Protein 4HWC (pdb70)

Secondary structure (DSSP, 8-state):
-HHHHHHHHHHHHHHHHHHHHHHHHHHHTT----HHHHHHHHHHHHHHHHHHTS----HHHHHHHHHHHHHHHHHHHHHHHHHHH-/--HHHHHHHHHHHHHHHHHHHHHHHHHHHTT----HHHHHHHHHHHHHHHHHHHH----THHHHHHHHHHHHHHHHHHHHHHHHHH-/-HHHHHHHHHHHHHHHHHHHHHHHHHHHTT----HHHHHHHHHHHHHHHHHHHH----THHHHHHHHHHHHHHHHHHHHHTTS--/--HHHHHHHHHHHHHHHHHHHHHHHHHH---HHHHHHHHHHHHHHHHHHHH----TTHHHHHHHHHHHHHHHHHHHHHH--/-TT-HHHHHHHHHHHHHHHHHHHHHHHHHHHTT----HHHHHHHHHHHHHHHHHHHT----HHHHHHHHHHHHHHHHHHHHHHHH--/-HHHHHHHHHHHHHHHHHHHHHHHHHHHTT----HHHHHHHHHHHHHHHHHHHT----THHHHHHHHHHHHHHHHHHHHHHH--

Nearest PDB structures (foldseek):
  4hwc-assembly1_A  TM=1.012E+00  e=2.534E-11  Arabidopsis thaliana
  4hwi-assembly1_B  TM=9.963E-01  e=1.586E-10  Arabidopsis thaliana
  4hwc-assembly3_C  TM=1.003E+00  e=3.421E-10  Arabidopsis thaliana
  4hwd-assembly2_A  TM=9.785E-01  e=2.903E-07  Arabidopsis thaliana
  4hwh-assembly5_E  TM=9.793E-01  e=1.010E-05  Arabidopsis thaliana

Radius of gyration: 26.77 Å; Cα contacts (8 Å, |Δi|>4): 448; chains: 6; bounding box: 80×47×63 Å

GO terms:
  GO:0005634 nucleus (C, IDA)
  GO:0005829 cytosol (C, IDA)
  GO:0005739 mitochondrion (C, HDA)
  GO:0071629 cytoplasm protein quality control by the ubiquitin-proteasome system (P, IMP)
  GO:0005515 protein binding (F, IPI)

Organism: Arabidopsis thaliana (NCBI:txid3702)

B-factor: mean 27.29, std 13.26, range [7.16, 135.27]

InterPro domains:
  IPR000626 Ubiquitin-like domain [PS50053] (67-135)
  IPR003103 BAG domain [PF02179] (161-237)
  IPR003103 BAG domain [PS51035] (160-238)
  IPR003103 BAG domain [SM00264] (160-238)
  IPR029071 Ubiquitin-like domain superfamily [SSF54236] (57-141)
  IPR036533 BAG domain superfamily [G3DSA:1.20.58.120] (137-242)
  IPR039773 Molecular chaperone regulator BAG [PTHR12329] (32-316)

Structure (mmCIF, N/CA/C/O backbone):
data_4HWC
#
_entry.id   4HWC
#
_cell.length_a   56.716
_cell.length_b   96.847
_cell.length_c   103.008
_cell.angle_alpha   90.00
_cell.angle_beta   90.00
_cell.angle_gamma   90.00
#
_symmetry.space_group_name_H-M   'P 21 21 21'
#
loop_
_entity.id
_entity.type
_entity.pdbx_description
1 polymer 'BAG family molecular chaperone regulator 1'
2 non-polymer 'CHLORIDE ION'
3 water water
#
loop_
_atom_site.group_PDB
_atom_site.id
_atom_site.type_symbol
_atom_site.label_atom_id
_atom_site.label_alt_id
_atom_site.label_comp_id
_atom_site.label_asym_id
_atom_site.label_entity_id
_atom_site.label_seq_id
_atom_site.pdbx_PDB_ins_code
_atom_site.Cartn_x
_atom_site.Cartn_y
_atom_site.Cartn_z
_atom_site.occupancy
_atom_site.B_iso_or_equiv
_atom_site.auth_seq_id
_atom_site.auth_comp_id
_atom_site.auth_asym_id
_atom_site.auth_atom_id
_atom_site.pdbx_PDB_model_num
ATOM 1 N N . SER A 1 4 ? -51.777 -38.126 49.956 1.00 82.37 156 SER A N 1
ATOM 2 C CA . SER A 1 4 ? -50.950 -38.048 51.154 1.00 84.26 156 SER A CA 1
ATOM 3 C C . SER A 1 4 ? -49.561 -37.528 50.818 1.00 79.70 156 SER A C 1
ATOM 4 O O . SER A 1 4 ? -48.626 -38.300 50.610 1.00 80.43 156 SER A O 1
ATOM 7 N N . ALA A 1 5 ? -49.434 -36.210 50.754 1.00 32.22 157 ALA A N 1
ATOM 8 C CA . ALA A 1 5 ? -48.106 -35.574 50.444 1.00 27.96 157 ALA A CA 1
ATOM 9 C C . ALA A 1 5 ? -46.859 -36.166 51.116 1.00 30.27 157 ALA A C 1
ATOM 10 O O . ALA A 1 5 ? -45.963 -36.709 50.454 1.00 37.44 157 ALA A O 1
ATOM 12 N N . SER A 1 6 ? -46.805 -36.044 52.435 1.00 37.41 158 SER A N 1
ATOM 13 C CA . SER A 1 6 ? -45.693 -36.571 53.208 1.00 44.68 158 SER A CA 1
ATOM 14 C C . SER A 1 6 ? -45.303 -37.976 52.743 1.00 44.14 158 SER A C 1
ATOM 15 O O . SER A 1 6 ? -44.119 -38.274 52.589 1.00 43.02 158 SER A O 1
ATOM 18 N N . LYS A 1 7 ? -46.300 -38.828 52.513 1.00 42.21 159 LYS A N 1
ATOM 19 C CA . LYS A 1 7 ? -46.061 -40.201 52.067 1.00 43.37 159 LYS A CA 1
ATOM 20 C C . LYS A 1 7 ? -45.541 -40.294 50.631 1.00 38.88 159 LYS A C 1
ATOM 21 O O . LYS A 1 7 ? -44.574 -41.009 50.358 1.00 35.57 159 LYS A O 1
ATOM 27 N N . ALA A 1 8 ? -46.191 -39.578 49.719 1.00 35.70 160 ALA A N 1
ATOM 28 C CA . ALA A 1 8 ? -45.809 -39.576 48.310 1.00 30.35 160 ALA A CA 1
ATOM 29 C C . ALA A 1 8 ? -44.397 -39.027 48.092 1.00 36.04 160 ALA A C 1
ATOM 30 O O . ALA A 1 8 ? -43.753 -39.317 47.079 1.00 36.06 160 ALA A O 1
ATOM 32 N N . ILE A 1 9 ? -43.929 -38.221 49.037 1.00 34.56 161 ILE A N 1
ATOM 33 C CA . ILE A 1 9 ? -42.597 -37.636 48.949 1.00 34.95 161 ILE A CA 1
ATOM 34 C C . ILE A 1 9 ? -41.579 -38.616 49.517 1.00 34.16 161 ILE A C 1
ATOM 35 O O . ILE A 1 9 ? -40.505 -38.799 48.947 1.00 28.83 161 ILE A O 1
ATOM 40 N N . SER A 1 10 ? -41.922 -39.253 50.635 1.00 38.97 162 SER A N 1
ATOM 41 C CA . SER A 1 10 ? -41.031 -40.230 51.254 1.00 40.50 162 SER A CA 1
ATOM 42 C C . SER A 1 10 ? -40.805 -41.371 50.271 1.00 42.44 162 SER A C 1
ATOM 43 O O . SER A 1 10 ? -39.822 -42.106 50.366 1.00 41.81 162 SER A O 1
ATOM 46 N N . ASP A 1 11 ? -41.733 -41.507 49.327 1.00 38.53 163 ASP A N 1
ATOM 47 C CA . ASP A 1 11 ? -41.659 -42.539 48.304 1.00 46.25 163 ASP A CA 1
ATOM 48 C C . ASP A 1 11 ? -40.641 -42.151 47.233 1.00 41.47 163 ASP A C 1
ATOM 49 O O . ASP A 1 11 ? -39.817 -42.968 46.822 1.00 37.46 163 ASP A O 1
ATOM 54 N N . ILE A 1 12 ? -40.718 -40.906 46.775 1.00 33.37 164 ILE A N 1
ATOM 55 C CA . ILE A 1 12 ? -39.786 -40.393 45.778 1.00 28.35 164 ILE A CA 1
ATOM 56 C C . ILE A 1 12 ? -38.425 -40.416 46.454 1.00 24.64 164 ILE A C 1
ATOM 57 O O . ILE A 1 12 ? -37.396 -40.656 45.820 1.00 22.03 164 ILE A O 1
ATOM 62 N N . SER A 1 13 ? -38.443 -40.168 47.758 1.00 22.70 165 SER A N 1
ATOM 63 C CA . SER A 1 13 ? -37.235 -40.146 48.563 1.00 25.28 165 SER A CA 1
ATOM 64 C C . SER A 1 13 ? -36.511 -41.488 48.517 1.00 23.73 165 SER A C 1
ATOM 65 O O . SER A 1 13 ? -35.288 -41.534 48.496 1.00 17.91 165 SER A O 1
ATOM 68 N N . LEU A 1 14 ? -37.275 -42.576 48.505 1.00 27.24 166 LEU A N 1
ATOM 69 C CA . LEU A 1 14 ? -36.692 -43.912 48.458 1.00 26.85 166 LEU A CA 1
ATOM 70 C C . LEU A 1 14 ? -35.990 -44.136 47.122 1.00 22.20 166 LEU A C 1
ATOM 71 O O . LEU A 1 14 ? -34.930 -44.754 47.068 1.00 22.25 166 LEU A O 1
ATOM 76 N N . GLU A 1 15 ? -36.585 -43.628 46.048 1.00 23.52 167 GLU A N 1
ATOM 77 C CA . GLU A 1 15 ? -35.994 -43.765 44.723 1.00 24.59 167 GLU A CA 1
ATOM 78 C C . GLU A 1 15 ? -34.768 -42.864 44.612 1.00 21.50 167 GLU A C 1
ATOM 79 O O . GLU A 1 15 ? -33.783 -43.212 43.956 1.00 17.81 167 GLU A O 1
ATOM 85 N N . VAL A 1 16 ? -34.829 -41.698 45.244 1.00 18.41 168 VAL A N 1
ATOM 86 C CA . VAL A 1 16 ? -33.687 -40.797 45.217 1.00 15.79 168 VAL A CA 1
ATOM 87 C C . VAL A 1 16 ? -32.551 -41.451 46.010 1.00 15.03 168 VAL A C 1
ATOM 88 O O . VAL A 1 16 ? -31.381 -41.278 45.671 1.00 12.80 168 VAL A O 1
ATOM 92 N N . ASP A 1 17 ? -32.887 -42.203 47.061 1.00 15.53 169 ASP A N 1
ATOM 93 C CA . ASP A 1 17 ? -31.854 -42.888 47.846 1.00 17.36 169 ASP A CA 1
ATOM 94 C C . ASP A 1 17 ? -31.102 -43.865 46.944 1.00 18.93 169 ASP A C 1
ATOM 95 O O . ASP A 1 17 ? -29.870 -43.952 46.980 1.00 18.37 169 ASP A O 1
ATOM 100 N N . ARG A 1 18 ? -31.859 -44.609 46.147 1.00 19.10 170 ARG A N 1
ATOM 101 C CA . ARG A 1 18 ? -31.273 -45.597 45.256 1.00 19.86 170 ARG A CA 1
ATOM 102 C C . ARG A 1 18 ? -30.466 -44.936 44.151 1.00 17.23 170 ARG A C 1
ATOM 103 O O . ARG A 1 18 ? -29.388 -45.409 43.810 1.00 14.24 170 ARG A O 1
ATOM 111 N N . LEU A 1 19 ? -30.987 -43.851 43.582 1.00 15.02 171 LEU A N 1
ATOM 112 C CA . LEU A 1 19 ? -30.265 -43.160 42.519 1.00 14.47 171 LEU A CA 1
ATOM 113 C C . LEU A 1 19 ? -28.997 -42.541 43.094 1.00 12.26 171 LEU A C 1
ATOM 114 O O . LEU A 1 19 ? -27.995 -42.431 42.404 1.00 12.32 171 LEU A O 1
ATOM 119 N N . GLY A 1 20 ? -29.051 -42.146 44.361 1.00 16.74 172 GLY A N 1
ATOM 120 C CA . GLY A 1 20 ? -27.893 -41.564 45.016 1.00 16.93 172 GLY A CA 1
ATOM 121 C C . GLY A 1 20 ? -26.826 -42.629 45.199 1.00 16.66 172 GLY A C 1
ATOM 122 O O . GLY A 1 20 ? -25.627 -42.341 45.185 1.00 16.35 172 GLY A O 1
ATOM 123 N N . GLY A 1 21 ? -27.268 -43.870 45.383 1.00 16.11 173 GLY A N 1
ATOM 124 C CA . GLY A 1 21 ? -26.326 -44.968 45.532 1.00 14.93 173 GLY A CA 1
ATOM 125 C C . GLY A 1 21 ? -25.578 -45.156 44.225 1.00 16.20 173 GLY A C 1
ATOM 126 O O . GLY A 1 21 ? -24.378 -45.457 44.217 1.00 14.60 173 GLY A O 1
ATOM 127 N N . ARG A 1 22 ? -26.288 -44.985 43.115 1.00 12.39 174 ARG A N 1
ATOM 128 C CA . ARG A 1 22 ? -25.650 -45.105 41.803 1.00 11.71 174 ARG A CA 1
ATOM 129 C C . ARG A 1 22 ? -24.647 -43.981 41.605 1.00 14.64 174 ARG A C 1
ATOM 130 O O . ARG A 1 22 ? -23.576 -44.173 41.032 1.00 12.61 174 ARG A O 1
ATOM 138 N N . VAL A 1 23 ? -24.984 -42.790 42.086 1.00 10.79 175 VAL A N 1
ATOM 139 C CA . VAL A 1 23 ? -24.075 -41.664 41.971 1.00 10.73 175 VAL A CA 1
ATOM 140 C C . VAL A 1 23 ? -22.804 -42.014 42.739 1.00 13.16 175 VAL A C 1
ATOM 141 O O . VAL A 1 23 ? -21.694 -41.852 42.229 1.00 12.60 175 VAL A O 1
ATOM 145 N N . SER A 1 24 ? -22.974 -42.518 43.957 1.00 16.52 176 SER A N 1
ATOM 146 C CA . SER A 1 24 ? -21.840 -42.909 44.788 1.00 18.02 176 SER A CA 1
ATOM 147 C C . SER A 1 24 ? -20.996 -43.977 44.090 1.00 15.58 176 SER A C 1
ATOM 148 O O . SER A 1 24 ? -19.773 -43.952 44.166 1.00 16.54 176 SER A O 1
ATOM 151 N N . ALA A 1 25 ? -21.648 -44.918 43.411 1.00 12.36 177 ALA A N 1
ATOM 152 C CA . ALA A 1 25 ? -20.920 -45.970 42.698 1.00 15.92 177 ALA A CA 1
ATOM 153 C C . ALA A 1 25 ? -20.076 -45.366 41.577 1.00 13.83 177 ALA A C 1
ATOM 154 O O . ALA A 1 25 ? -18.921 -45.740 41.383 1.00 12.49 177 ALA A O 1
ATOM 156 N N . PHE A 1 26 ? -20.661 -44.425 40.841 1.00 12.00 178 PHE A N 1
ATOM 157 C CA . PHE A 1 26 ? -19.964 -43.763 39.744 1.00 13.78 178 PHE A CA 1
ATOM 158 C C . PHE A 1 26 ? -18.752 -43.007 40.270 1.00 11.41 178 PHE A C 1
ATOM 159 O O . PHE A 1 26 ? -17.693 -42.979 39.637 1.00 11.59 178 PHE A O 1
ATOM 167 N N . GLU A 1 27 ? -18.912 -42.374 41.426 1.00 10.20 179 GLU A N 1
ATOM 168 C CA . GLU A 1 27 ? -17.808 -41.636 42.014 1.00 14.71 179 GLU A CA 1
ATOM 169 C C . GLU A 1 27 ? -16.646 -42.562 42.383 1.00 17.08 179 GLU A C 1
ATOM 170 O O . GLU A 1 27 ? -15.485 -42.241 42.125 1.00 15.12 179 GLU A O 1
ATOM 176 N N . MET A 1 28 ? -16.963 -43.708 42.980 1.00 14.85 180 MET A N 1
ATOM 177 C CA . MET A 1 28 ? -15.937 -44.675 43.381 1.00 15.38 180 MET A CA 1
ATOM 178 C C . MET A 1 28 ? -15.186 -45.222 42.167 1.00 14.74 180 MET A C 1
ATOM 179 O O . MET A 1 28 ? -13.960 -45.329 42.182 1.00 18.25 180 MET A O 1
ATOM 184 N N . VAL A 1 29 ? -15.927 -45.581 41.126 1.00 11.75 181 VAL A N 1
ATOM 185 C CA . VAL A 1 29 ? -15.318 -46.080 39.901 1.00 12.37 181 VAL A CA 1
ATOM 186 C C . VAL A 1 29 ? -14.299 -45.049 39.418 1.00 16.71 181 VAL A C 1
ATOM 187 O O . VAL A 1 29 ? -13.150 -45.386 39.127 1.00 15.68 181 VAL A O 1
ATOM 191 N N . THR A 1 30 ? -14.721 -43.790 39.350 1.00 14.01 182 THR A N 1
ATOM 192 C CA . THR A 1 30 ? -13.844 -42.708 38.900 1.00 16.58 182 THR A CA 1
ATOM 193 C C . THR A 1 30 ? -12.626 -42.547 39.807 1.00 16.45 182 THR A C 1
ATOM 194 O O . THR A 1 30 ? -11.496 -42.420 39.328 1.00 21.10 182 THR A O 1
ATOM 198 N N . LYS A 1 31 ? -12.863 -42.560 41.115 1.00 15.01 183 LYS A N 1
ATOM 199 C CA . LYS A 1 31 ? -11.804 -42.420 42.113 1.00 18.80 183 LYS A CA 1
ATOM 200 C C . LYS A 1 31 ? -10.744 -43.512 41.978 1.00 19.38 183 LYS A C 1
ATOM 201 O O . LYS A 1 31 ? -9.558 -43.280 42.216 1.00 20.41 183 LYS A O 1
ATOM 207 N N . LYS A 1 32 ? -11.189 -44.706 41.607 1.00 13.15 184 LYS A N 1
ATOM 208 C CA . LYS A 1 32 ? -10.305 -45.856 41.452 1.00 18.09 184 LYS A CA 1
ATOM 209 C C . LYS A 1 32 ? -9.782 -46.054 40.028 1.00 17.80 184 LYS A C 1
ATOM 210 O O . LYS A 1 32 ? -9.460 -47.175 39.618 1.00 16.26 184 LYS A O 1
ATOM 216 N N . GLY A 1 33 ? -9.714 -44.961 39.278 1.00 17.12 185 GLY A N 1
ATOM 217 C CA . GLY A 1 33 ? -9.193 -45.001 37.920 1.00 19.74 185 GLY A CA 1
ATOM 218 C C . GLY A 1 33 ? -10.016 -45.664 36.837 1.00 19.79 185 GLY A C 1
ATOM 219 O O . GLY A 1 33 ? -9.519 -45.868 35.724 1.00 21.77 185 GLY A O 1
ATOM 220 N N . GLY A 1 34 ? -11.267 -45.999 37.138 1.00 18.00 186 GLY A N 1
ATOM 221 C CA . GLY A 1 34 ? -12.109 -46.641 36.147 1.00 21.03 186 GLY A CA 1
ATOM 222 C C . GLY A 1 34 ? -12.867 -45.645 35.289 1.00 23.55 186 GLY A C 1
ATOM 223 O O . GLY A 1 34 ? -12.873 -44.446 35.569 1.00 24.01 186 GLY A O 1
ATOM 224 N N . LYS A 1 35 ? -13.513 -46.141 34.241 1.00 29.23 187 LYS A N 1
ATOM 225 C CA . LYS A 1 35 ? -14.266 -45.273 33.349 1.00 35.42 187 LYS A CA 1
ATOM 226 C C . LYS A 1 35 ? -15.757 -45.565 33.404 1.00 33.00 187 LYS A C 1
ATOM 227 O O . LYS A 1 35 ? -16.174 -46.716 33.509 1.00 31.70 187 LYS A O 1
ATOM 229 N N . ILE A 1 36 ? -16.559 -44.508 33.344 1.00 32.25 188 ILE A N 1
ATOM 230 C CA . ILE A 1 36 ? -18.008 -44.647 33.364 1.00 31.43 188 ILE A CA 1
ATOM 231 C C . ILE A 1 36 ? -18.533 -44.435 31.950 1.00 33.83 188 ILE A C 1
ATOM 232 O O . ILE A 1 36 ? -18.170 -43.463 31.290 1.00 37.36 188 ILE A O 1
ATOM 237 N N . ALA A 1 37 ? -19.382 -45.346 31.488 1.00 38.64 189 ALA A N 1
ATOM 238 C CA . ALA A 1 37 ? -19.965 -45.228 30.158 1.00 43.76 189 ALA A CA 1
ATOM 239 C C . ALA A 1 37 ? -20.863 -43.996 30.152 1.00 40.95 189 ALA A C 1
ATOM 240 O O . ALA A 1 37 ? -21.672 -43.808 31.061 1.00 40.30 189 ALA A O 1
ATOM 242 N N . GLU A 1 38 ? -20.709 -43.151 29.139 1.00 59.15 190 GLU A N 1
ATOM 243 C CA . GLU A 1 38 ? -21.520 -41.946 29.039 1.00 55.59 190 GLU A CA 1
ATOM 244 C C . GLU A 1 38 ? -22.997 -42.315 29.079 1.00 50.47 190 GLU A C 1
ATOM 245 O O . GLU A 1 38 ? -23.810 -41.595 29.652 1.00 50.65 190 GLU A O 1
ATOM 251 N N . LYS A 1 39 ? -23.328 -43.449 28.473 1.00 52.38 191 LYS A N 1
ATOM 252 C CA . LYS A 1 39 ? -24.701 -43.939 28.426 1.00 51.38 191 LYS A CA 1
ATOM 253 C C . LYS A 1 39 ? -25.285 -44.132 29.818 1.00 52.26 191 LYS A C 1
ATOM 254 O O . LYS A 1 39 ? -26.467 -43.874 30.046 1.00 49.08 191 LYS A O 1
ATOM 260 N N . ASP A 1 40 ? -24.459 -44.595 30.749 1.00 33.98 192 ASP A N 1
ATOM 261 C CA . ASP A 1 40 ? -24.923 -44.813 32.110 1.00 33.48 192 ASP A CA 1
ATOM 262 C C . ASP A 1 40 ? -25.120 -43.489 32.841 1.00 28.76 192 ASP A C 1
ATOM 263 O O . ASP A 1 40 ? -26.062 -43.346 33.622 1.00 24.40 192 ASP A O 1
ATOM 268 N N . LEU A 1 41 ? -24.239 -42.523 32.587 1.00 25.36 193 LEU A N 1
ATOM 269 C CA . LEU A 1 41 ? -24.355 -41.213 33.228 1.00 20.65 193 LEU A CA 1
ATOM 270 C C . LEU A 1 41 ? -25.651 -40.539 32.792 1.00 22.07 193 LEU A C 1
ATOM 271 O O . LEU A 1 41 ? -26.356 -39.946 33.606 1.00 20.57 193 LEU A O 1
ATOM 276 N N . VAL A 1 42 ? -25.965 -40.637 31.505 1.00 25.34 194 VAL A N 1
ATOM 277 C CA . VAL A 1 42 ? -27.186 -40.036 30.976 1.00 23.62 194 VAL A CA 1
ATOM 278 C C . VAL A 1 42 ? -28.427 -40.744 31.508 1.00 23.82 194 VAL A C 1
ATOM 279 O O . VAL A 1 42 ? -29.437 -40.105 31.793 1.00 24.79 194 VAL A O 1
ATOM 283 N N . THR A 1 43 ? -28.354 -42.065 31.640 1.00 19.50 195 THR A N 1
ATOM 284 C CA . THR A 1 43 ? -29.484 -42.826 32.148 1.00 21.58 195 THR A CA 1
ATOM 285 C C . THR A 1 43 ? -29.864 -42.351 33.547 1.00 21.82 195 THR A C 1
ATOM 286 O O . THR A 1 43 ? -31.029 -42.059 33.816 1.00 18.91 195 THR A O 1
ATOM 290 N N . VAL A 1 44 ? -28.870 -42.259 34.427 1.00 15.17 196 VAL A N 1
ATOM 291 C CA . VAL A 1 44 ? -29.104 -41.837 35.809 1.00 15.20 196 VAL A CA 1
ATOM 292 C C . VAL A 1 44 ? -29.534 -40.369 35.913 1.00 14.33 196 VAL A C 1
ATOM 293 O O . VAL A 1 44 ? -30.425 -40.027 36.698 1.00 13.08 196 VAL A O 1
ATOM 297 N N . ILE A 1 45 ? -28.901 -39.497 35.136 1.00 15.38 197 ILE A N 1
ATOM 298 C CA . ILE A 1 45 ? -29.274 -38.086 35.175 1.00 14.83 197 ILE A CA 1
ATOM 299 C C . ILE A 1 45 ? -30.729 -38.007 34.769 1.00 18.56 197 ILE A C 1
ATOM 300 O O . ILE A 1 45 ? -31.518 -37.310 35.394 1.00 16.01 197 ILE A O 1
ATOM 305 N N . GLU A 1 46 ? -31.091 -38.739 33.730 1.00 20.61 198 GLU A N 1
ATOM 306 C CA . GLU A 1 46 ? -32.472 -38.678 33.310 1.00 20.35 198 GLU A CA 1
ATOM 307 C C . GLU A 1 46 ? -33.471 -39.300 34.271 1.00 21.13 198 GLU A C 1
ATOM 308 O O . GLU A 1 46 ? -34.597 -38.829 34.369 1.00 22.25 198 GLU A O 1
ATOM 314 N N . LEU A 1 47 ? -33.070 -40.323 35.021 1.00 14.74 199 LEU A N 1
ATOM 315 C CA . LEU A 1 47 ? -33.976 -40.895 36.012 1.00 16.40 199 LEU A CA 1
ATOM 316 C C . LEU A 1 47 ? -34.175 -39.868 37.125 1.00 16.83 199 LEU A C 1
ATOM 317 O O . LEU A 1 47 ? -35.264 -39.779 37.697 1.00 16.54 199 LEU A O 1
ATOM 322 N N . LEU A 1 48 ? -33.127 -39.100 37.428 1.00 12.18 200 LEU A N 1
ATOM 323 C CA . LEU A 1 48 ? -33.215 -38.065 38.461 1.00 12.99 200 LEU A CA 1
ATOM 324 C C . LEU A 1 48 ? -34.122 -36.926 38.005 1.00 13.09 200 LEU A C 1
ATOM 325 O O . LEU A 1 48 ? -34.872 -36.364 38.804 1.00 14.38 200 LEU A O 1
ATOM 330 N N . MET A 1 49 ? -34.054 -36.579 36.723 1.00 13.56 201 MET A N 1
ATOM 331 C CA . MET A 1 49 ? -34.899 -35.506 36.211 1.00 14.31 201 MET A CA 1
ATOM 332 C C . MET A 1 49 ? -36.365 -35.904 36.285 1.00 20.14 201 MET A C 1
ATOM 333 O O . MET A 1 49 ? -37.237 -35.046 36.485 1.00 20.49 201 MET A O 1
ATOM 338 N N . ASN A 1 50 ? -36.640 -37.199 36.125 1.00 19.53 202 ASN A N 1
ATOM 339 C CA . ASN A 1 50 ? -38.008 -37.699 36.197 1.00 23.99 202 ASN A CA 1
ATOM 340 C C . ASN A 1 50 ? -38.536 -37.556 37.617 1.00 25.01 202 ASN A C 1
ATOM 341 O O . ASN A 1 50 ? -39.723 -37.293 37.826 1.00 24.75 202 ASN A O 1
ATOM 346 N N . GLU A 1 51 ? -37.654 -37.738 38.597 1.00 15.95 203 GLU A N 1
ATOM 347 C CA . GLU A 1 51 ? -38.055 -37.583 39.989 1.00 19.06 203 GLU A CA 1
ATOM 348 C C . GLU A 1 51 ? -38.264 -36.092 40.272 1.00 17.68 203 GLU A C 1
ATOM 349 O O . GLU A 1 51 ? -39.117 -35.719 41.077 1.00 18.64 203 GLU A O 1
ATOM 355 N N . LEU A 1 52 ? -37.489 -35.241 39.606 1.00 18.22 204 LEU A N 1
ATOM 356 C CA . LEU A 1 52 ? -37.614 -33.798 39.798 1.00 18.69 204 LEU A CA 1
ATOM 357 C C . LEU A 1 52 ? -38.981 -33.356 39.259 1.00 22.42 204 LEU A C 1
ATOM 358 O O . LEU A 1 52 ? -39.645 -32.490 39.838 1.00 17.84 204 LEU A O 1
ATOM 363 N N . ILE A 1 53 ? -39.391 -33.957 38.144 1.00 19.24 205 ILE A N 1
ATOM 364 C CA . ILE A 1 53 ? -40.685 -33.650 37.547 1.00 19.23 205 ILE A CA 1
ATOM 365 C C . ILE A 1 53 ? -41.794 -34.101 38.504 1.00 20.20 205 ILE A C 1
ATOM 366 O O . ILE A 1 53 ? -42.746 -33.362 38.741 1.00 27.02 205 ILE A O 1
ATOM 371 N N . LYS A 1 54 ? -41.666 -35.303 39.063 1.00 21.92 206 LYS A N 1
ATOM 372 C CA . LYS A 1 54 ? -42.664 -35.820 40.000 1.00 21.64 206 LYS A CA 1
ATOM 373 C C . LYS A 1 54 ? -42.796 -34.897 41.212 1.00 28.20 206 LYS A C 1
ATOM 374 O O . LYS A 1 54 ? -43.891 -34.687 41.729 1.00 23.87 206 LYS A O 1
ATOM 380 N N . LEU A 1 55 ? -41.670 -34.354 41.665 1.00 20.74 207 LEU A N 1
ATOM 381 C CA . LEU A 1 55 ? -41.673 -33.445 42.809 1.00 25.17 207 LEU A CA 1
ATOM 382 C C . LEU A 1 55 ? -41.998 -31.975 42.528 1.00 23.06 207 LEU A C 1
ATOM 383 O O . LEU A 1 55 ? -42.121 -31.179 43.457 1.00 31.91 207 LEU A O 1
ATOM 388 N N . ASP A 1 56 ? -42.134 -31.618 41.255 1.00 53.66 208 ASP A N 1
ATOM 389 C CA . ASP A 1 56 ? -42.422 -30.236 40.872 1.00 53.34 208 ASP A CA 1
ATOM 390 C C . ASP A 1 56 ? -43.945 -30.179 40.739 1.00 53.76 208 ASP A C 1
ATOM 391 O O . ASP A 1 56 ? -44.484 -29.240 40.148 1.00 53.70 208 ASP A O 1
ATOM 396 N N . ALA A 1 57 ? -44.634 -31.170 41.304 1.00 55.08 209 ALA A N 1
ATOM 397 C CA . ALA A 1 57 ? -46.092 -31.225 41.234 1.00 61.25 209 ALA A CA 1
ATOM 398 C C . ALA A 1 57 ? -46.784 -31.721 42.508 1.00 63.26 209 ALA A C 1
ATOM 399 O O . ALA A 1 57 ? -48.001 -31.898 42.521 1.00 66.92 209 ALA A O 1
ATOM 401 N N . ILE A 1 58 ? -46.023 -31.956 43.572 1.00 33.91 210 ILE A N 1
ATOM 402 C CA . ILE A 1 58 ? -46.617 -32.414 44.825 1.00 37.89 210 ILE A CA 1
ATOM 403 C C . ILE A 1 58 ? -46.944 -31.207 45.699 1.00 40.97 210 ILE A C 1
ATOM 404 O O . ILE A 1 58 ? -46.047 -30.489 46.129 1.00 39.10 210 ILE A O 1
ATOM 409 N N . VAL A 1 59 ? -48.229 -30.977 45.956 1.00 41.98 211 VAL A N 1
ATOM 410 C CA . VAL A 1 59 ? -48.628 -29.842 46.781 1.00 36.58 211 VAL A CA 1
ATOM 411 C C . VAL A 1 59 ? -48.725 -30.235 48.245 1.00 40.59 211 VAL A C 1
ATOM 412 O O . VAL A 1 59 ? -49.326 -31.254 48.594 1.00 43.07 211 VAL A O 1
ATOM 416 N N . ALA A 1 60 ? -48.120 -29.419 49.098 1.00 24.40 212 ALA A N 1
ATOM 417 C CA . ALA A 1 60 ? -48.132 -29.672 50.524 1.00 31.03 212 ALA A CA 1
ATOM 418 C C . ALA A 1 60 ? -48.172 -28.354 51.281 1.00 25.58 212 ALA A C 1
ATOM 419 O O . ALA A 1 60 ? -48.091 -27.276 50.688 1.00 23.06 212 ALA A O 1
ATOM 421 N N . GLU A 1 61 ? -48.307 -28.451 52.596 1.00 37.94 213 GLU A N 1
ATOM 422 C CA . GLU A 1 61 ? -48.332 -27.277 53.448 1.00 41.32 213 GLU A CA 1
ATOM 423 C C . GLU A 1 61 ? -47.444 -27.566 54.643 1.00 39.54 213 GLU A C 1
ATOM 424 O O . GLU A 1 61 ? -46.977 -28.693 54.814 1.00 43.12 213 GLU A O 1
ATOM 430 N N . GLY A 1 62 ? -47.208 -26.547 55.461 1.00 41.19 214 GLY A N 1
ATOM 431 C CA . GLY A 1 62 ? -46.382 -26.712 56.643 1.00 37.52 214 GLY A CA 1
ATOM 432 C C . GLY A 1 62 ? -45.054 -27.402 56.408 1.00 42.45 214 GLY A C 1
ATOM 433 O O . GLY A 1 62 ? -44.419 -27.219 55.368 1.00 37.98 214 GLY A O 1
ATOM 434 N N . ASP A 1 63 ? -44.635 -28.202 57.384 1.00 62.15 215 ASP A N 1
ATOM 435 C CA . ASP A 1 63 ? -43.371 -28.923 57.311 1.00 61.87 215 ASP A CA 1
ATOM 436 C C . ASP A 1 63 ? -43.293 -29.925 56.160 1.00 58.90 215 ASP A C 1
ATOM 437 O O . ASP A 1 63 ? -42.211 -30.390 55.814 1.00 58.49 215 ASP A O 1
ATOM 442 N N . VAL A 1 64 ? -44.430 -30.267 55.566 1.00 37.07 216 VAL A N 1
ATOM 443 C CA . VAL A 1 64 ? -44.414 -31.206 54.451 1.00 36.01 216 VAL A CA 1
ATOM 444 C C . VAL A 1 64 ? -43.824 -30.509 53.226 1.00 32.41 216 VAL A C 1
ATOM 445 O O . VAL A 1 64 ? -43.119 -31.123 52.422 1.00 30.08 216 VAL A O 1
ATOM 449 N N . LYS A 1 65 ? -44.113 -29.217 53.095 1.00 28.82 217 LYS A N 1
ATOM 450 C CA . LYS A 1 65 ? -43.600 -28.433 51.981 1.00 26.81 217 LYS A CA 1
ATOM 451 C C . LYS A 1 65 ? -42.080 -28.391 52.085 1.00 22.90 217 LYS A C 1
ATOM 452 O O . LYS A 1 65 ? -41.373 -28.414 51.078 1.00 24.84 217 LYS A O 1
ATOM 458 N N . LEU A 1 66 ? -41.581 -28.340 53.315 1.00 23.60 218 LEU A N 1
ATOM 459 C CA . LEU A 1 66 ? -40.144 -28.312 53.540 1.00 25.24 218 LEU A CA 1
ATOM 460 C C . LEU A 1 66 ? -39.521 -29.634 53.091 1.00 24.74 218 LEU A C 1
ATOM 461 O O . LEU A 1 66 ? -38.426 -29.654 52.521 1.00 19.94 218 LEU A O 1
ATOM 466 N N . GLN A 1 67 ? -40.221 -30.736 53.347 1.00 22.01 219 GLN A N 1
ATOM 467 C CA . GLN A 1 67 ? -39.730 -32.054 52.956 1.00 25.79 219 GLN A CA 1
ATOM 468 C C . GLN A 1 67 ? -39.643 -32.182 51.441 1.00 21.92 219 GLN A C 1
ATOM 469 O O . GLN A 1 67 ? -38.738 -32.833 50.913 1.00 17.41 219 GLN A O 1
ATOM 475 N N . ARG A 1 68 ? -40.588 -31.564 50.742 1.00 16.80 220 ARG A N 1
ATOM 476 C CA . ARG A 1 68 ? -40.587 -31.604 49.286 1.00 16.39 220 ARG A CA 1
ATOM 477 C C . ARG A 1 68 ? -39.381 -30.830 48.759 1.00 15.16 220 ARG A C 1
ATOM 478 O O . ARG A 1 68 ? -38.682 -31.292 47.851 1.00 12.12 220 ARG A O 1
ATOM 486 N N . LYS A 1 69 ? -39.136 -29.652 49.330 1.00 13.37 221 LYS A N 1
ATOM 487 C CA . LYS A 1 69 ? -38.008 -28.828 48.896 1.00 12.12 221 LYS A CA 1
ATOM 488 C C . LYS A 1 69 ? -36.678 -29.504 49.201 1.00 11.21 221 LYS A C 1
ATOM 489 O O . LYS A 1 69 ? -35.699 -29.325 48.471 1.00 10.74 221 LYS A O 1
ATOM 495 N N . MET A 1 70 ? -36.624 -30.261 50.288 1.00 10.81 222 MET A N 1
ATOM 496 C CA . MET A 1 70 ? -35.384 -30.951 50.611 1.00 13.87 222 MET A CA 1
ATOM 497 C C . MET A 1 70 ? -35.111 -32.018 49.553 1.00 13.69 222 MET A C 1
ATOM 498 O O . MET A 1 70 ? -33.973 -32.190 49.127 1.00 11.71 222 MET A O 1
ATOM 503 N N . GLN A 1 71 ? -36.146 -32.738 49.128 1.00 12.49 223 GLN A N 1
ATOM 504 C CA . GLN A 1 71 ? -35.938 -33.771 48.115 1.00 12.85 223 GLN A CA 1
ATOM 505 C C . GLN A 1 71 ? -35.537 -33.133 46.799 1.00 10.70 223 GLN A C 1
ATOM 506 O O . GLN A 1 71 ? -34.733 -33.685 46.046 1.00 10.56 223 GLN A O 1
ATOM 512 N N . VAL A 1 72 ? -36.095 -31.964 46.511 1.00 11.34 224 VAL A N 1
ATOM 513 C CA . VAL A 1 72 ? -35.742 -31.269 45.283 1.00 10.91 224 VAL A CA 1
ATOM 514 C C . VAL A 1 72 ? -34.256 -30.916 45.332 1.00 11.53 224 VAL A C 1
ATOM 515 O O . VAL A 1 72 ? -33.534 -31.068 44.348 1.00 10.93 224 VAL A O 1
ATOM 519 N N . LYS A 1 73 ? -33.809 -30.445 46.490 1.00 9.74 225 LYS A N 1
ATOM 520 C CA . LYS A 1 73 ? -32.409 -30.063 46.669 1.00 11.90 225 LYS A CA 1
ATOM 521 C C . LYS A 1 73 ? -31.488 -31.265 46.516 1.00 12.32 225 LYS A C 1
ATOM 522 O O . LYS A 1 73 ? -30.399 -31.151 45.948 1.00 12.15 225 LYS A O 1
ATOM 528 N N . ARG A 1 74 ? -31.921 -32.413 47.030 1.00 10.80 226 ARG A N 1
ATOM 529 C CA . ARG A 1 74 ? -31.119 -33.630 46.926 1.00 12.78 226 ARG A CA 1
ATOM 530 C C . ARG A 1 74 ? -30.877 -33.968 45.465 1.00 10.78 226 ARG A C 1
ATOM 531 O O . ARG A 1 74 ? -29.757 -34.272 45.076 1.00 10.45 226 ARG A O 1
ATOM 539 N N . VAL A 1 75 ? -31.941 -33.929 44.664 1.00 11.50 227 VAL A N 1
ATOM 540 C CA . VAL A 1 75 ? -31.852 -34.239 43.242 1.00 11.38 227 VAL A CA 1
ATOM 541 C C . VAL A 1 75 ? -30.967 -33.250 42.490 1.00 12.47 227 VAL A C 1
ATOM 542 O O . VAL A 1 75 ? -30.152 -33.646 41.653 1.00 11.46 227 VAL A O 1
ATOM 546 N N . GLN A 1 76 ? -31.137 -31.962 42.780 1.00 12.11 228 GLN A N 1
ATOM 547 C CA . GLN A 1 76 ? -30.323 -30.941 42.143 1.00 12.53 228 GLN A CA 1
ATOM 548 C C . GLN A 1 76 ? -28.842 -31.198 42.439 1.00 10.68 228 GLN A C 1
ATOM 549 O O . GLN A 1 76 ? -27.992 -31.072 41.555 1.00 14.22 228 GLN A O 1
ATOM 555 N N . ASN A 1 77 ? -28.541 -31.577 43.679 1.00 15.96 229 ASN A N 1
ATOM 556 C CA . ASN A 1 77 ? -27.164 -31.846 44.073 1.00 15.15 229 ASN A CA 1
ATOM 557 C C . ASN A 1 77 ? -26.601 -33.045 43.324 1.00 16.12 229 ASN A C 1
ATOM 558 O O . ASN A 1 77 ? -25.463 -33.007 42.872 1.00 14.71 229 ASN A O 1
ATOM 563 N N . TYR A 1 78 ? -27.386 -34.115 43.205 1.00 11.16 230 TYR A N 1
ATOM 564 C CA . TYR A 1 78 ? -26.910 -35.304 42.499 1.00 12.79 230 TYR A CA 1
ATOM 565 C C . TYR A 1 78 ? -26.708 -35.032 41.014 1.00 14.41 230 TYR A C 1
ATOM 566 O O . TYR A 1 78 ? -25.737 -35.498 40.423 1.00 12.38 230 TYR A O 1
ATOM 575 N N . VAL A 1 79 ? -27.619 -34.284 40.399 1.00 12.32 231 VAL A N 1
ATOM 576 C CA . VAL A 1 79 ? -27.457 -33.980 38.980 1.00 12.28 231 VAL A CA 1
ATOM 577 C C . VAL A 1 79 ? -26.195 -33.133 38.803 1.00 13.41 231 VAL A C 1
ATOM 578 O O . VAL A 1 79 ? -25.443 -33.305 37.844 1.00 14.34 231 VAL A O 1
ATOM 582 N N . GLU A 1 80 ? -25.959 -32.231 39.748 1.00 25.49 232 GLU A N 1
ATOM 583 C CA . GLU A 1 80 ? -24.783 -31.367 39.720 1.00 25.72 232 GLU A CA 1
ATOM 584 C C . GLU A 1 80 ? -23.522 -32.229 39.782 1.00 27.80 232 GLU A C 1
ATOM 585 O O . GLU A 1 80 ? -22.556 -31.999 39.058 1.00 29.02 232 GLU A O 1
ATOM 591 N N . THR A 1 81 ? -23.542 -33.223 40.661 1.00 16.45 233 THR A N 1
ATOM 592 C CA . THR A 1 81 ? -22.416 -34.138 40.813 1.00 13.55 233 THR A CA 1
ATOM 593 C C . THR A 1 81 ? -22.211 -34.944 39.531 1.00 15.98 233 THR A C 1
ATOM 594 O O . THR A 1 81 ? -21.078 -35.119 39.071 1.00 17.21 233 THR A O 1
ATOM 598 N N . LEU A 1 82 ? -23.303 -35.428 38.947 1.00 13.55 234 LEU A N 1
ATOM 599 C CA . LEU A 1 82 ? -23.218 -36.217 37.722 1.00 13.47 234 LEU A CA 1
ATOM 600 C C . LEU A 1 82 ? -22.746 -35.397 36.523 1.00 20.58 234 LEU A C 1
ATOM 601 O O . LEU A 1 82 ? -22.019 -35.906 35.665 1.00 17.99 234 LEU A O 1
ATOM 606 N N . ASP A 1 83 ? -23.172 -34.140 36.445 1.00 18.94 235 ASP A N 1
ATOM 607 C CA . ASP A 1 83 ? -22.746 -33.290 35.341 1.00 24.52 235 ASP A CA 1
ATOM 608 C C . ASP A 1 83 ? -21.243 -33.064 35.422 1.00 25.86 235 ASP A C 1
ATOM 609 O O . ASP A 1 83 ? -20.557 -33.016 34.400 1.00 26.50 235 ASP A O 1
ATOM 614 N N . ALA A 1 84 ? -20.736 -32.927 36.643 1.00 22.90 236 ALA A N 1
ATOM 615 C CA . ALA A 1 84 ? -19.308 -32.717 36.853 1.00 28.13 236 ALA A CA 1
ATOM 616 C C . ALA A 1 84 ? -18.518 -33.959 36.447 1.00 33.48 236 ALA A C 1
ATOM 617 O O . ALA A 1 84 ? -17.410 -33.852 35.921 1.00 37.32 236 ALA A O 1
ATOM 619 N N . LEU A 1 85 ? -19.088 -35.137 36.693 1.00 30.50 237 LEU A N 1
ATOM 620 C CA . LEU A 1 85 ? -18.428 -36.389 36.335 1.00 29.41 237 LEU A CA 1
ATOM 621 C C . LEU A 1 85 ? -18.387 -36.553 34.829 1.00 36.19 237 LEU A C 1
ATOM 622 O O . LEU A 1 85 ? -17.377 -36.974 34.271 1.00 39.97 237 LEU A O 1
ATOM 627 N N . LYS A 1 86 ? -19.493 -36.221 34.172 1.00 32.69 238 LYS A N 1
ATOM 628 C CA . LYS A 1 86 ? -19.579 -36.345 32.726 1.00 33.35 238 LYS A CA 1
ATOM 629 C C . LYS A 1 86 ? -18.478 -35.551 32.045 1.00 36.62 238 LYS A C 1
ATOM 630 O O . LYS A 1 86 ? -17.895 -35.998 31.059 1.00 40.98 238 LYS A O 1
ATOM 636 N N . VAL A 1 87 ? -18.192 -34.369 32.576 1.00 41.68 239 VAL A N 1
ATOM 637 C CA . VAL A 1 87 ? -17.143 -33.531 32.012 1.00 46.19 239 VAL A CA 1
ATOM 638 C C . VAL A 1 87 ? -15.867 -34.357 32.022 1.00 50.61 239 VAL A C 1
ATOM 639 O O . VAL A 1 87 ? -15.166 -34.469 31.015 1.00 54.58 239 VAL A O 1
ATOM 643 N N . LYS A 1 88 ? -15.607 -34.958 33.178 1.00 65.98 240 LYS A N 1
ATOM 644 C CA . LYS A 1 88 ? -14.412 -35.770 33.410 1.00 71.38 240 LYS A CA 1
ATOM 645 C C . LYS A 1 88 ? -14.403 -37.176 32.848 1.00 71.25 240 LYS A C 1
ATOM 646 O O . LYS A 1 88 ? -13.354 -37.678 32.489 1.00 78.98 240 LYS A O 1
ATOM 652 N N . ASN A 1 89 ? -15.550 -37.830 32.775 1.00 110.92 241 ASN A N 1
ATOM 653 C CA . ASN A 1 89 ? -15.480 -39.184 32.247 1.00 111.57 241 ASN A CA 1
ATOM 654 C C . ASN A 1 89 ? -14.836 -39.000 30.897 1.00 112.21 241 ASN A C 1
ATOM 655 O O . ASN A 1 89 ? -14.963 -37.878 30.372 1.00 112.40 241 ASN A O 1
ATOM 657 N N . GLY B 1 3 ? -23.850 -8.317 4.362 1.00 57.37 155 GLY B N 1
ATOM 658 C CA . GLY B 1 3 ? -23.870 -9.774 4.667 1.00 62.00 155 GLY B CA 1
ATOM 659 C C . GLY B 1 3 ? -23.127 -10.614 3.643 1.00 59.11 155 GLY B C 1
ATOM 660 O O . GLY B 1 3 ? -23.076 -11.838 3.762 1.00 60.39 155 GLY B O 1
ATOM 661 N N . SER B 1 4 ? -22.551 -9.963 2.635 1.00 34.50 156 SER B N 1
ATOM 662 C CA . SER B 1 4 ? -21.814 -10.677 1.597 1.00 38.46 156 SER B CA 1
ATOM 663 C C . SER B 1 4 ? -20.413 -11.052 2.064 1.00 31.94 156 SER B C 1
ATOM 664 O O . SER B 1 4 ? -19.698 -10.233 2.638 1.00 34.50 156 SER B O 1
ATOM 667 N N . ALA B 1 5 ? -20.027 -12.296 1.804 1.00 41.51 157 ALA B N 1
ATOM 668 C CA . ALA B 1 5 ? -18.716 -12.792 2.198 1.00 38.62 157 ALA B CA 1
ATOM 669 C C . ALA B 1 5 ? -17.595 -12.084 1.444 1.00 41.18 157 ALA B C 1
ATOM 670 O O . ALA B 1 5 ? -16.633 -11.610 2.049 1.00 36.65 157 ALA B O 1
ATOM 672 N N . SER B 1 6 ? -17.721 -12.012 0.123 1.00 29.26 158 SER B N 1
ATOM 673 C CA . SER B 1 6 ? -16.712 -11.361 -0.706 1.00 32.57 158 SER B CA 1
ATOM 674 C C . SER B 1 6 ? -16.394 -9.949 -0.228 1.00 32.23 158 SER B C 1
ATOM 675 O O . SER B 1 6 ? -15.242 -9.519 -0.256 1.00 31.76 158 SER B O 1
ATOM 677 N N . LYS B 1 7 ? -17.412 -9.220 0.212 1.00 38.14 159 LYS B N 1
ATOM 678 C CA . LYS B 1 7 ? -17.192 -7.860 0.681 1.00 32.22 159 LYS B CA 1
ATOM 679 C C . LYS B 1 7 ? -16.455 -7.879 2.022 1.00 32.53 159 LYS B C 1
ATOM 680 O O . LYS B 1 7 ? -15.520 -7.108 2.242 1.00 34.21 159 LYS B O 1
ATOM 686 N N . ALA B 1 8 ? -16.882 -8.769 2.910 1.00 24.72 160 ALA B N 1
ATOM 687 C CA . ALA B 1 8 ? -16.282 -8.896 4.231 1.00 28.58 160 ALA B CA 1
ATOM 688 C C . ALA B 1 8 ? -14.816 -9.310 4.137 1.00 24.85 160 ALA B C 1
ATOM 689 O O . ALA B 1 8 ? -13.963 -8.766 4.836 1.00 22.18 160 ALA B O 1
ATOM 691 N N . ILE B 1 9 ? -14.528 -10.278 3.273 1.00 27.14 161 ILE B N 1
ATOM 692 C CA . ILE B 1 9 ? -13.162 -10.757 3.095 1.00 22.77 161 ILE B CA 1
ATOM 693 C C . ILE B 1 9 ? -12.314 -9.646 2.490 1.00 26.91 161 ILE B C 1
ATOM 694 O O . ILE B 1 9 ? -11.149 -9.458 2.852 1.00 19.70 161 ILE B O 1
ATOM 699 N N . SER B 1 10 ? -12.909 -8.895 1.572 1.00 29.39 162 SER B N 1
ATOM 700 C CA . SER B 1 10 ? -12.202 -7.804 0.927 1.00 30.87 162 SER B CA 1
ATOM 701 C C . SER B 1 10 ? -11.820 -6.732 1.948 1.00 26.23 162 SER B C 1
ATOM 702 O O . SER B 1 10 ? -10.738 -6.149 1.869 1.00 25.72 162 SER B O 1
ATOM 705 N N . ASP B 1 11 ? -12.705 -6.467 2.903 1.00 28.94 163 ASP B N 1
ATOM 706 C CA . ASP B 1 11 ? -12.406 -5.470 3.923 1.00 27.13 163 ASP B CA 1
ATOM 707 C C . ASP B 1 11 ? -11.303 -5.993 4.841 1.00 23.88 163 ASP B C 1
ATOM 708 O O . ASP B 1 11 ? -10.425 -5.241 5.268 1.00 23.66 163 ASP B O 1
ATOM 713 N N . ILE B 1 12 ? -11.344 -7.287 5.134 1.00 20.02 164 ILE B N 1
ATOM 714 C CA . ILE B 1 12 ? -10.332 -7.890 5.991 1.00 16.86 164 ILE B CA 1
ATOM 715 C C . ILE B 1 12 ? -8.993 -7.842 5.276 1.00 17.53 164 ILE B C 1
ATOM 716 O O . ILE B 1 12 ? -7.961 -7.581 5.893 1.00 15.82 164 ILE B O 1
ATOM 721 N N . SER B 1 13 ? -9.015 -8.061 3.963 1.00 17.83 165 SER B N 1
ATOM 722 C CA . SER B 1 13 ? -7.788 -8.049 3.175 1.00 19.87 165 SER B CA 1
ATOM 723 C C . SER B 1 13 ? -7.062 -6.708 3.276 1.00 19.67 165 SER B C 1
ATOM 724 O O . SER B 1 13 ? -5.834 -6.661 3.304 1.00 18.07 165 SER B O 1
ATOM 727 N N . LEU B 1 14 ? -7.822 -5.619 3.328 1.00 21.34 166 LEU B N 1
ATOM 728 C CA . LEU B 1 14 ? -7.232 -4.286 3.431 1.00 21.64 166 LEU B CA 1
ATOM 729 C C . LEU B 1 14 ? -6.489 -4.129 4.750 1.00 20.23 166 LEU B C 1
ATOM 730 O O . LEU B 1 14 ? -5.415 -3.530 4.802 1.00 19.87 166 LEU B O 1
ATOM 735 N N . GLU B 1 15 ? -7.070 -4.668 5.816 1.00 17.94 167 GLU B N 1
ATOM 736 C CA . GLU B 1 15 ? -6.461 -4.591 7.137 1.00 17.03 167 GLU B CA 1
ATOM 737 C C . GLU B 1 15 ? -5.218 -5.477 7.191 1.00 19.16 167 GLU B C 1
ATOM 738 O O . GLU B 1 15 ? -4.218 -5.116 7.810 1.00 17.66 167 GLU B O 1
ATOM 744 N N . VAL B 1 16 ? -5.284 -6.636 6.541 1.00 14.28 168 VAL B N 1
ATOM 745 C CA . VAL B 1 16 ? -4.148 -7.543 6.504 1.00 12.43 168 VAL B CA 1
ATOM 746 C C . VAL B 1 16 ? -3.019 -6.890 5.704 1.00 16.16 168 VAL B C 1
ATOM 747 O O . VAL B 1 16 ? -1.841 -7.091 6.014 1.00 15.07 168 VAL B O 1
ATOM 751 N N . ASP B 1 17 ? -3.376 -6.112 4.677 1.00 17.38 169 ASP B N 1
ATOM 752 C CA . ASP B 1 17 ? -2.371 -5.406 3.877 1.00 20.07 169 ASP B CA 1
ATOM 753 C C . ASP B 1 17 ? -1.618 -4.462 4.809 1.00 16.32 169 ASP B C 1
ATOM 754 O O . ASP B 1 17 ? -0.391 -4.390 4.783 1.00 19.32 169 ASP B O 1
ATOM 759 N N . ARG B 1 18 ? -2.376 -3.735 5.626 1.00 15.75 170 ARG B N 1
ATOM 760 C CA . ARG B 1 18 ? -1.812 -2.768 6.567 1.00 16.81 170 ARG B CA 1
ATOM 761 C C . ARG B 1 18 ? -0.966 -3.439 7.642 1.00 15.46 170 ARG B C 1
ATOM 762 O O . ARG B 1 18 ? 0.122 -2.967 7.966 1.00 12.80 170 ARG B O 1
ATOM 770 N N . LEU B 1 19 ? -1.461 -4.540 8.199 1.00 13.41 171 LEU B N 1
ATOM 771 C CA . LEU B 1 19 ? -0.717 -5.256 9.224 1.00 10.68 171 LEU B CA 1
ATOM 772 C C . LEU B 1 19 ? 0.544 -5.854 8.602 1.00 13.46 171 LEU B C 1
ATOM 773 O O . LEU B 1 19 ? 1.592 -5.933 9.250 1.00 15.30 171 LEU B O 1
ATOM 778 N N . GLY B 1 20 ? 0.441 -6.244 7.333 1.00 13.27 172 GLY B N 1
ATOM 779 C CA . GLY B 1 20 ? 1.572 -6.814 6.626 1.00 13.44 172 GLY B CA 1
ATOM 780 C C . GLY B 1 20 ? 2.632 -5.746 6.474 1.00 14.89 172 GLY B C 1
ATOM 781 O O . GLY B 1 20 ? 3.825 -6.028 6.533 1.00 14.56 172 GLY B O 1
ATOM 782 N N . GLY B 1 21 ? 2.180 -4.514 6.270 1.00 14.15 173 GLY B N 1
ATOM 783 C CA . GLY B 1 21 ? 3.104 -3.404 6.152 1.00 14.64 173 GLY B CA 1
ATOM 784 C C . GLY B 1 21 ? 3.828 -3.218 7.479 1.00 15.47 173 GLY B C 1
ATOM 785 O O . GLY B 1 21 ? 5.026 -2.929 7.493 1.00 15.48 173 GLY B O 1
ATOM 786 N N . ARG B 1 22 ? 3.107 -3.391 8.578 1.00 13.04 174 ARG B N 1
ATOM 787 C CA . ARG B 1 22 ? 3.702 -3.273 9.896 1.00 15.28 174 ARG B CA 1
ATOM 788 C C . ARG B 1 22 ? 4.779 -4.330 10.073 1.00 13.94 174 ARG B C 1
ATOM 789 O O . ARG B 1 22 ? 5.828 -4.070 10.656 1.00 13.27 174 ARG B O 1
ATOM 797 N N . VAL B 1 23 ? 4.513 -5.528 9.562 1.00 13.70 175 VAL B N 1
ATOM 798 C CA . VAL B 1 23 ? 5.478 -6.621 9.677 1.00 11.45 175 VAL B CA 1
ATOM 799 C C . VAL B 1 23 ? 6.739 -6.258 8.906 1.00 12.89 175 VAL B C 1
ATOM 800 O O . VAL B 1 23 ? 7.864 -6.431 9.398 1.00 15.46 175 VAL B O 1
ATOM 804 N N . SER B 1 24 ? 6.547 -5.733 7.703 1.00 17.16 176 SER B N 1
ATOM 805 C CA . SER B 1 24 ? 7.668 -5.339 6.861 1.00 17.42 176 SER B CA 1
ATOM 806 C C . SER B 1 24 ? 8.521 -4.288 7.574 1.00 16.12 176 SER B C 1
ATOM 807 O O . SER B 1 24 ? 9.752 -4.336 7.512 1.00 15.21 176 SER B O 1
ATOM 810 N N . ALA B 1 25 ? 7.864 -3.347 8.251 1.00 13.53 177 ALA B N 1
ATOM 811 C CA . ALA B 1 25 ? 8.579 -2.291 8.973 1.00 15.59 177 ALA B CA 1
ATOM 812 C C . ALA B 1 25 ? 9.444 -2.918 10.067 1.00 15.39 177 ALA B C 1
ATOM 813 O O . ALA B 1 25 ? 10.604 -2.556 10.231 1.00 14.87 177 ALA B O 1
ATOM 815 N N . PHE B 1 26 ? 8.873 -3.868 10.809 1.00 14.05 178 PHE B N 1
ATOM 816 C CA . PHE B 1 26 ? 9.600 -4.562 11.868 1.00 17.18 178 PHE B CA 1
ATOM 817 C C . PHE B 1 26 ? 10.820 -5.301 11.305 1.00 12.77 178 PHE B C 1
ATOM 818 O O . PHE B 1 26 ? 11.889 -5.330 11.923 1.00 13.82 178 PHE B O 1
ATOM 826 N N . GLU B 1 27 ? 10.656 -5.914 10.137 1.00 13.16 179 GLU B N 1
ATOM 827 C CA . GLU B 1 27 ? 11.759 -6.644 9.522 1.00 15.78 179 GLU B CA 1
ATOM 828 C C . GLU B 1 27 ? 12.914 -5.709 9.149 1.00 18.72 179 GLU B C 1
ATOM 829 O O . GLU B 1 27 ? 14.082 -6.024 9.384 1.00 17.16 179 GLU B O 1
ATOM 835 N N . MET B 1 28 ? 12.581 -4.562 8.568 1.00 15.89 180 MET B N 1
ATOM 836 C CA . MET B 1 28 ? 13.603 -3.593 8.169 1.00 19.12 180 MET B CA 1
ATOM 837 C C . MET B 1 28 ? 14.320 -3.058 9.406 1.00 18.65 180 MET B C 1
ATOM 838 O O . MET B 1 28 ? 15.544 -2.963 9.421 1.00 20.90 180 MET B O 1
ATOM 843 N N . VAL B 1 29 ? 13.568 -2.722 10.452 1.00 16.76 181 VAL B N 1
ATOM 844 C CA . VAL B 1 29 ? 14.190 -2.229 11.676 1.00 14.54 181 VAL B CA 1
ATOM 845 C C . VAL B 1 29 ? 15.202 -3.264 12.166 1.00 19.60 181 VAL B C 1
ATOM 846 O O . VAL B 1 29 ? 16.349 -2.938 12.489 1.00 20.35 181 VAL B O 1
ATOM 850 N N . THR B 1 30 ? 14.775 -4.520 12.198 1.00 17.74 182 THR B N 1
ATOM 851 C CA . THR B 1 30 ? 15.633 -5.611 12.645 1.00 19.82 182 THR B CA 1
ATOM 852 C C . THR B 1 30 ? 16.846 -5.806 11.741 1.00 17.94 182 THR B C 1
ATOM 853 O O . THR B 1 30 ? 17.960 -6.003 12.227 1.00 25.56 182 THR B O 1
ATOM 857 N N . LYS B 1 31 ? 16.629 -5.744 10.431 1.00 18.16 183 LYS B N 1
ATOM 858 C CA . LYS B 1 31 ? 17.708 -5.923 9.461 1.00 22.35 183 LYS B CA 1
ATOM 859 C C . LYS B 1 31 ? 18.755 -4.816 9.561 1.00 24.07 183 LYS B C 1
ATOM 860 O O . LYS B 1 31 ? 19.942 -5.044 9.323 1.00 22.90 183 LYS B O 1
ATOM 866 N N . LYS B 1 32 ? 18.301 -3.622 9.920 1.00 18.22 184 LYS B N 1
ATOM 867 C CA . LYS B 1 32 ? 19.170 -2.459 10.033 1.00 18.31 184 LYS B CA 1
ATOM 868 C C . LYS B 1 32 ? 19.713 -2.212 11.437 1.00 21.30 184 LYS B C 1
ATOM 869 O O . LYS B 1 32 ? 20.154 -1.101 11.755 1.00 19.82 184 LYS B O 1
ATOM 875 N N . GLY B 1 33 ? 19.676 -3.242 12.276 1.00 23.38 185 GLY B N 1
ATOM 876 C CA . GLY B 1 33 ? 20.198 -3.115 13.625 1.00 26.49 185 GLY B CA 1
ATOM 877 C C . GLY B 1 33 ? 19.271 -2.552 14.690 1.00 24.43 185 GLY B C 1
ATOM 878 O O . GLY B 1 33 ? 19.691 -2.396 15.832 1.00 25.16 185 GLY B O 1
ATOM 879 N N . GLY B 1 34 ? 18.029 -2.239 14.331 1.00 23.21 186 GLY B N 1
ATOM 880 C CA . GLY B 1 34 ? 17.071 -1.701 15.285 1.00 24.07 186 GLY B CA 1
ATOM 881 C C . GLY B 1 34 ? 16.562 -2.667 16.336 1.00 29.51 186 GLY B C 1
ATOM 882 O O . GLY B 1 34 ? 16.835 -3.868 16.301 1.00 33.02 186 GLY B O 1
ATOM 883 N N . LYS B 1 35 ? 15.785 -2.101 17.263 1.00 48.30 187 LYS B N 1
ATOM 884 C CA . LYS B 1 35 ? 15.232 -2.796 18.438 1.00 45.25 187 LYS B CA 1
ATOM 885 C C . LYS B 1 35 ? 13.706 -2.552 18.550 1.00 48.68 187 LYS B C 1
ATOM 886 O O . LYS B 1 35 ? 13.162 -1.438 18.809 1.00 49.41 187 LYS B O 1
ATOM 888 N N . ILE B 1 36 ? 12.977 -3.642 18.326 1.00 43.42 188 ILE B N 1
ATOM 889 C CA . ILE B 1 36 ? 11.555 -3.659 18.371 1.00 40.25 188 ILE B CA 1
ATOM 890 C C . ILE B 1 36 ? 11.148 -4.206 19.737 1.00 36.76 188 ILE B C 1
ATOM 891 O O . ILE B 1 36 ? 11.550 -5.311 20.086 1.00 33.38 188 ILE B O 1
ATOM 896 N N . ALA B 1 37 ? 10.388 -3.440 20.525 1.00 50.93 189 ALA B N 1
ATOM 897 C CA . ALA B 1 37 ? 9.985 -3.940 21.843 1.00 50.67 189 ALA B CA 1
ATOM 898 C C . ALA B 1 37 ? 9.196 -5.242 21.718 1.00 50.25 189 ALA B C 1
ATOM 899 O O . ALA B 1 37 ? 8.384 -5.382 20.809 1.00 50.19 189 ALA B O 1
ATOM 901 N N . GLU B 1 38 ? 9.427 -6.191 22.627 1.00 46.25 190 GLU B N 1
ATOM 902 C CA . GLU B 1 38 ? 8.714 -7.469 22.580 1.00 45.90 190 GLU B CA 1
ATOM 903 C C . GLU B 1 38 ? 7.215 -7.197 22.620 1.00 45.84 190 GLU B C 1
ATOM 904 O O . GLU B 1 38 ? 6.413 -7.951 22.065 1.00 45.67 190 GLU B O 1
ATOM 906 N N . LYS B 1 39 ? 6.858 -6.100 23.281 1.00 39.93 191 LYS B N 1
ATOM 907 C CA . LYS B 1 39 ? 5.473 -5.670 23.422 1.00 39.50 191 LYS B CA 1
ATOM 908 C C . LYS B 1 39 ? 4.842 -5.361 22.068 1.00 36.45 191 LYS B C 1
ATOM 909 O O . LYS B 1 39 ? 3.686 -5.711 21.814 1.00 32.27 191 LYS B O 1
ATOM 915 N N . ASP B 1 40 ? 5.607 -4.699 21.205 1.00 32.42 192 ASP B N 1
ATOM 916 C CA . ASP B 1 40 ? 5.124 -4.324 19.881 1.00 31.57 192 ASP B CA 1
ATOM 917 C C . ASP B 1 40 ? 4.829 -5.507 18.975 1.00 24.82 192 ASP B C 1
ATOM 918 O O . ASP B 1 40 ? 3.845 -5.492 18.235 1.00 29.75 192 ASP B O 1
ATOM 923 N N . LEU B 1 41 ? 5.680 -6.526 19.022 1.00 24.87 193 LEU B N 1
ATOM 924 C CA . LEU B 1 41 ? 5.466 -7.711 18.202 1.00 26.04 193 LEU B CA 1
ATOM 925 C C . LEU B 1 41 ? 4.157 -8.373 18.624 1.00 24.22 193 LEU B C 1
ATOM 926 O O . LEU B 1 41 ? 3.352 -8.770 17.786 1.00 22.66 193 LEU B O 1
ATOM 931 N N . VAL B 1 42 ? 3.946 -8.478 19.933 1.00 23.78 194 VAL B N 1
ATOM 932 C CA . VAL B 1 42 ? 2.733 -9.087 20.465 1.00 23.58 194 VAL B CA 1
ATOM 933 C C . VAL B 1 42 ? 1.470 -8.339 20.045 1.00 20.13 194 VAL B C 1
ATOM 934 O O . VAL B 1 42 ? 0.461 -8.957 19.728 1.00 17.12 194 VAL B O 1
ATOM 938 N N . THR B 1 43 ? 1.525 -7.012 20.047 1.00 16.49 195 THR B N 1
ATOM 939 C CA . THR B 1 43 ? 0.375 -6.202 19.668 1.00 15.46 195 THR B CA 1
ATOM 940 C C . THR B 1 43 ? -0.088 -6.504 18.242 1.00 18.53 195 THR B C 1
ATOM 941 O O . THR B 1 43 ? -1.283 -6.703 17.994 1.00 15.25 195 THR B O 1
ATOM 945 N N . VAL B 1 44 ? 0.864 -6.543 17.315 1.00 16.65 196 VAL B N 1
ATOM 946 C CA . VAL B 1 44 ? 0.567 -6.821 15.909 1.00 14.96 196 VAL B CA 1
ATOM 947 C C . VAL B 1 44 ? 0.113 -8.266 15.724 1.00 13.33 196 VAL B C 1
ATOM 948 O O . VAL B 1 44 ? -0.788 -8.546 14.928 1.00 11.95 196 VAL B O 1
ATOM 952 N N . ILE B 1 45 ? 0.741 -9.190 16.445 1.00 16.79 197 ILE B N 1
ATOM 953 C CA . ILE B 1 45 ? 0.337 -10.586 16.348 1.00 14.31 197 ILE B CA 1
ATOM 954 C C . ILE B 1 45 ? -1.118 -10.696 16.786 1.00 14.81 197 ILE B C 1
ATOM 955 O O . ILE B 1 45 ? -1.910 -11.400 16.164 1.00 11.74 197 ILE B O 1
ATOM 960 N N . GLU B 1 46 ? -1.479 -9.991 17.855 1.00 13.44 198 GLU B N 1
ATOM 961 C CA . GLU B 1 46 ? -2.853 -10.049 18.329 1.00 15.09 198 GLU B CA 1
ATOM 962 C C . GLU B 1 46 ? -3.837 -9.392 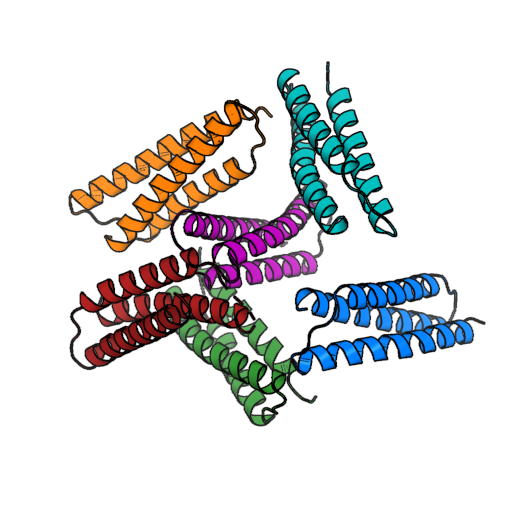17.368 1.00 12.40 198 GLU B C 1
ATOM 963 O O . GLU B 1 46 ? -4.981 -9.834 17.253 1.00 13.01 198 GLU B O 1
ATOM 969 N N . LEU B 1 47 ? -3.400 -8.348 16.668 1.00 10.59 199 LEU B N 1
ATOM 970 C CA . LEU B 1 47 ? -4.272 -7.689 15.701 1.00 10.79 199 LEU B CA 1
ATOM 971 C C . LEU B 1 47 ? -4.499 -8.653 14.540 1.00 10.34 199 LEU B C 1
ATOM 972 O O . LEU B 1 47 ? -5.601 -8.720 13.967 1.00 9.42 199 LEU B O 1
ATOM 977 N N . LEU B 1 48 ? -3.455 -9.404 14.199 1.00 9.87 200 LEU B N 1
ATOM 978 C CA . LEU B 1 48 ? -3.552 -10.390 13.127 1.00 9.67 200 LEU B CA 1
ATOM 979 C C . LEU B 1 48 ? -4.454 -11.546 13.569 1.00 9.51 200 LEU B C 1
ATOM 980 O O . LEU B 1 48 ? -5.235 -12.072 12.774 1.00 9.58 200 LEU B O 1
ATOM 985 N N . MET B 1 49 ? -4.345 -11.940 14.835 1.00 10.45 201 MET B N 1
ATOM 986 C CA . MET B 1 49 ? -5.185 -13.003 15.365 1.00 12.20 201 MET B CA 1
ATOM 987 C C . MET B 1 49 ? -6.659 -12.596 15.302 1.00 12.40 201 MET B C 1
ATOM 988 O O . MET B 1 49 ? -7.533 -13.438 15.073 1.00 11.09 201 MET B O 1
ATOM 993 N N . ASN B 1 50 ? -6.947 -11.316 15.525 1.00 11.91 202 ASN B N 1
ATOM 994 C CA . ASN B 1 50 ? -8.333 -10.868 15.450 1.00 12.40 202 ASN B CA 1
ATOM 995 C C . ASN B 1 50 ? -8.867 -10.964 14.023 1.00 15.50 202 ASN B C 1
ATOM 996 O O . ASN B 1 50 ? -10.044 -11.248 13.823 1.00 14.46 202 ASN B O 1
ATOM 1001 N N . GLU B 1 51 ? -8.006 -10.733 13.035 1.00 11.70 203 GLU B N 1
ATOM 1002 C CA . GLU B 1 51 ? -8.426 -10.835 11.641 1.00 12.78 203 GLU B CA 1
ATOM 1003 C C . GLU B 1 51 ? -8.680 -12.309 11.309 1.00 11.60 203 GLU B C 1
ATOM 1004 O O . GLU B 1 51 ? -9.571 -12.638 10.520 1.00 13.80 203 GLU B O 1
ATOM 1010 N N . LEU B 1 52 ? -7.893 -13.188 11.923 1.00 13.90 204 LEU B N 1
ATOM 1011 C CA . LEU B 1 52 ? -8.019 -14.627 11.713 1.00 13.39 204 LEU B CA 1
ATOM 1012 C C . LEU B 1 52 ? -9.361 -15.089 12.271 1.00 17.55 204 LEU B C 1
ATOM 1013 O O . LEU B 1 52 ? -10.047 -15.919 11.667 1.00 16.06 204 LEU B O 1
ATOM 1018 N N . ILE B 1 53 ? -9.732 -14.548 13.427 1.00 13.31 205 ILE B N 1
ATOM 1019 C CA . ILE B 1 53 ? -11.009 -14.884 14.039 1.00 15.41 205 ILE B CA 1
ATOM 1020 C C . ILE B 1 53 ? -12.150 -14.404 13.134 1.00 17.54 205 ILE B C 1
ATOM 1021 O O . ILE B 1 53 ? -13.125 -15.124 12.939 1.00 18.65 205 ILE B O 1
ATOM 1026 N N . LYS B 1 54 ? -12.022 -13.203 12.565 1.00 14.17 206 LYS B N 1
ATOM 1027 C CA . LYS B 1 54 ? -13.060 -12.674 11.676 1.00 15.66 206 LYS B CA 1
ATOM 1028 C C . LYS B 1 54 ? -13.192 -13.541 10.423 1.00 19.79 206 LYS B C 1
ATOM 1029 O O . LYS B 1 54 ? -14.296 -13.815 9.961 1.00 18.37 206 LYS B O 1
ATOM 1035 N N . LEU B 1 55 ? -12.057 -13.966 9.877 1.00 14.44 207 LEU B N 1
ATOM 1036 C CA . LEU B 1 55 ? -12.054 -14.802 8.675 1.00 14.84 207 LEU B CA 1
ATOM 1037 C C . LEU B 1 55 ? -12.645 -16.184 8.932 1.00 20.08 207 LEU B C 1
ATOM 1038 O O . LEU B 1 55 ? -13.320 -16.742 8.068 1.00 20.16 207 LEU B O 1
ATOM 1043 N N . ASP B 1 56 ? -12.385 -16.733 10.116 1.00 18.02 208 ASP B N 1
ATOM 1044 C CA . ASP B 1 56 ? -12.889 -18.055 10.477 1.00 25.53 208 ASP B CA 1
ATOM 1045 C C . ASP B 1 56 ? -14.407 -18.066 10.630 1.00 29.60 208 ASP B C 1
ATOM 1046 O O . ASP B 1 56 ? -15.035 -19.122 10.552 1.00 30.93 208 ASP B O 1
ATOM 1051 N N . ALA B 1 57 ? -14.993 -16.893 10.843 1.00 21.44 209 ALA B N 1
ATOM 1052 C CA . ALA B 1 57 ? -16.435 -16.791 11.026 1.00 27.31 209 ALA B CA 1
ATOM 1053 C C . ALA B 1 57 ? -17.210 -16.578 9.733 1.00 29.15 209 ALA B C 1
ATOM 1054 O O . ALA B 1 57 ? -18.416 -16.795 9.698 1.00 24.76 209 ALA B O 1
ATOM 1056 N N . ILE B 1 58 ? -16.527 -16.155 8.674 1.00 26.15 210 ILE B N 1
ATOM 1057 C CA . ILE B 1 58 ? -17.200 -15.897 7.408 1.00 27.78 210 ILE B CA 1
ATOM 1058 C C . ILE B 1 58 ? -17.658 -17.160 6.685 1.00 31.10 210 ILE B C 1
ATOM 1059 O O . ILE B 1 58 ? -16.935 -18.154 6.604 1.00 31.56 210 ILE B O 1
ATOM 1064 N N . VAL B 1 59 ? -18.876 -17.101 6.162 1.00 25.29 211 VAL B N 1
ATOM 1065 C CA . VAL B 1 59 ? -19.463 -18.217 5.437 1.00 28.50 211 VAL B CA 1
ATOM 1066 C C . VAL B 1 59 ? -19.454 -17.902 3.954 1.00 22.78 211 VAL B C 1
ATOM 1067 O O . VAL B 1 59 ? -20.039 -16.913 3.518 1.00 26.91 211 VAL B O 1
ATOM 1071 N N . ALA B 1 60 ? -18.779 -18.741 3.181 1.00 26.47 212 ALA B N 1
ATOM 1072 C CA . ALA B 1 60 ? -18.696 -18.530 1.745 1.00 27.94 212 ALA B CA 1
ATOM 1073 C C . ALA B 1 60 ? -18.734 -19.847 0.982 1.00 33.06 212 ALA B C 1
ATOM 1074 O O . ALA B 1 60 ? -18.757 -20.926 1.579 1.00 35.70 212 ALA B O 1
ATOM 1076 N N . GLU B 1 61 ? -18.741 -19.753 -0.344 1.00 36.32 213 GLU B N 1
ATOM 1077 C CA . GLU B 1 61 ? -18.774 -20.945 -1.179 1.00 41.81 213 GLU B CA 1
ATOM 1078 C C . GLU B 1 61 ? -18.110 -20.688 -2.526 1.00 40.40 213 GLU B C 1
ATOM 1079 O O . GLU B 1 61 ? -18.047 -19.551 -2.991 1.00 41.38 213 GLU B O 1
ATOM 1085 N N . GLY B 1 62 ? -17.608 -21.751 -3.144 1.00 43.35 214 GLY B N 1
ATOM 1086 C CA . GLY B 1 62 ? -16.962 -21.619 -4.435 1.00 43.75 214 GLY B CA 1
ATOM 1087 C C . GLY B 1 62 ? -15.723 -20.744 -4.426 1.00 40.86 214 GLY B C 1
ATOM 1088 O O . GLY B 1 62 ? -14.872 -20.856 -3.541 1.00 40.38 214 GLY B O 1
ATOM 1089 N N . ASP B 1 63 ? -15.632 -19.864 -5.418 1.00 45.54 215 ASP B N 1
ATOM 1090 C CA . ASP B 1 63 ? -14.501 -18.956 -5.572 1.00 44.29 215 ASP B CA 1
ATOM 1091 C C . ASP B 1 63 ? -14.203 -18.088 -4.348 1.00 45.54 215 ASP B C 1
ATOM 1092 O O . ASP B 1 63 ? -13.041 -17.839 -4.029 1.00 41.99 215 ASP B O 1
ATOM 1097 N N . VAL B 1 64 ? -15.244 -17.625 -3.664 1.00 34.50 216 VAL B N 1
ATOM 1098 C CA . VAL B 1 64 ? -15.045 -16.787 -2.489 1.00 32.93 216 VAL B CA 1
ATOM 1099 C C . VAL B 1 64 ? -14.445 -17.575 -1.327 1.00 30.55 216 VAL B C 1
ATOM 1100 O O . VAL B 1 64 ? -13.743 -17.018 -0.485 1.00 30.36 216 VAL B O 1
ATOM 1104 N N . LYS B 1 65 ? -14.721 -18.873 -1.293 1.00 30.15 217 LYS B N 1
ATOM 1105 C CA . LYS B 1 65 ? -14.217 -19.745 -0.241 1.00 28.67 217 LYS B CA 1
ATOM 1106 C C . LYS B 1 65 ? -12.692 -19.799 -0.284 1.00 28.84 217 LYS B C 1
ATOM 1107 O O . LYS B 1 65 ? -12.017 -19.703 0.743 1.00 23.83 217 LYS B O 1
ATOM 1113 N N . LEU B 1 66 ? -12.156 -19.943 -1.488 1.00 30.80 218 LEU B N 1
ATOM 1114 C CA . LEU B 1 66 ? -10.717 -20.018 -1.668 1.00 26.39 218 LEU B CA 1
ATOM 1115 C C . LEU B 1 66 ? -10.057 -18.671 -1.365 1.00 24.59 218 LEU B C 1
ATOM 1116 O O . LEU B 1 66 ? -8.931 -18.625 -0.875 1.00 21.23 218 LEU B O 1
ATOM 1121 N N . GLN B 1 67 ? -10.767 -17.580 -1.647 1.00 22.20 219 GLN B N 1
ATOM 1122 C CA . GLN B 1 67 ? -10.250 -16.236 -1.392 1.00 21.51 219 GLN B CA 1
ATOM 1123 C C . GLN B 1 67 ? -10.121 -16.048 0.122 1.00 18.27 219 GLN B C 1
ATOM 1124 O O . GLN B 1 67 ? -9.231 -15.353 0.599 1.00 17.76 219 GLN B O 1
ATOM 1130 N N . ARG B 1 68 ? -11.020 -16.678 0.868 1.00 19.69 220 ARG B N 1
ATOM 1131 C CA . ARG B 1 68 ? -10.992 -16.610 2.326 1.00 20.12 220 ARG B CA 1
ATOM 1132 C C . ARG B 1 68 ? -9.784 -17.381 2.846 1.00 18.94 220 ARG B C 1
ATOM 1133 O O . ARG B 1 68 ? -9.039 -16.893 3.697 1.00 16.96 220 ARG B O 1
ATOM 1141 N N . LYS B 1 69 ? -9.602 -18.593 2.332 1.00 15.65 221 LYS B N 1
ATOM 1142 C CA . LYS B 1 69 ? -8.478 -19.427 2.748 1.00 15.49 221 LYS B CA 1
ATOM 1143 C C . LYS B 1 69 ? -7.161 -18.772 2.380 1.00 12.86 221 LYS B C 1
ATOM 1144 O O . LYS B 1 69 ? -6.156 -18.960 3.062 1.00 12.30 221 LYS B O 1
ATOM 1150 N N . MET B 1 70 ? -7.166 -17.991 1.308 1.00 12.06 222 MET B N 1
ATOM 1151 C CA . MET B 1 70 ? -5.948 -17.314 0.892 1.00 15.48 222 MET B CA 1
ATOM 1152 C C . MET B 1 70 ? -5.586 -16.214 1.890 1.00 17.00 222 MET B C 1
ATOM 1153 O O . MET B 1 70 ? -4.408 -15.988 2.152 1.00 15.44 222 MET B O 1
ATOM 1158 N N . GLN B 1 71 ? -6.584 -15.528 2.446 1.00 12.82 223 GLN B N 1
ATOM 1159 C CA . GLN B 1 71 ? -6.291 -14.473 3.424 1.00 11.64 223 GLN B CA 1
ATOM 1160 C C . GLN B 1 71 ? -5.809 -15.095 4.729 1.00 10.41 223 GLN B C 1
ATOM 1161 O O . GLN B 1 71 ? -5.002 -14.505 5.454 1.00 12.90 223 GLN B O 1
ATOM 1167 N N . VAL B 1 72 ? -6.309 -16.284 5.035 1.00 12.10 224 VAL B N 1
ATOM 1168 C CA . VAL B 1 72 ? -5.895 -16.985 6.241 1.00 11.86 224 VAL B CA 1
ATOM 1169 C C . VAL B 1 72 ? -4.421 -17.363 6.106 1.00 15.01 224 VAL B C 1
ATOM 1170 O O . VAL B 1 72 ? -3.659 -17.284 7.072 1.00 11.76 224 VAL B O 1
ATOM 1174 N N . LYS B 1 73 ? -4.022 -17.773 4.905 1.00 9.94 225 LYS B N 1
ATOM 1175 C CA . LYS B 1 73 ? -2.627 -18.153 4.658 1.00 11.73 225 LYS B CA 1
ATOM 1176 C C . LYS B 1 73 ? -1.739 -16.919 4.784 1.00 13.42 225 LYS B C 1
ATOM 1177 O O . LYS B 1 73 ? -0.619 -16.998 5.289 1.00 12.41 225 LYS B O 1
ATOM 1183 N N . ARG B 1 74 ? -2.229 -15.779 4.308 1.00 11.65 226 ARG B N 1
ATOM 1184 C CA . ARG B 1 74 ? -1.454 -14.545 4.414 1.00 13.09 226 ARG B CA 1
ATOM 1185 C C . ARG B 1 74 ? -1.181 -14.246 5.884 1.00 9.93 226 ARG B C 1
ATOM 1186 O O . ARG B 1 74 ? -0.053 -13.937 6.266 1.00 12.02 226 ARG B O 1
ATOM 1194 N N . VAL B 1 75 ? -2.223 -14.327 6.705 1.00 10.68 227 VAL B N 1
ATOM 1195 C CA . VAL B 1 75 ? -2.086 -14.072 8.136 1.00 10.86 227 VAL B CA 1
ATOM 1196 C C . VAL B 1 75 ? -1.101 -15.043 8.764 1.00 13.65 227 VAL B C 1
ATOM 1197 O O . VAL B 1 75 ? -0.253 -14.644 9.570 1.00 13.63 227 VAL B O 1
ATOM 1201 N N . GLN B 1 76 ? -1.222 -16.322 8.413 1.00 10.73 228 GLN B N 1
ATOM 1202 C CA . GLN B 1 76 ? -0.315 -17.325 8.958 1.00 13.05 228 GLN B CA 1
ATOM 1203 C C . GLN B 1 76 ? 1.127 -16.967 8.617 1.00 12.60 228 GLN B C 1
ATOM 1204 O O . GLN B 1 76 ? 2.004 -17.048 9.475 1.00 16.03 228 GLN B O 1
ATOM 1210 N N . ASN B 1 77 ? 1.376 -16.582 7.367 1.00 10.52 229 ASN B N 1
ATOM 1211 C CA . ASN B 1 77 ? 2.729 -16.213 6.956 1.00 12.96 229 ASN B CA 1
ATOM 1212 C C . ASN B 1 77 ? 3.256 -15.026 7.769 1.00 13.40 229 ASN B C 1
ATOM 1213 O O . ASN B 1 77 ? 4.411 -15.026 8.201 1.00 14.61 229 ASN B O 1
ATOM 1218 N N . TYR B 1 78 ? 2.422 -14.008 7.977 1.00 11.57 230 TYR B N 1
ATOM 1219 C CA . TYR B 1 78 ? 2.869 -12.841 8.743 1.00 10.77 230 TYR B CA 1
ATOM 1220 C C . TYR B 1 78 ? 3.151 -13.187 10.200 1.00 12.60 230 TYR B C 1
ATOM 1221 O O . TYR B 1 78 ? 4.142 -12.730 10.781 1.00 13.78 230 TYR B O 1
ATOM 1230 N N . VAL B 1 79 ? 2.281 -13.997 10.794 1.00 11.88 231 VAL B N 1
ATOM 1231 C CA . VAL B 1 79 ? 2.466 -14.401 12.182 1.00 11.98 231 VAL B CA 1
ATOM 1232 C C . VAL B 1 79 ? 3.743 -15.219 12.366 1.00 15.00 231 VAL B C 1
ATOM 1233 O O . VAL B 1 79 ? 4.453 -15.057 13.358 1.00 17.48 231 VAL B O 1
ATOM 1237 N N . GLU B 1 80 ? 4.049 -16.095 11.417 1.00 15.15 232 GLU B N 1
ATOM 1238 C CA . GLU B 1 80 ? 5.260 -16.894 11.543 1.00 18.40 232 GLU B CA 1
ATOM 1239 C C . GLU B 1 80 ? 6.471 -15.979 11.405 1.00 21.09 232 GLU B C 1
ATOM 1240 O O . GLU B 1 80 ? 7.494 -16.181 12.062 1.00 18.59 232 GLU B O 1
ATOM 1246 N N . THR B 1 81 ? 6.350 -14.952 10.569 1.00 15.29 233 THR B N 1
ATOM 1247 C CA . THR B 1 81 ? 7.452 -14.012 10.404 1.00 17.59 233 THR B CA 1
ATOM 1248 C C . THR B 1 81 ? 7.655 -13.254 11.711 1.00 17.49 233 THR B C 1
ATOM 1249 O O . THR B 1 81 ? 8.794 -13.009 12.127 1.00 22.28 233 THR B O 1
ATOM 1253 N N . LEU B 1 82 ? 6.556 -12.888 12.367 1.00 15.39 234 LEU B N 1
ATOM 1254 C CA . LEU B 1 82 ? 6.644 -12.174 13.640 1.00 17.23 234 LEU B CA 1
ATOM 1255 C C . LEU B 1 82 ? 7.220 -13.094 14.716 1.00 20.93 234 LEU B C 1
ATOM 1256 O O . LEU B 1 82 ? 7.986 -12.651 15.578 1.00 19.83 234 LEU B O 1
ATOM 1261 N N . ASP B 1 83 ? 6.851 -14.372 14.671 1.00 24.97 235 ASP B N 1
ATOM 1262 C CA . ASP B 1 83 ? 7.374 -15.336 15.636 1.00 25.85 235 ASP B CA 1
ATOM 1263 C C . ASP B 1 83 ? 8.895 -15.397 15.511 1.00 29.65 235 ASP B C 1
ATOM 1264 O O . ASP B 1 83 ? 9.604 -15.523 16.508 1.00 28.40 235 ASP B O 1
ATOM 1269 N N . ALA B 1 84 ? 9.389 -15.315 14.277 1.00 22.15 236 ALA B N 1
ATOM 1270 C CA . ALA B 1 84 ? 10.828 -15.354 14.020 1.00 21.42 236 ALA B CA 1
ATOM 1271 C C . ALA B 1 84 ? 11.532 -14.094 14.526 1.00 28.86 236 ALA B C 1
ATOM 1272 O O . ALA B 1 84 ? 12.661 -14.165 15.011 1.00 32.01 236 ALA B O 1
ATOM 1274 N N . LEU B 1 85 ? 10.880 -12.940 14.397 1.00 24.34 237 LEU B N 1
ATOM 1275 C CA . LEU B 1 85 ? 11.472 -11.692 14.871 1.00 29.96 237 LEU B CA 1
ATOM 1276 C C . LEU B 1 85 ? 11.560 -11.688 16.393 1.00 35.36 237 LEU B C 1
ATOM 1277 O O . LEU B 1 85 ? 12.415 -11.015 16.968 1.00 35.10 237 LEU B O 1
ATOM 1282 N N . LYS B 1 86 ? 10.667 -12.431 17.041 1.00 51.21 238 LYS B N 1
ATOM 1283 C CA . LYS B 1 86 ? 10.664 -12.518 18.497 1.00 53.91 238 LYS B CA 1
ATOM 1284 C C . LYS B 1 86 ? 12.001 -13.047 18.990 1.00 61.11 238 LYS B C 1
ATOM 1285 O O . LYS B 1 86 ? 12.618 -12.475 19.886 1.00 62.49 238 LYS B O 1
ATOM 1291 N N . VAL B 1 87 ? 12.435 -14.155 18.405 1.00 49.62 239 VAL B N 1
ATOM 1292 C CA . VAL B 1 87 ? 13.702 -14.766 18.776 1.00 50.29 239 VAL B CA 1
ATOM 1293 C C . VAL B 1 87 ? 14.788 -13.728 18.554 1.00 57.35 239 VAL B C 1
ATOM 1294 O O . VAL B 1 87 ? 15.667 -13.540 19.394 1.00 59.41 239 VAL B O 1
ATOM 1298 N N . LYS B 1 88 ? 14.692 -13.026 17.437 1.00 47.25 240 LYS B N 1
ATOM 1299 C CA . LYS B 1 88 ? 15.689 -12.028 17.113 1.00 48.46 240 LYS B CA 1
ATOM 1300 C C . LYS B 1 88 ? 15.730 -10.808 18.001 1.00 50.31 240 LYS B C 1
ATOM 1301 O O . LYS B 1 88 ? 16.785 -10.423 18.485 1.00 50.62 240 LYS B O 1
ATOM 1307 N N . ASN B 1 89 ? 14.583 -10.185 18.192 1.00 75.40 241 ASN B N 1
ATOM 1308 C CA . ASN B 1 89 ? 14.559 -8.975 18.995 1.00 78.08 241 ASN B CA 1
ATOM 1309 C C . ASN B 1 89 ? 14.716 -9.165 20.492 1.00 73.74 241 ASN B C 1
ATOM 1310 O O . ASN B 1 89 ? 15.212 -10.233 20.950 1.00 76.89 241 ASN B O 1
ATOM 1312 N N . SER C 1 4 ? 9.353 -6.197 38.807 1.00 40.39 156 SER C N 1
ATOM 1313 C CA . SER C 1 4 ? 8.029 -5.913 38.182 1.00 31.07 156 SER C CA 1
ATOM 1314 C C . SER C 1 4 ? 7.011 -6.966 38.602 1.00 31.31 156 SER C C 1
ATOM 1315 O O . SER C 1 4 ? 7.374 -8.070 39.015 1.00 28.07 156 SER C O 1
ATOM 1318 N N . ALA C 1 5 ? 5.736 -6.618 38.482 1.00 30.29 157 ALA C N 1
ATOM 1319 C CA . ALA C 1 5 ? 4.648 -7.518 38.848 1.00 27.75 157 ALA C CA 1
ATOM 1320 C C . ALA C 1 5 ? 4.658 -8.766 37.974 1.00 24.58 157 ALA C C 1
ATOM 1321 O O . ALA C 1 5 ? 4.401 -9.870 38.451 1.00 21.53 157 ALA C O 1
ATOM 1323 N N . SER C 1 6 ? 4.958 -8.586 36.691 1.00 25.82 158 SER C N 1
ATOM 1324 C CA . SER C 1 6 ? 4.997 -9.703 35.755 1.00 23.36 158 SER C CA 1
ATOM 1325 C C . SER C 1 6 ? 6.051 -10.727 36.159 1.00 23.05 158 SER C C 1
ATOM 1326 O O . SER C 1 6 ? 5.841 -11.940 36.039 1.00 18.85 158 SER C O 1
ATOM 1329 N N . LYS C 1 7 ? 7.186 -10.237 36.647 1.00 22.67 159 LYS C N 1
ATOM 1330 C CA . LYS C 1 7 ? 8.274 -11.111 37.073 1.00 25.99 159 LYS C CA 1
ATOM 1331 C C . LYS C 1 7 ? 7.906 -11.825 38.369 1.00 19.26 159 LYS C C 1
ATOM 1332 O O . LYS C 1 7 ? 8.252 -12.988 38.568 1.00 18.26 159 LYS C O 1
ATOM 1338 N N . ALA C 1 8 ? 7.208 -11.124 39.255 1.00 22.71 160 ALA C N 1
ATOM 1339 C CA . ALA C 1 8 ? 6.788 -11.720 40.518 1.00 20.22 160 ALA C CA 1
ATOM 1340 C C . ALA C 1 8 ? 5.797 -12.847 40.222 1.00 17.36 160 ALA C C 1
ATOM 1341 O O . ALA C 1 8 ? 5.845 -13.911 40.837 1.00 15.25 160 ALA C O 1
ATOM 1343 N N . ILE C 1 9 ? 4.905 -12.600 39.269 1.00 15.50 161 ILE C N 1
ATOM 1344 C CA . ILE C 1 9 ? 3.897 -13.580 38.882 1.00 12.90 161 ILE C CA 1
ATOM 1345 C C . ILE C 1 9 ? 4.557 -14.780 38.209 1.00 14.64 161 ILE C C 1
ATOM 1346 O O . ILE C 1 9 ? 4.191 -15.925 38.471 1.00 11.70 161 ILE C O 1
ATOM 1351 N N . SER C 1 10 ? 5.535 -14.527 37.343 1.00 17.69 162 SER C N 1
ATOM 1352 C CA . SER C 1 10 ? 6.238 -15.616 36.673 1.00 18.49 162 SER C CA 1
ATOM 1353 C C . SER C 1 10 ? 6.982 -16.496 37.681 1.00 18.35 162 SER C C 1
ATOM 1354 O O . SER C 1 10 ? 7.047 -17.720 37.511 1.00 16.57 162 SER C O 1
ATOM 1357 N N . ASP C 1 11 ? 7.539 -15.888 38.730 1.00 19.93 163 ASP C N 1
ATOM 1358 C CA . ASP C 1 11 ? 8.252 -16.665 39.749 1.00 16.13 163 ASP C CA 1
ATOM 1359 C C . ASP C 1 11 ? 7.274 -17.561 40.507 1.00 18.98 163 ASP C C 1
ATOM 1360 O O . ASP C 1 11 ? 7.582 -18.709 40.820 1.00 17.56 163 ASP C O 1
ATOM 1365 N N . ILE C 1 12 ? 6.102 -17.021 40.819 1.00 14.17 164 ILE C N 1
ATOM 1366 C CA . ILE C 1 12 ? 5.076 -17.792 41.519 1.00 11.87 164 ILE C CA 1
ATOM 1367 C C . ILE C 1 12 ? 4.641 -18.943 40.604 1.00 11.23 164 ILE C C 1
ATOM 1368 O O . ILE C 1 12 ? 4.473 -20.071 41.052 1.00 11.41 164 ILE C O 1
ATOM 1373 N N . SER C 1 13 ? 4.490 -18.659 39.315 1.00 9.35 165 SER C N 1
ATOM 1374 C CA . SER C 1 13 ? 4.089 -19.693 38.364 1.00 10.21 165 SER C CA 1
ATOM 1375 C C . SER C 1 13 ? 5.044 -20.892 38.389 1.00 13.77 165 SER C C 1
ATOM 1376 O O . SER C 1 13 ? 4.610 -22.038 38.250 1.00 10.77 165 SER C O 1
ATOM 1379 N N . LEU C 1 14 ? 6.339 -20.636 38.576 1.00 9.74 166 LEU C N 1
ATOM 1380 C CA . LEU C 1 14 ? 7.319 -21.720 38.615 1.00 12.79 166 LEU C CA 1
ATOM 1381 C C . LEU C 1 14 ? 7.075 -22.633 39.810 1.00 10.73 166 LEU C C 1
ATOM 1382 O O . LEU C 1 14 ? 7.280 -23.844 39.733 1.00 12.88 166 LEU C O 1
ATOM 1387 N N . GLU C 1 15 ? 6.643 -22.044 40.919 1.00 11.15 167 GLU C N 1
ATOM 1388 C CA . GLU C 1 15 ? 6.374 -22.816 42.122 1.00 14.54 167 GLU C CA 1
ATOM 1389 C C . GLU C 1 15 ? 5.054 -23.559 41.967 1.00 12.72 167 GLU C C 1
ATOM 1390 O O . GLU C 1 15 ? 4.919 -24.711 42.390 1.00 11.92 167 GLU C O 1
ATOM 1396 N N . VAL C 1 16 ? 4.072 -22.902 41.359 1.00 12.23 168 VAL C N 1
ATOM 1397 C CA . VAL C 1 16 ? 2.784 -23.540 41.138 1.00 9.63 168 VAL C CA 1
ATOM 1398 C C . VAL C 1 16 ? 2.985 -24.741 40.209 1.00 12.41 168 VAL C C 1
ATOM 1399 O O . VAL C 1 16 ? 2.317 -25.765 40.352 1.00 10.87 168 VAL C O 1
ATOM 1403 N N . ASP C 1 17 ? 3.915 -24.622 39.264 1.00 10.75 169 ASP C N 1
ATOM 1404 C CA . ASP C 1 17 ? 4.215 -25.739 38.363 1.00 12.53 169 ASP C CA 1
ATOM 1405 C C . ASP C 1 17 ? 4.617 -26.959 39.187 1.00 13.70 169 ASP C C 1
ATOM 1406 O O . ASP C 1 17 ? 4.096 -28.058 38.986 1.00 12.64 169 ASP C O 1
ATOM 1411 N N . ARG C 1 18 ? 5.552 -26.763 40.116 1.00 12.11 170 ARG C N 1
ATOM 1412 C CA . ARG C 1 18 ? 6.022 -27.863 40.953 1.00 11.83 170 ARG C CA 1
ATOM 1413 C C . ARG C 1 18 ? 4.920 -28.403 41.864 1.00 12.61 170 ARG C C 1
ATOM 1414 O O . ARG C 1 18 ? 4.794 -29.615 42.041 1.00 9.83 170 ARG C O 1
ATOM 1422 N N . LEU C 1 19 ? 4.125 -27.510 42.447 1.00 9.50 171 LEU C N 1
ATOM 1423 C CA . LEU C 1 19 ? 3.035 -27.952 43.312 1.00 12.98 171 LEU C CA 1
ATOM 1424 C C . LEU C 1 19 ? 2.041 -28.758 42.472 1.00 14.18 171 LEU C C 1
ATOM 1425 O O . LEU C 1 19 ? 1.481 -29.748 42.942 1.00 13.07 171 LEU C O 1
ATOM 1430 N N . GLY C 1 20 ? 1.832 -28.334 41.227 1.00 15.72 172 GLY C N 1
ATOM 1431 C CA . GLY C 1 20 ? 0.920 -29.052 40.349 1.00 14.36 172 GLY C CA 1
ATOM 1432 C C . GLY C 1 20 ? 1.456 -30.447 40.085 1.00 18.31 172 GLY C C 1
ATOM 1433 O O . GLY C 1 20 ? 0.698 -31.405 39.936 1.00 15.92 172 GLY C O 1
ATOM 1434 N N . GLY C 1 21 ? 2.778 -30.561 40.023 1.00 17.07 173 GLY C N 1
ATOM 1435 C CA . GLY C 1 21 ? 3.395 -31.856 39.805 1.00 19.86 173 GLY C CA 1
ATOM 1436 C C . GLY C 1 21 ? 3.068 -32.791 40.956 1.00 18.94 173 GLY C C 1
ATOM 1437 O O . GLY C 1 21 ? 2.826 -33.978 40.744 1.00 19.39 173 GLY C O 1
ATOM 1438 N N . ARG C 1 22 ? 3.048 -32.255 42.171 1.00 13.58 174 ARG C N 1
ATOM 1439 C CA . ARG C 1 22 ? 2.729 -33.055 43.342 1.00 16.24 174 ARG C CA 1
ATOM 1440 C C . ARG C 1 22 ? 1.269 -33.481 43.304 1.00 17.74 174 ARG C C 1
ATOM 1441 O O . ARG C 1 22 ? 0.946 -34.628 43.586 1.00 16.26 174 ARG C O 1
ATOM 1449 N N . VAL C 1 23 ? 0.386 -32.554 42.949 1.00 12.57 175 VAL C N 1
ATOM 1450 C CA . VAL C 1 23 ? -1.035 -32.892 42.884 1.00 12.35 175 VAL C CA 1
ATOM 1451 C C . VAL C 1 23 ? -1.278 -34.032 41.888 1.00 13.10 175 VAL C C 1
ATOM 1452 O O . VAL C 1 23 ? -2.034 -34.960 42.176 1.00 12.50 175 VAL C O 1
ATOM 1456 N N . SER C 1 24 ? -0.635 -33.957 40.724 1.00 13.74 176 SER C N 1
ATOM 1457 C CA . SER C 1 24 ? -0.780 -34.983 39.684 1.00 16.17 176 SER C CA 1
ATOM 1458 C C . SER C 1 24 ? -0.292 -36.330 40.185 1.00 16.81 176 SER C C 1
ATOM 1459 O O . SER C 1 24 ? -0.876 -37.371 39.876 1.00 19.75 176 SER C O 1
ATOM 1462 N N . ALA C 1 25 ? 0.797 -36.306 40.944 1.00 16.16 177 ALA C N 1
ATOM 1463 C CA . ALA C 1 25 ? 1.354 -37.528 41.493 1.00 17.90 177 ALA C CA 1
ATOM 1464 C C . ALA C 1 25 ? 0.369 -38.126 42.487 1.00 19.09 177 ALA C C 1
ATOM 1465 O O . ALA C 1 25 ? 0.136 -39.328 42.471 1.00 21.00 177 ALA C O 1
ATOM 1467 N N . PHE C 1 26 ? -0.208 -37.286 43.347 1.00 19.56 178 PHE C N 1
ATOM 1468 C CA . PHE C 1 26 ? -1.179 -37.759 44.337 1.00 17.53 178 PHE C CA 1
ATOM 1469 C C . PHE C 1 26 ? -2.410 -38.365 43.663 1.00 16.00 178 PHE C C 1
ATOM 1470 O O . PHE C 1 26 ? -2.951 -39.367 44.130 1.00 17.87 178 PHE C O 1
ATOM 1478 N N . GLU C 1 27 ? -2.865 -37.732 42.585 1.00 15.22 179 GLU C N 1
ATOM 1479 C CA . GLU C 1 27 ? -4.033 -38.212 41.854 1.00 18.51 179 GLU C CA 1
ATOM 1480 C C . GLU C 1 27 ? -3.786 -39.586 41.244 1.00 22.77 179 GLU C C 1
ATOM 1481 O O . GLU C 1 27 ? -4.640 -40.470 41.312 1.00 16.68 179 GLU C O 1
ATOM 1487 N N . MET C 1 28 ? -2.621 -39.755 40.628 1.00 16.51 180 MET C N 1
ATOM 1488 C CA . MET C 1 28 ? -2.286 -41.028 39.997 1.00 21.65 180 MET C CA 1
ATOM 1489 C C . MET C 1 28 ? -2.174 -42.142 41.027 1.00 20.40 180 MET C C 1
ATOM 1490 O O . MET C 1 28 ? -2.626 -43.263 40.789 1.00 19.84 180 MET C O 1
ATOM 1495 N N . VAL C 1 29 ? -1.559 -41.838 42.165 1.00 15.30 181 VAL C N 1
ATOM 1496 C CA . VAL C 1 29 ? -1.423 -42.824 43.232 1.00 16.34 181 VAL C CA 1
ATOM 1497 C C . VAL C 1 29 ? -2.805 -43.303 43.680 1.00 19.45 181 VAL C C 1
ATOM 1498 O O . VAL C 1 29 ? -3.036 -44.504 43.863 1.00 19.26 181 VAL C O 1
ATOM 1502 N N . THR C 1 30 ? -3.721 -42.352 43.849 1.00 16.64 182 THR C N 1
ATOM 1503 C CA . THR C 1 30 ? -5.084 -42.650 44.286 1.00 16.67 182 THR C CA 1
ATOM 1504 C C . THR C 1 30 ? -5.850 -43.472 43.260 1.00 14.72 182 THR C C 1
ATOM 1505 O O . THR C 1 30 ? -6.556 -44.419 43.609 1.00 18.17 182 THR C O 1
ATOM 1509 N N . LYS C 1 31 ? -5.708 -43.101 41.993 1.00 20.29 183 LYS C N 1
ATOM 1510 C CA . LYS C 1 31 ? -6.368 -43.800 40.898 1.00 20.62 183 LYS C CA 1
ATOM 1511 C C . LYS C 1 31 ? -5.842 -45.222 40.767 1.00 23.09 183 LYS C C 1
ATOM 1512 O O . LYS C 1 31 ? -6.541 -46.100 40.268 1.00 23.53 183 LYS C O 1
ATOM 1518 N N . LYS C 1 32 ? -4.604 -45.441 41.204 1.00 13.18 184 LYS C N 1
ATOM 1519 C CA . LYS C 1 32 ? -4.006 -46.769 41.127 1.00 16.03 184 LYS C CA 1
ATOM 1520 C C . LYS C 1 32 ? -4.196 -47.580 42.410 1.00 19.15 184 LYS C C 1
ATOM 1521 O O . LYS C 1 32 ? -3.528 -48.596 42.634 1.00 20.08 184 LYS C O 1
ATOM 1527 N N . GLY C 1 33 ? -5.115 -47.123 43.252 1.00 16.29 185 GLY C N 1
ATOM 1528 C CA . GLY C 1 33 ? -5.426 -47.834 44.478 1.00 15.06 185 GLY C CA 1
ATOM 1529 C C . GLY C 1 33 ? -4.604 -47.518 45.704 1.00 20.32 185 GLY C C 1
ATOM 1530 O O . GLY C 1 33 ? -4.758 -48.171 46.734 1.00 18.89 185 GLY C O 1
ATOM 1531 N N . GLY C 1 34 ? -3.721 -46.532 45.600 1.00 20.81 186 GLY C N 1
ATOM 1532 C CA . GLY C 1 34 ? -2.907 -46.171 46.740 1.00 20.87 186 GLY C CA 1
ATOM 1533 C C . GLY C 1 34 ? -3.623 -45.163 47.616 1.00 22.68 186 GLY C C 1
ATOM 1534 O O . GLY C 1 34 ? -4.715 -44.704 47.286 1.00 22.39 186 GLY C O 1
ATOM 1535 N N . LYS C 1 35 ? -3.019 -44.823 48.745 1.00 22.46 187 LYS C N 1
ATOM 1536 C CA . LYS C 1 35 ? -3.616 -43.851 49.640 1.00 25.49 187 LYS C CA 1
ATOM 1537 C C . LYS C 1 35 ? -2.578 -42.821 50.055 1.00 29.17 187 LYS C C 1
ATOM 1538 O O . LYS C 1 35 ? -1.495 -43.170 50.524 1.00 31.27 187 LYS C O 1
ATOM 1544 N N . ILE C 1 36 ? -2.912 -41.552 49.855 1.00 23.57 188 ILE C N 1
ATOM 1545 C CA . ILE C 1 36 ? -2.030 -40.454 50.220 1.00 23.97 188 ILE C CA 1
ATOM 1546 C C . ILE C 1 36 ? -2.365 -40.067 51.656 1.00 26.07 188 ILE C C 1
ATOM 1547 O O . ILE C 1 36 ? -3.530 -39.821 51.974 1.00 24.63 188 ILE C O 1
ATOM 1552 N N . ALA C 1 37 ? -1.353 -40.020 52.518 1.00 22.46 189 ALA C N 1
ATOM 1553 C CA . ALA C 1 37 ? -1.562 -39.652 53.916 1.00 23.16 189 ALA C CA 1
ATOM 1554 C C . ALA C 1 37 ? -2.263 -38.299 53.994 1.00 21.94 189 ALA C C 1
ATOM 1555 O O . ALA C 1 37 ? -1.917 -37.367 53.266 1.00 19.65 189 ALA C O 1
ATOM 1557 N N . GLU C 1 38 ? -3.243 -38.189 54.884 1.00 21.19 190 GLU C N 1
ATOM 1558 C CA . GLU C 1 38 ? -3.979 -36.943 55.029 1.00 22.63 190 GLU C CA 1
ATOM 1559 C C . GLU C 1 38 ? -3.032 -35.774 55.302 1.00 23.52 190 GLU C C 1
ATOM 1560 O O . GLU C 1 38 ? -3.230 -34.675 54.787 1.00 19.31 190 GLU C O 1
ATOM 1566 N N . LYS C 1 39 ? -1.996 -36.009 56.103 1.00 23.43 191 LYS C N 1
ATOM 1567 C CA . LYS C 1 39 ? -1.048 -34.945 56.422 1.00 25.86 191 LYS C CA 1
ATOM 1568 C C . LYS C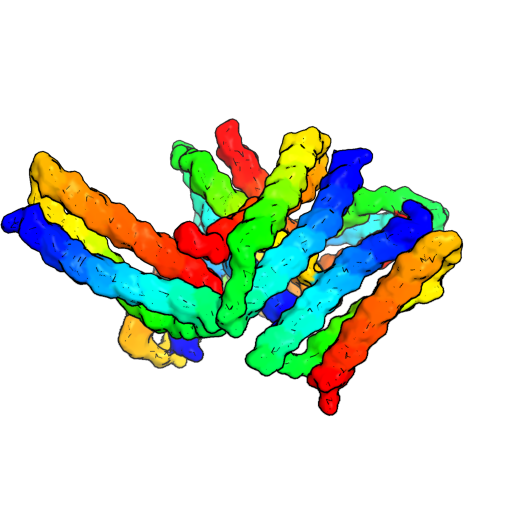 1 39 ? -0.323 -34.431 55.184 1.00 26.43 191 LYS C C 1
ATOM 1569 O O . LYS C 1 39 ? 0.022 -33.248 55.107 1.00 25.55 191 LYS C O 1
ATOM 1575 N N . ASP C 1 40 ? -0.083 -35.314 54.218 1.00 20.80 192 ASP C N 1
ATOM 1576 C CA . ASP C 1 40 ? 0.600 -34.909 52.995 1.00 22.04 192 ASP C CA 1
ATOM 1577 C C . ASP C 1 40 ? -0.310 -34.042 52.135 1.00 22.38 192 ASP C C 1
ATOM 1578 O O . ASP C 1 40 ? 0.156 -33.128 51.452 1.00 19.82 192 ASP C O 1
ATOM 1583 N N . LEU C 1 41 ? -1.610 -34.322 52.177 1.00 15.90 193 LEU C N 1
ATOM 1584 C CA . LEU C 1 41 ? -2.574 -33.529 51.431 1.00 17.29 193 LEU C CA 1
ATOM 1585 C C . LEU C 1 41 ? -2.643 -32.143 52.062 1.00 16.31 193 LEU C C 1
ATOM 1586 O O . LEU C 1 41 ? -2.657 -31.135 51.364 1.00 14.43 193 LEU C O 1
ATOM 1591 N N . VAL C 1 42 ? -2.678 -32.095 53.391 1.00 16.58 194 VAL C N 1
ATOM 1592 C CA . VAL C 1 42 ? -2.743 -30.820 54.097 1.00 15.98 194 VAL C CA 1
ATOM 1593 C C . VAL C 1 42 ? -1.507 -29.968 53.811 1.00 16.40 194 VAL C C 1
ATOM 1594 O O . VAL C 1 42 ? -1.623 -28.767 53.577 1.00 17.01 194 VAL C O 1
ATOM 1598 N N . THR C 1 43 ? -0.329 -30.585 53.819 1.00 13.61 195 THR C N 1
ATOM 1599 C CA . THR C 1 43 ? 0.904 -29.844 53.563 1.00 17.82 195 THR C CA 1
ATOM 1600 C C . THR C 1 43 ? 0.903 -29.170 52.192 1.00 17.87 195 THR C C 1
ATOM 1601 O O . THR C 1 43 ? 1.197 -27.978 52.077 1.00 12.29 195 THR C O 1
ATOM 1605 N N . VAL C 1 44 ? 0.565 -29.919 51.151 1.00 13.38 196 VAL C N 1
ATOM 1606 C CA . VAL C 1 44 ? 0.546 -29.331 49.811 1.00 11.23 196 VAL C CA 1
ATOM 1607 C C . VAL C 1 44 ? -0.541 -28.266 49.676 1.00 12.51 196 VAL C C 1
ATOM 1608 O O . VAL C 1 44 ? -0.341 -27.252 49.008 1.00 9.37 196 VAL C O 1
ATOM 1612 N N . ILE C 1 45 ? -1.689 -28.465 50.321 1.00 10.71 197 ILE C N 1
ATOM 1613 C CA . ILE C 1 45 ? -2.741 -27.459 50.236 1.00 10.99 197 ILE C CA 1
ATOM 1614 C C . ILE C 1 45 ? -2.276 -26.146 50.855 1.00 10.40 197 ILE C C 1
ATOM 1615 O O . ILE C 1 45 ? -2.532 -25.073 50.315 1.00 12.24 197 ILE C O 1
ATOM 1620 N N . GLU C 1 46 ? -1.593 -26.222 51.992 1.00 15.91 198 GLU C N 1
ATOM 1621 C CA . GLU C 1 46 ? -1.118 -25.003 52.633 1.00 16.53 198 GLU C CA 1
ATOM 1622 C C . GLU C 1 46 ? -0.067 -24.299 51.778 1.00 13.68 198 GLU C C 1
ATOM 1623 O O . GLU C 1 46 ? -0.040 -23.067 51.716 1.00 14.58 198 GLU C O 1
ATOM 1629 N N . LEU C 1 47 ? 0.788 -25.068 51.107 1.00 12.04 199 LEU C N 1
ATOM 1630 C CA . LEU C 1 47 ? 1.795 -24.463 50.233 1.00 12.34 199 LEU C CA 1
ATOM 1631 C C . LEU C 1 47 ? 1.090 -23.724 49.088 1.00 13.01 199 LEU C C 1
ATOM 1632 O O . LEU C 1 47 ? 1.502 -22.633 48.684 1.00 12.51 199 LEU C O 1
ATOM 1637 N N . LEU C 1 48 ? 0.013 -24.306 48.568 1.00 10.78 200 LEU C N 1
ATOM 1638 C CA . LEU C 1 48 ? -0.733 -23.657 47.488 1.00 11.49 200 LEU C CA 1
ATOM 1639 C C . LEU C 1 48 ? -1.424 -22.395 48.011 1.00 11.95 200 LEU C C 1
ATOM 1640 O O . LEU C 1 48 ? -1.506 -21.384 47.306 1.00 10.06 200 LEU C O 1
ATOM 1645 N N . MET C 1 49 ? -1.917 -22.449 49.247 1.00 10.09 201 MET C N 1
ATOM 1646 C CA . MET C 1 49 ? -2.577 -21.288 49.836 1.00 8.46 201 MET C CA 1
ATOM 1647 C C . MET C 1 49 ? -1.571 -20.147 49.965 1.00 9.91 201 MET C C 1
ATOM 1648 O O . MET C 1 49 ? -1.912 -18.981 49.754 1.00 13.95 201 MET C O 1
ATOM 1653 N N . ASN C 1 50 ? -0.329 -20.480 50.304 1.00 11.91 202 ASN C N 1
ATOM 1654 C CA . ASN C 1 50 ? 0.695 -19.447 50.434 1.00 13.74 202 ASN C CA 1
ATOM 1655 C C . ASN C 1 50 ? 0.952 -18.758 49.093 1.00 16.26 202 ASN C C 1
ATOM 1656 O O . ASN C 1 50 ? 1.251 -17.561 49.050 1.00 14.75 202 ASN C O 1
ATOM 1661 N N . GLU C 1 51 ? 0.834 -19.501 47.998 1.00 12.84 203 GLU C N 1
ATOM 1662 C CA . GLU C 1 51 ? 1.038 -18.902 46.681 1.00 12.83 203 GLU C CA 1
ATOM 1663 C C . GLU C 1 51 ? -0.169 -18.032 46.324 1.00 10.35 203 GLU C C 1
ATOM 1664 O O . GLU C 1 51 ? -0.043 -17.012 45.650 1.00 14.88 203 GLU C O 1
ATOM 1670 N N . LEU C 1 52 ? -1.346 -18.433 46.788 1.00 11.42 204 LEU C N 1
ATOM 1671 C CA . LEU C 1 52 ? -2.562 -17.674 46.533 1.00 14.59 204 LEU C CA 1
ATOM 1672 C C . LEU C 1 52 ? -2.421 -16.311 47.233 1.00 15.58 204 LEU C C 1
ATOM 1673 O O . LEU C 1 52 ? -2.772 -15.265 46.688 1.00 13.80 204 LEU C O 1
ATOM 1678 N N . ILE C 1 53 ? -1.886 -16.331 48.444 1.00 11.79 205 ILE C N 1
ATOM 1679 C CA . ILE C 1 53 ? -1.679 -15.103 49.203 1.00 13.26 205 ILE C CA 1
ATOM 1680 C C . ILE C 1 53 ? -0.690 -14.192 48.460 1.00 12.52 205 ILE C C 1
ATOM 1681 O O . ILE C 1 53 ? -0.933 -12.992 48.307 1.00 16.63 205 ILE C O 1
ATOM 1686 N N . LYS C 1 54 ? 0.414 -14.765 47.987 1.00 15.62 206 LYS C N 1
ATOM 1687 C CA . LYS C 1 54 ? 1.414 -13.986 47.253 1.00 15.51 206 LYS C CA 1
ATOM 1688 C C . LYS C 1 54 ? 0.774 -13.332 46.025 1.00 17.34 206 LYS C C 1
ATOM 1689 O O . LYS C 1 54 ? 0.999 -12.158 45.742 1.00 18.75 206 LYS C O 1
ATOM 1695 N N . LEU C 1 55 ? -0.046 -14.089 45.309 1.00 10.47 207 LEU C N 1
ATOM 1696 C CA . LEU C 1 55 ? -0.717 -13.569 44.120 1.00 14.13 207 LEU C CA 1
ATOM 1697 C C . LEU C 1 55 ? -1.721 -12.443 44.396 1.00 18.92 207 LEU C C 1
ATOM 1698 O O . LEU C 1 55 ? -1.829 -11.497 43.612 1.00 17.92 207 LEU C O 1
ATOM 1703 N N . ASP C 1 56 ? -2.459 -12.549 45.498 1.00 15.72 208 ASP C N 1
ATOM 1704 C CA . ASP C 1 56 ? -3.468 -11.549 45.840 1.00 19.47 208 ASP C CA 1
ATOM 1705 C C . ASP C 1 56 ? -2.848 -10.215 46.245 1.00 22.67 208 ASP C C 1
ATOM 1706 O O . ASP C 1 56 ? -3.529 -9.190 46.273 1.00 24.97 208 ASP C O 1
ATOM 1711 N N . ALA C 1 57 ? -1.556 -10.236 46.556 1.00 20.31 209 ALA C N 1
ATOM 1712 C CA . ALA C 1 57 ? -0.836 -9.031 46.971 1.00 25.80 209 ALA C CA 1
ATOM 1713 C C . ALA C 1 57 ? -0.218 -8.253 45.807 1.00 26.61 209 ALA C C 1
ATOM 1714 O O . ALA C 1 57 ? 0.158 -7.088 45.957 1.00 24.96 209 ALA C O 1
ATOM 1716 N N . ILE C 1 58 ? -0.107 -8.898 44.651 1.00 20.77 210 ILE C N 1
ATOM 1717 C CA . ILE C 1 58 ? 0.484 -8.263 43.479 1.00 22.96 210 ILE C CA 1
ATOM 1718 C C . ILE C 1 58 ? -0.470 -7.317 42.757 1.00 24.81 210 ILE C C 1
ATOM 1719 O O . ILE C 1 58 ? -1.568 -7.700 42.350 1.00 21.87 210 ILE C O 1
ATOM 1724 N N . VAL C 1 59 ? -0.047 -6.069 42.608 1.00 26.97 211 VAL C N 1
ATOM 1725 C CA . VAL C 1 59 ? -0.850 -5.075 41.910 1.00 26.01 211 VAL C CA 1
ATOM 1726 C C . VAL C 1 59 ? -0.390 -5.092 40.457 1.00 27.98 211 VAL C C 1
ATOM 1727 O O . VAL C 1 59 ? 0.722 -4.675 40.149 1.00 29.48 211 VAL C O 1
ATOM 1731 N N . ALA C 1 60 ? -1.242 -5.589 39.569 1.00 27.91 212 ALA C N 1
ATOM 1732 C CA . ALA C 1 60 ? -0.899 -5.671 38.156 1.00 30.22 212 ALA C CA 1
ATOM 1733 C C . ALA C 1 60 ? -1.768 -4.754 37.305 1.00 29.60 212 ALA C C 1
ATOM 1734 O O . ALA C 1 60 ? -2.839 -4.322 37.731 1.00 31.71 212 ALA C O 1
ATOM 1736 N N . GLU C 1 61 ? -1.293 -4.471 36.096 1.00 36.24 213 GLU C N 1
ATOM 1737 C CA . GLU C 1 61 ? -2.003 -3.608 35.159 1.00 39.89 213 GLU C CA 1
ATOM 1738 C C . GLU C 1 61 ? -1.893 -4.164 33.744 1.00 39.30 213 GLU C C 1
ATOM 1739 O O . GLU C 1 61 ? -1.010 -4.974 33.450 1.00 37.05 213 GLU C O 1
ATOM 1745 N N . GLY C 1 62 ? -2.792 -3.720 32.871 1.00 39.60 214 GLY C N 1
ATOM 1746 C CA . GLY C 1 62 ? -2.776 -4.168 31.490 1.00 34.35 214 GLY C CA 1
ATOM 1747 C C . GLY C 1 62 ? -2.954 -5.663 31.330 1.00 36.00 214 GLY C C 1
ATOM 1748 O O . GLY C 1 62 ? -3.802 -6.268 31.978 1.00 33.52 214 GLY C O 1
ATOM 1749 N N . ASP C 1 63 ? -2.148 -6.261 30.458 1.00 42.47 215 ASP C N 1
ATOM 1750 C CA . ASP C 1 63 ? -2.224 -7.692 30.207 1.00 38.47 215 ASP C CA 1
ATOM 1751 C C . ASP C 1 63 ? -1.677 -8.508 31.374 1.00 36.03 215 ASP C C 1
ATOM 1752 O O . ASP C 1 63 ? -1.949 -9.703 31.482 1.00 31.24 215 ASP C O 1
ATOM 1757 N N . VAL C 1 64 ? -0.908 -7.860 32.244 1.00 28.25 216 VAL C N 1
ATOM 1758 C CA . VAL C 1 64 ? -0.333 -8.533 33.406 1.00 25.94 216 VAL C CA 1
ATOM 1759 C C . VAL C 1 64 ? -1.440 -8.988 34.358 1.00 25.37 216 VAL C C 1
ATOM 1760 O O . VAL C 1 64 ? -1.275 -9.963 35.098 1.00 22.05 216 VAL C O 1
ATOM 1764 N N . LYS C 1 65 ? -2.566 -8.282 34.333 1.00 23.47 217 LYS C N 1
ATOM 1765 C CA . LYS C 1 65 ? -3.699 -8.620 35.189 1.00 26.75 217 LYS C CA 1
ATOM 1766 C C . LYS C 1 65 ? -4.227 -10.013 34.843 1.00 23.93 217 LYS C C 1
ATOM 1767 O O . LYS C 1 65 ? -4.491 -10.827 35.730 1.00 21.12 217 LYS C O 1
ATOM 1773 N N . LEU C 1 66 ? -4.376 -10.289 33.551 1.00 21.40 218 LEU C N 1
ATOM 1774 C CA . LEU C 1 66 ? -4.863 -11.593 33.119 1.00 20.61 218 LEU C CA 1
ATOM 1775 C C . LEU C 1 66 ? -3.861 -12.663 33.519 1.00 16.96 218 LEU C C 1
ATOM 1776 O O . LEU C 1 66 ? -4.239 -13.775 33.885 1.00 18.65 218 LEU C O 1
ATOM 1781 N N . GLN C 1 67 ? -2.581 -12.323 33.416 1.00 16.90 219 GLN C N 1
ATOM 1782 C CA . GLN C 1 67 ? -1.499 -13.233 33.782 1.00 20.18 219 GLN C CA 1
ATOM 1783 C C . GLN C 1 67 ? -1.676 -13.634 35.248 1.00 19.53 219 GLN C C 1
ATOM 1784 O O . GLN C 1 67 ? -1.602 -14.812 35.604 1.00 16.63 219 GLN C O 1
ATOM 1790 N N . ARG C 1 68 ? -1.905 -12.640 36.095 1.00 14.76 220 ARG C N 1
ATOM 1791 C CA . ARG C 1 68 ? -2.087 -12.881 37.522 1.00 16.24 220 ARG C CA 1
ATOM 1792 C C . ARG C 1 68 ? -3.307 -13.761 37.781 1.00 12.10 220 ARG C C 1
ATOM 1793 O O . ARG C 1 68 ? -3.239 -14.725 38.538 1.00 14.28 220 ARG C O 1
ATOM 1801 N N . LYS C 1 69 ? -4.426 -13.418 37.149 1.00 13.91 221 LYS C N 1
ATOM 1802 C CA . LYS C 1 69 ? -5.665 -14.166 37.316 1.00 13.31 221 LYS C CA 1
ATOM 1803 C C . LYS C 1 69 ? -5.579 -15.618 36.866 1.00 13.95 221 LYS C C 1
ATOM 1804 O O . LYS C 1 69 ? -6.239 -16.492 37.433 1.00 11.95 221 LYS C O 1
ATOM 1810 N N . MET C 1 70 ? -4.773 -15.885 35.844 1.00 15.60 222 MET C N 1
ATOM 1811 C CA . MET C 1 70 ? -4.641 -17.254 35.375 1.00 15.00 222 MET C CA 1
ATOM 1812 C C . MET C 1 70 ? -3.918 -18.099 36.418 1.00 13.46 222 MET C C 1
ATOM 1813 O O . MET C 1 70 ? -4.257 -19.266 36.619 1.00 11.51 222 MET C O 1
ATOM 1818 N N . GLN C 1 71 ? -2.927 -17.522 37.090 1.00 11.27 223 GLN C N 1
ATOM 1819 C CA . GLN C 1 71 ? -2.218 -18.279 38.114 1.00 11.60 223 GLN C CA 1
ATOM 1820 C C . GLN C 1 71 ? -3.159 -18.465 39.306 1.00 10.10 223 GLN C C 1
ATOM 1821 O O . GLN C 1 71 ? -3.143 -19.503 39.958 1.00 10.78 223 GLN C O 1
ATOM 1827 N N . VAL C 1 72 ? -3.981 -17.461 39.594 1.00 9.69 224 VAL C N 1
ATOM 1828 C CA . VAL C 1 72 ? -4.924 -17.591 40.702 1.00 10.67 224 VAL C CA 1
ATOM 1829 C C . VAL C 1 72 ? -5.860 -18.773 40.405 1.00 9.90 224 VAL C C 1
ATOM 1830 O O . VAL C 1 72 ? -6.141 -19.592 41.274 1.00 9.73 224 VAL C O 1
ATOM 1834 N N . LYS C 1 73 ? -6.339 -18.854 39.169 1.00 12.54 225 LYS C N 1
ATOM 1835 C CA . LYS C 1 73 ? -7.246 -19.933 38.778 1.00 10.45 225 LYS C CA 1
ATOM 1836 C C . LYS C 1 73 ? -6.561 -21.293 38.870 1.00 12.13 225 LYS C C 1
ATOM 1837 O O . LYS C 1 73 ? -7.156 -22.261 39.351 1.00 9.93 225 LYS C O 1
ATOM 1843 N N . ARG C 1 74 ? -5.308 -21.374 38.424 1.00 7.70 226 ARG C N 1
ATOM 1844 C CA . ARG C 1 74 ? -4.587 -22.644 38.496 1.00 9.42 226 ARG C CA 1
ATOM 1845 C C . ARG C 1 74 ? -4.482 -23.123 39.939 1.00 9.34 226 ARG C C 1
ATOM 1846 O O . ARG C 1 74 ? -4.720 -24.288 40.225 1.00 10.89 226 ARG C O 1
ATOM 1854 N N . VAL C 1 75 ? -4.098 -22.224 40.839 1.00 8.29 227 VAL C N 1
ATOM 1855 C CA . VAL C 1 75 ? -3.976 -22.573 42.246 1.00 8.77 227 VAL C CA 1
ATOM 1856 C C . VAL C 1 75 ? -5.319 -23.011 42.846 1.00 8.98 227 VAL C C 1
ATOM 1857 O O . VAL C 1 75 ? -5.376 -24.003 43.561 1.00 11.45 227 VAL C O 1
ATOM 1861 N N . GLN C 1 76 ? -6.393 -22.275 42.567 1.00 9.88 228 GLN C N 1
ATOM 1862 C CA . GLN C 1 76 ? -7.714 -22.652 43.083 1.00 11.75 228 GLN C CA 1
ATOM 1863 C C . GLN C 1 76 ? -8.087 -24.066 42.624 1.00 11.63 228 GLN C C 1
ATOM 1864 O O . GLN C 1 76 ? -8.584 -24.878 43.419 1.00 11.74 228 GLN C O 1
ATOM 1870 N N . ASN C 1 77 ? -7.835 -24.370 41.351 1.00 11.89 229 ASN C N 1
ATOM 1871 C CA . ASN C 1 77 ? -8.136 -25.692 40.815 1.00 12.20 229 ASN C CA 1
ATOM 1872 C C . ASN C 1 77 ? -7.350 -26.794 41.533 1.00 13.45 229 ASN C C 1
ATOM 1873 O O . ASN C 1 77 ? -7.884 -27.874 41.821 1.00 12.67 229 ASN C O 1
ATOM 1878 N N . TYR C 1 78 ? -6.073 -26.540 41.802 1.00 10.28 230 TYR C N 1
ATOM 1879 C CA . TYR C 1 78 ? -5.261 -27.536 42.489 1.00 11.19 230 TYR C CA 1
ATOM 1880 C C . TYR C 1 78 ? -5.756 -27.758 43.904 1.00 10.24 230 TYR C C 1
ATOM 1881 O O . TYR C 1 78 ? -5.826 -28.893 44.374 1.00 12.86 230 TYR C O 1
ATOM 1890 N N . VAL C 1 79 ? -6.083 -26.669 44.597 1.00 8.69 231 VAL C N 1
ATOM 1891 C CA . VAL C 1 79 ? -6.573 -26.800 45.961 1.00 8.59 231 VAL C CA 1
ATOM 1892 C C . VAL C 1 79 ? -7.861 -27.631 45.920 1.00 8.12 231 VAL C C 1
ATOM 1893 O O . VAL C 1 79 ? -8.060 -28.526 46.740 1.00 11.46 231 VAL C O 1
ATOM 1897 N N . GLU C 1 80 ? -8.718 -27.338 44.947 1.00 15.52 232 GLU C N 1
ATOM 1898 C CA . GLU C 1 80 ? -9.984 -28.054 44.781 1.00 18.36 232 GLU C CA 1
ATOM 1899 C C . GLU C 1 80 ? -9.750 -29.555 44.598 1.00 19.57 232 GLU C C 1
ATOM 1900 O O . GLU C 1 80 ? -10.407 -30.382 45.236 1.00 15.84 232 GLU C O 1
ATOM 1906 N N . THR C 1 81 ? -8.816 -29.901 43.719 1.00 14.41 233 THR C N 1
ATOM 1907 C CA . THR C 1 81 ? -8.487 -31.301 43.462 1.00 11.53 233 THR C CA 1
ATOM 1908 C C . THR C 1 81 ? -8.032 -32.023 44.728 1.00 15.38 233 THR C C 1
ATOM 1909 O O . THR C 1 81 ? -8.473 -33.140 44.999 1.00 14.03 233 THR C O 1
ATOM 1913 N N . LEU C 1 82 ? -7.147 -31.387 45.497 1.00 10.72 234 LEU C N 1
ATOM 1914 C CA . LEU C 1 82 ? -6.641 -31.986 46.728 1.00 13.56 234 LEU C CA 1
ATOM 1915 C C . LEU C 1 82 ? -7.708 -32.126 47.816 1.00 15.24 234 LEU C C 1
ATOM 1916 O O . LEU C 1 82 ? -7.774 -33.151 48.498 1.00 14.52 234 LEU C O 1
ATOM 1921 N N . ASP C 1 83 ? -8.539 -31.103 47.988 1.00 17.80 235 ASP C N 1
ATOM 1922 C CA . ASP C 1 83 ? -9.592 -31.185 48.995 1.00 20.53 235 ASP C CA 1
ATOM 1923 C C . ASP C 1 83 ? -10.458 -32.414 48.720 1.00 21.37 235 ASP C C 1
ATOM 1924 O O . ASP C 1 83 ? -10.847 -33.134 49.640 1.00 20.93 235 ASP C O 1
ATOM 1929 N N . ALA C 1 84 ? -10.745 -32.652 47.444 1.00 16.32 236 ALA C N 1
ATOM 1930 C CA . ALA C 1 84 ? -11.587 -33.779 47.045 1.00 19.65 236 ALA C CA 1
ATOM 1931 C C . ALA C 1 84 ? -10.958 -35.140 47.322 1.00 22.02 236 ALA C C 1
ATOM 1932 O O . ALA C 1 84 ? -11.656 -36.156 47.333 1.00 22.00 236 ALA C O 1
ATOM 1934 N N . LEU C 1 85 ? -9.646 -35.167 47.543 1.00 16.93 237 LEU C N 1
ATOM 1935 C CA . LEU C 1 85 ? -8.965 -36.427 47.827 1.00 16.60 237 LEU C CA 1
ATOM 1936 C C . LEU C 1 85 ? -9.024 -36.815 49.296 1.00 20.62 237 LEU C C 1
ATOM 1937 O O . LEU C 1 85 ? -8.787 -37.973 49.646 1.00 22.32 237 LEU C O 1
ATOM 1942 N N . LYS C 1 86 ? -9.319 -35.848 50.157 1.00 20.06 238 LYS C N 1
ATOM 1943 C CA . LYS C 1 86 ? -9.395 -36.109 51.589 1.00 23.85 238 LYS C CA 1
ATOM 1944 C C . LYS C 1 86 ? -10.510 -37.098 51.905 1.00 28.42 238 LYS C C 1
ATOM 1945 O O . LYS C 1 86 ? -11.567 -37.074 51.273 1.00 30.52 238 LYS C O 1
ATOM 1951 N N . VAL C 1 87 ? -10.267 -37.973 52.875 1.00 28.61 239 VAL C N 1
ATOM 1952 C CA . VAL C 1 87 ? -11.273 -38.951 53.269 1.00 36.35 239 VAL C CA 1
ATOM 1953 C C . VAL C 1 87 ? -12.516 -38.214 53.752 1.00 40.31 239 VAL C C 1
ATOM 1954 O O . VAL C 1 87 ? -13.639 -38.682 53.570 1.00 47.11 239 VAL C O 1
ATOM 1958 N N . LYS C 1 88 ? -12.303 -37.059 54.371 1.00 125.46 240 LYS C N 1
ATOM 1959 C CA . LYS C 1 88 ? -13.402 -36.247 54.871 1.00 126.89 240 LYS C CA 1
ATOM 1960 C C . LYS C 1 88 ? -14.270 -35.805 53.695 1.00 134.84 240 LYS C C 1
ATOM 1961 O O . LYS C 1 88 ? -15.182 -36.521 53.279 1.00 135.27 240 LYS C O 1
ATOM 1963 N N . GLY D 1 3 ? 18.223 -11.066 30.031 1.00 61.06 155 GLY D N 1
ATOM 1964 C CA . GLY D 1 3 ? 19.268 -10.953 28.974 1.00 55.91 155 GLY D CA 1
ATOM 1965 C C . GLY D 1 3 ? 20.476 -11.827 29.253 1.00 58.81 155 GLY D C 1
ATOM 1966 O O . GLY D 1 3 ? 21.386 -11.927 28.428 1.00 64.88 155 GLY D O 1
ATOM 1967 N N . SER D 1 4 ? 20.483 -12.467 30.417 1.00 47.24 156 SER D N 1
ATOM 1968 C CA . SER D 1 4 ? 21.586 -13.335 30.815 1.00 36.15 156 SER D CA 1
ATOM 1969 C C . SER D 1 4 ? 21.372 -14.765 30.329 1.00 36.51 156 SER D C 1
ATOM 1970 O O . SER D 1 4 ? 20.300 -15.112 29.830 1.00 31.66 156 SER D O 1
ATOM 1973 N N . ALA D 1 5 ? 22.400 -15.593 30.486 1.00 25.70 157 ALA D N 1
ATOM 1974 C CA . ALA D 1 5 ? 22.326 -16.986 30.069 1.00 26.33 157 ALA D CA 1
ATOM 1975 C C . ALA D 1 5 ? 21.316 -17.757 30.915 1.00 20.59 157 ALA D C 1
ATOM 1976 O O . ALA D 1 5 ? 20.559 -18.581 30.401 1.00 20.47 157 ALA D O 1
ATOM 1978 N N . SER D 1 6 ? 21.305 -17.483 32.215 1.00 20.65 158 SER D N 1
ATOM 1979 C CA . SER D 1 6 ? 20.395 -18.159 33.129 1.00 18.95 158 SER D CA 1
ATOM 1980 C C . SER D 1 6 ? 18.939 -17.935 32.730 1.00 23.59 158 SER D C 1
ATOM 1981 O O . SER D 1 6 ? 18.122 -18.856 32.789 1.00 20.92 158 SER D O 1
ATOM 1984 N N . LYS D 1 7 ? 18.620 -16.709 32.332 1.00 20.16 159 LYS D N 1
ATOM 1985 C CA . LYS D 1 7 ? 17.258 -16.378 31.925 1.00 25.30 159 LYS D CA 1
ATOM 1986 C C . LYS D 1 7 ? 16.892 -17.104 30.635 1.00 23.19 159 LYS D C 1
ATOM 1987 O O . LYS D 1 7 ? 15.782 -17.624 30.492 1.00 22.51 159 LYS D O 1
ATOM 1993 N N . ALA D 1 8 ? 17.828 -17.128 29.692 1.00 22.47 160 ALA D N 1
ATOM 1994 C CA . ALA D 1 8 ? 17.607 -17.793 28.418 1.00 22.35 160 ALA D CA 1
ATOM 1995 C C . ALA D 1 8 ? 17.314 -19.257 28.686 1.00 22.27 160 ALA D C 1
ATOM 1996 O O . ALA D 1 8 ? 16.452 -19.858 28.043 1.00 18.86 160 ALA D O 1
ATOM 1998 N N . ILE D 1 9 ? 18.036 -19.828 29.647 1.00 16.11 161 ILE D N 1
ATOM 1999 C CA . ILE D 1 9 ? 17.851 -21.224 30.005 1.00 16.34 161 ILE D CA 1
ATOM 2000 C C . ILE D 1 9 ? 16.498 -21.440 30.677 1.00 18.69 161 ILE D C 1
ATOM 2001 O O . ILE D 1 9 ? 15.785 -22.382 30.345 1.00 16.88 161 ILE D O 1
ATOM 2006 N N . SER D 1 10 ? 16.143 -20.573 31.622 1.00 21.49 162 SER D N 1
ATOM 2007 C CA . SER D 1 10 ? 14.858 -20.705 32.306 1.00 23.74 162 SER D CA 1
ATOM 2008 C C . SER D 1 10 ? 13.709 -20.591 31.296 1.00 17.19 162 SER D C 1
ATOM 2009 O O . SER D 1 10 ? 12.721 -21.312 31.396 1.00 20.30 162 SER D O 1
ATOM 2012 N N . ASP D 1 11 ? 13.839 -19.688 30.329 1.00 22.00 163 ASP D N 1
ATOM 2013 C CA . ASP D 1 11 ? 12.801 -19.529 29.315 1.00 23.63 163 ASP D CA 1
ATOM 2014 C C . ASP D 1 11 ? 12.663 -20.808 28.490 1.00 23.45 163 ASP D C 1
ATOM 2015 O O . ASP D 1 11 ? 11.558 -21.203 28.119 1.00 17.00 163 ASP D O 1
ATOM 2020 N N . ILE D 1 12 ? 13.785 -21.453 28.191 1.00 17.27 164 ILE D N 1
ATOM 2021 C CA . ILE D 1 12 ? 13.740 -22.694 27.426 1.00 15.03 164 ILE D CA 1
ATOM 2022 C C . ILE D 1 12 ? 13.124 -23.773 28.301 1.00 14.38 164 ILE D C 1
ATOM 2023 O O . ILE D 1 12 ? 12.377 -24.628 27.825 1.00 14.71 164 ILE D O 1
ATOM 2028 N N . SER D 1 13 ? 13.423 -23.728 29.596 1.00 16.32 165 SER D N 1
ATOM 2029 C CA . SER D 1 13 ? 12.883 -24.714 30.522 1.00 14.18 165 SER D CA 1
ATOM 2030 C C . SER D 1 13 ? 11.345 -24.729 30.473 1.00 12.54 165 SER D C 1
ATOM 2031 O O . SER D 1 13 ? 10.718 -25.776 30.599 1.00 13.35 165 SER D O 1
ATOM 2034 N N . LEU D 1 14 ? 10.751 -23.557 30.292 1.00 18.48 166 LEU D N 1
ATOM 2035 C CA . LEU D 1 14 ? 9.292 -23.446 30.219 1.00 17.08 166 LEU D CA 1
ATOM 2036 C C . LEU D 1 14 ? 8.752 -24.170 28.989 1.00 21.78 166 LEU D C 1
ATOM 2037 O O . LEU D 1 14 ? 7.732 -24.864 29.054 1.00 17.56 166 LEU D O 1
ATOM 2042 N N . GLU D 1 15 ? 9.447 -24.012 27.867 1.00 17.62 167 GLU D N 1
ATOM 2043 C CA . GLU D 1 15 ? 9.035 -24.661 26.628 1.00 18.57 167 GLU D CA 1
ATOM 2044 C C . GLU D 1 15 ? 9.246 -26.165 26.777 1.00 17.12 167 GLU D C 1
ATOM 2045 O O . GLU D 1 15 ? 8.422 -26.967 26.341 1.00 16.09 167 GLU D O 1
ATOM 2051 N N . VAL D 1 16 ? 10.354 -26.546 27.404 1.00 14.16 168 VAL D N 1
ATOM 2052 C CA . VAL D 1 16 ? 10.640 -27.960 27.614 1.00 16.19 168 VAL D CA 1
ATOM 2053 C C . VAL D 1 16 ? 9.549 -28.578 28.484 1.00 16.09 168 VAL D C 1
ATOM 2054 O O . VAL D 1 16 ? 9.126 -29.707 28.242 1.00 16.75 168 VAL D O 1
ATOM 2058 N N . ASP D 1 17 ? 9.084 -27.838 29.492 1.00 16.79 169 ASP D N 1
ATOM 2059 C CA . ASP D 1 17 ? 8.024 -28.349 30.362 1.00 18.73 169 ASP D CA 1
ATOM 2060 C C . ASP D 1 17 ? 6.811 -28.740 29.507 1.00 17.35 169 ASP D C 1
ATOM 2061 O O . ASP D 1 17 ? 6.263 -29.832 29.636 1.00 18.34 169 ASP D O 1
ATOM 2066 N N . ARG D 1 18 ? 6.404 -27.843 28.620 1.00 19.77 170 ARG D N 1
ATOM 2067 C CA . ARG D 1 18 ? 5.250 -28.105 27.766 1.00 18.76 170 ARG D CA 1
ATOM 2068 C C . ARG D 1 18 ? 5.480 -29.253 26.785 1.00 19.27 170 ARG D C 1
ATOM 2069 O O . ARG D 1 18 ? 4.570 -30.038 26.518 1.00 19.14 170 ARG D O 1
ATOM 2077 N N . LEU D 1 19 ? 6.691 -29.358 26.253 1.00 15.36 171 LEU D N 1
ATOM 2078 C CA . LEU D 1 19 ? 7.007 -30.449 25.337 1.00 14.67 171 LEU D CA 1
ATOM 2079 C C . LEU D 1 19 ? 6.893 -31.764 26.105 1.00 18.69 171 LEU D C 1
ATOM 2080 O O . LEU D 1 19 ? 6.436 -32.775 25.573 1.00 20.39 171 LEU D O 1
ATOM 2085 N N . GLY D 1 20 ? 7.300 -31.742 27.371 1.00 21.52 172 GLY D N 1
ATOM 2086 C CA . GLY D 1 20 ? 7.200 -32.937 28.187 1.00 21.24 172 GLY D CA 1
ATOM 2087 C C . GLY D 1 20 ? 5.729 -33.267 28.365 1.00 20.65 172 GLY D C 1
ATOM 2088 O O . GLY D 1 20 ? 5.362 -34.408 28.621 1.00 26.23 172 GLY D O 1
ATOM 2089 N N . GLY D 1 21 ? 4.885 -32.247 28.230 1.00 21.04 173 GLY D N 1
ATOM 2090 C CA . GLY D 1 21 ? 3.452 -32.444 28.358 1.00 20.10 173 GLY D CA 1
ATOM 2091 C C . GLY D 1 21 ? 2.919 -33.154 27.127 1.00 22.35 173 GLY D C 1
ATOM 2092 O O . GLY D 1 21 ? 1.949 -33.909 27.205 1.00 22.10 173 GLY D O 1
ATOM 2093 N N . ARG D 1 22 ? 3.549 -32.901 25.983 1.00 23.59 174 ARG D N 1
ATOM 2094 C CA . ARG D 1 22 ? 3.147 -33.550 24.740 1.00 25.49 174 ARG D CA 1
ATOM 2095 C C . ARG D 1 22 ? 3.533 -35.023 24.812 1.00 27.29 174 ARG D C 1
ATOM 2096 O O . ARG D 1 22 ? 2.840 -35.883 24.270 1.00 29.91 174 ARG D O 1
ATOM 2104 N N . VAL D 1 23 ? 4.647 -35.304 25.482 1.00 25.86 175 VAL D N 1
ATOM 2105 C CA . VAL D 1 23 ? 5.127 -36.674 25.636 1.00 30.43 175 VAL D CA 1
ATOM 2106 C C . VAL D 1 23 ? 4.097 -37.484 26.413 1.00 33.94 175 VAL D C 1
ATOM 2107 O O . VAL D 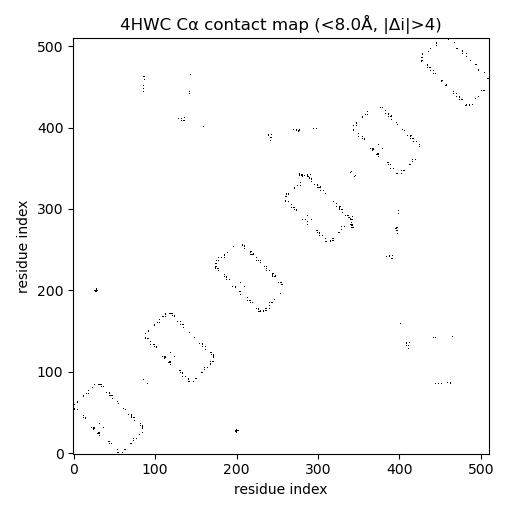1 23 ? 3.655 -38.542 25.967 1.00 39.66 175 VAL D O 1
ATOM 2111 N N . SER D 1 24 ? 3.718 -36.973 27.580 1.00 29.61 176 SER D N 1
ATOM 2112 C CA . SER D 1 24 ? 2.741 -37.641 28.432 1.00 33.25 176 SER D CA 1
ATOM 2113 C C . SER D 1 24 ? 1.434 -37.895 27.692 1.00 32.46 176 SER D C 1
ATOM 2114 O O . SER D 1 24 ? 0.855 -38.979 27.792 1.00 33.79 176 SER D O 1
ATOM 2117 N N . ALA D 1 25 ? 0.972 -36.893 26.950 1.00 32.98 177 ALA D N 1
ATOM 2118 C CA . ALA D 1 25 ? -0.273 -37.016 26.195 1.00 34.53 177 ALA D CA 1
ATOM 2119 C C . ALA D 1 25 ? -0.223 -38.248 25.299 1.00 35.86 177 ALA D C 1
ATOM 2120 O O . ALA D 1 25 ? -1.208 -38.982 25.185 1.00 36.81 177 ALA D O 1
ATOM 2122 N N . PHE D 1 26 ? 0.927 -38.472 24.669 1.00 33.70 178 PHE D N 1
ATOM 2123 C CA . PHE D 1 26 ? 1.111 -39.628 23.796 1.00 34.59 178 PHE D CA 1
ATOM 2124 C C . PHE D 1 26 ? 1.053 -40.932 24.591 1.00 41.47 178 PHE D C 1
ATOM 2125 O O . PHE D 1 26 ? 0.385 -41.886 24.188 1.00 44.78 178 PHE D O 1
ATOM 2133 N N . GLU D 1 27 ? 1.756 -40.971 25.719 1.00 45.25 179 GLU D N 1
ATOM 2134 C CA . GLU D 1 27 ? 1.780 -42.163 26.563 1.00 44.66 179 GLU D CA 1
ATOM 2135 C C . GLU D 1 27 ? 0.373 -42.508 27.045 1.00 47.64 179 GLU D C 1
ATOM 2136 O O . GLU D 1 27 ? -0.001 -43.680 27.106 1.00 49.96 179 GLU D O 1
ATOM 2142 N N . MET D 1 28 ? -0.403 -41.485 27.387 1.00 61.49 180 MET D N 1
ATOM 2143 C CA . MET D 1 28 ? -1.770 -41.691 27.845 1.00 66.72 180 MET D CA 1
ATOM 2144 C C . MET D 1 28 ? -2.553 -42.405 26.748 1.00 67.14 180 MET D C 1
ATOM 2145 O O . MET D 1 28 ? -3.474 -43.173 27.028 1.00 66.84 180 MET D O 1
ATOM 2147 N N . VAL D 1 29 ? -2.180 -42.144 25.497 1.00 51.43 181 VAL D N 1
ATOM 2148 C CA . VAL D 1 29 ? -2.831 -42.774 24.354 1.00 50.98 181 VAL D CA 1
ATOM 2149 C C . VAL D 1 29 ? -2.461 -44.251 24.334 1.00 53.74 181 VAL D C 1
ATOM 2150 O O . VAL D 1 29 ? -3.293 -45.106 24.031 1.00 56.26 181 VAL D O 1
ATOM 2154 N N . THR D 1 30 ? -1.205 -44.540 24.660 1.00 59.89 182 THR D N 1
ATOM 2155 C CA . THR D 1 30 ? -0.714 -45.913 24.694 1.00 62.66 182 THR D CA 1
ATOM 2156 C C . THR D 1 30 ? -1.479 -46.696 25.757 1.00 64.43 182 THR D C 1
ATOM 2157 O O . THR D 1 30 ? -1.756 -47.885 25.593 1.00 63.93 182 THR D O 1
ATOM 2161 N N . LYS D 1 31 ? -1.817 -46.009 26.845 1.00 73.37 183 LYS D N 1
ATOM 2162 C CA . LYS D 1 31 ? -2.551 -46.599 27.960 1.00 74.15 183 LYS D CA 1
ATOM 2163 C C . LYS D 1 31 ? -3.697 -47.477 27.463 1.00 73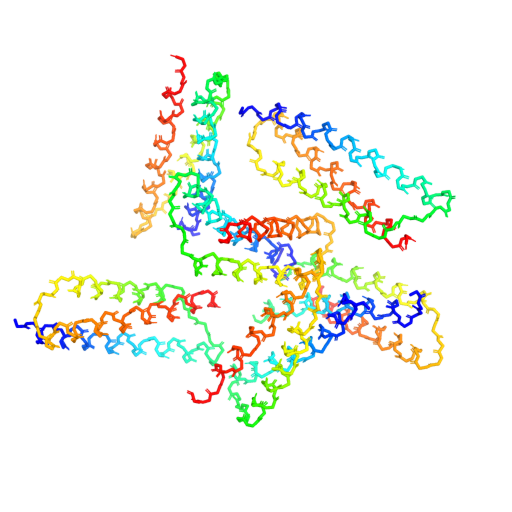.11 183 LYS D C 1
ATOM 2164 O O . LYS D 1 31 ? -4.531 -47.038 26.671 1.00 72.51 183 LYS D O 1
ATOM 2170 N N . ILE D 1 36 ? -1.291 -43.697 18.077 1.00 46.62 188 ILE D N 1
ATOM 2171 C CA . ILE D 1 36 ? -0.492 -42.496 17.858 1.00 49.48 188 ILE D CA 1
ATOM 2172 C C . ILE D 1 36 ? 0.027 -42.445 16.426 1.00 49.64 188 ILE D C 1
ATOM 2173 O O . ILE D 1 36 ? 0.635 -43.398 15.942 1.00 50.16 188 ILE D O 1
ATOM 2178 N N . ALA D 1 37 ? -0.217 -41.324 15.756 1.00 39.28 189 ALA D N 1
ATOM 2179 C CA . ALA D 1 37 ? 0.225 -41.141 14.382 1.00 39.32 189 ALA D CA 1
ATOM 2180 C C . ALA D 1 37 ? 1.729 -40.899 14.354 1.00 39.84 189 ALA D C 1
ATOM 2181 O O . ALA D 1 37 ? 2.262 -40.170 15.189 1.00 41.31 189 ALA D O 1
ATOM 2183 N N . GLU D 1 38 ? 2.409 -41.513 13.390 1.00 41.83 190 GLU D N 1
ATOM 2184 C CA . GLU D 1 38 ? 3.854 -41.365 13.262 1.00 44.07 190 GLU D CA 1
ATOM 2185 C C . GLU D 1 38 ? 4.228 -39.901 13.039 1.00 41.54 190 GLU D C 1
ATOM 2186 O O . GLU D 1 38 ? 5.236 -39.420 13.557 1.00 43.38 190 GLU D O 1
ATOM 2192 N N . LYS D 1 39 ? 3.407 -39.196 12.267 1.00 40.05 191 LYS D N 1
ATOM 2193 C CA . LYS D 1 39 ? 3.655 -37.790 11.966 1.00 41.23 191 LYS D CA 1
ATOM 2194 C C . LYS D 1 39 ? 3.699 -36.910 13.215 1.00 34.74 191 LYS D C 1
ATOM 2195 O O . LYS D 1 39 ? 4.484 -35.966 13.286 1.00 31.74 191 LYS D O 1
ATOM 2201 N N . ASP D 1 40 ? 2.853 -37.217 14.194 1.00 40.15 192 ASP D N 1
ATOM 2202 C CA . ASP D 1 40 ? 2.798 -36.438 15.430 1.00 41.42 192 ASP D CA 1
ATOM 2203 C C . ASP D 1 40 ? 4.054 -36.584 16.288 1.00 39.24 192 ASP D C 1
ATOM 2204 O O . ASP D 1 40 ? 4.553 -35.599 16.834 1.00 35.90 192 ASP D O 1
ATOM 2209 N N . LEU D 1 41 ? 4.560 -37.807 16.416 1.00 27.86 193 LEU D N 1
ATOM 2210 C CA . LEU D 1 41 ? 5.770 -38.035 17.198 1.00 26.87 193 LEU D CA 1
ATOM 2211 C C . LEU D 1 41 ? 6.920 -37.274 16.545 1.00 25.92 193 LEU D C 1
ATOM 2212 O O . LEU D 1 41 ? 7.736 -36.654 17.222 1.00 21.86 193 LEU D O 1
ATOM 2217 N N . VAL D 1 42 ? 6.964 -37.322 15.217 1.00 34.37 194 VAL D N 1
ATOM 2218 C CA . VAL D 1 42 ? 8.002 -36.649 14.445 1.00 30.30 194 VAL D CA 1
ATOM 2219 C C . VAL D 1 42 ? 8.007 -35.138 14.663 1.00 29.58 194 VAL D C 1
ATOM 2220 O O . VAL D 1 42 ? 9.065 -34.520 14.752 1.00 27.34 194 VAL D O 1
ATOM 2224 N N . THR D 1 43 ? 6.822 -34.545 14.739 1.00 30.79 195 THR D N 1
ATOM 2225 C CA . THR D 1 43 ? 6.721 -33.108 14.947 1.00 26.65 195 THR D CA 1
ATOM 2226 C C . THR D 1 43 ? 7.230 -32.712 16.335 1.00 25.37 195 THR D C 1
ATOM 2227 O O . THR D 1 43 ? 7.952 -31.730 16.476 1.00 22.30 195 THR D O 1
ATOM 2231 N N . VAL D 1 44 ? 6.866 -33.485 17.353 1.00 21.21 196 VAL D N 1
ATOM 2232 C CA . VAL D 1 44 ? 7.291 -33.182 18.720 1.00 22.80 196 VAL D CA 1
ATOM 2233 C C . VAL D 1 44 ? 8.801 -33.356 18.905 1.00 25.12 196 VAL D C 1
ATOM 2234 O O . VAL D 1 44 ? 9.429 -32.615 19.661 1.00 22.78 196 VAL D O 1
ATOM 2238 N N . ILE D 1 45 ? 9.386 -34.333 18.216 1.00 22.28 197 ILE D N 1
ATOM 2239 C CA . ILE D 1 45 ? 10.829 -34.555 18.307 1.00 22.00 197 ILE D CA 1
ATOM 2240 C C . ILE D 1 45 ? 11.539 -33.387 17.633 1.00 20.08 197 ILE D C 1
ATOM 2241 O O . ILE D 1 45 ? 12.599 -32.948 18.082 1.00 20.18 197 ILE D O 1
ATOM 2246 N N . GLU D 1 46 ? 10.948 -32.875 16.558 1.00 20.52 198 GLU D N 1
ATOM 2247 C CA . GLU D 1 46 ? 11.534 -31.747 15.841 1.00 22.05 198 GLU D CA 1
ATOM 2248 C C . GLU D 1 46 ? 11.535 -30.508 16.734 1.00 21.55 198 GLU D C 1
ATOM 2249 O O . GLU D 1 46 ? 12.468 -29.707 16.694 1.00 17.08 198 GLU D O 1
ATOM 2251 N N . LEU D 1 47 ? 10.485 -30.353 17.537 1.00 20.85 199 LEU D N 1
ATOM 2252 C CA . LEU D 1 47 ? 10.387 -29.207 18.436 1.00 18.65 199 LEU D CA 1
ATOM 2253 C C . LEU D 1 47 ? 11.418 -29.319 19.555 1.00 20.61 199 LEU D C 1
ATOM 2254 O O . LEU D 1 47 ? 12.072 -28.335 19.912 1.00 18.72 199 LEU D O 1
ATOM 2259 N N . LEU D 1 48 ? 11.557 -30.519 20.109 1.00 17.81 200 LEU D N 1
ATOM 2260 C CA . LEU D 1 48 ? 12.530 -30.747 21.176 1.00 21.73 200 LEU D CA 1
ATOM 2261 C C . LEU D 1 48 ? 13.927 -30.463 20.627 1.00 20.66 200 LEU D C 1
ATOM 2262 O O . LEU D 1 48 ? 14.768 -29.874 21.309 1.00 19.58 200 LEU D O 1
ATOM 2267 N N . MET D 1 49 ? 14.161 -30.859 19.379 1.00 23.30 201 MET D N 1
ATOM 2268 C CA . MET D 1 49 ? 15.452 -30.630 18.743 1.00 20.07 201 MET D CA 1
ATOM 2269 C C . MET D 1 49 ? 15.795 -29.146 18.685 1.00 19.75 201 MET D C 1
ATOM 2270 O O . MET D 1 49 ? 16.940 -28.765 18.915 1.00 20.72 201 MET D O 1
ATOM 2275 N N . ASN D 1 50 ? 14.811 -28.309 18.372 1.00 19.73 202 ASN D N 1
ATOM 2276 C CA . ASN D 1 50 ? 15.054 -26.876 18.283 1.00 19.32 202 ASN D CA 1
ATOM 2277 C C . ASN D 1 50 ? 15.494 -26.287 19.621 1.00 19.64 202 ASN D C 1
ATOM 2278 O O . ASN D 1 50 ? 16.298 -25.357 19.662 1.00 20.13 202 ASN D O 1
ATOM 2283 N N . GLU D 1 51 ? 14.950 -26.819 20.710 1.00 20.84 203 GLU D N 1
ATOM 2284 C CA . GLU D 1 51 ? 15.319 -26.346 22.036 1.00 20.83 203 GLU D CA 1
ATOM 2285 C C . GLU D 1 51 ? 16.739 -26.821 22.321 1.00 19.41 203 GLU D C 1
ATOM 2286 O O . GLU D 1 51 ? 17.543 -26.092 22.895 1.00 19.61 203 GLU D O 1
ATOM 2292 N N . LEU D 1 52 ? 17.047 -28.047 21.905 1.00 18.01 204 LEU D N 1
ATOM 2293 C CA . LEU D 1 52 ? 18.382 -28.598 22.117 1.00 17.06 204 LEU D CA 1
ATOM 2294 C C . LEU D 1 52 ? 19.375 -27.674 21.415 1.00 18.98 204 LEU D C 1
ATOM 2295 O O . LEU D 1 52 ? 20.431 -27.341 21.955 1.00 15.40 204 LEU D O 1
ATOM 2300 N N . ILE D 1 53 ? 19.013 -27.237 20.213 1.00 20.61 205 ILE D N 1
ATOM 2301 C CA . ILE D 1 53 ? 19.856 -26.330 19.452 1.00 19.39 205 ILE D CA 1
ATOM 2302 C C . ILE D 1 53 ? 20.015 -24.997 20.179 1.00 20.84 205 ILE D C 1
ATOM 2303 O O . ILE D 1 53 ? 21.110 -24.436 20.215 1.00 22.45 205 ILE D O 1
ATOM 2308 N N . LYS D 1 54 ? 18.930 -24.487 20.758 1.00 16.87 206 LYS D N 1
ATOM 2309 C CA . LYS D 1 54 ? 19.002 -23.223 21.487 1.00 18.20 206 LYS D CA 1
ATOM 2310 C C . LYS D 1 54 ? 19.894 -23.380 22.718 1.00 18.32 206 LYS D C 1
ATOM 2311 O O . LYS D 1 54 ? 20.641 -22.471 23.077 1.00 19.77 206 LYS D O 1
ATOM 2317 N N . LEU D 1 55 ? 19.813 -24.538 23.364 1.00 14.72 207 LEU D N 1
ATOM 2318 C CA . LEU D 1 55 ? 20.623 -24.785 24.558 1.00 17.40 207 LEU D CA 1
ATOM 2319 C C . LEU D 1 55 ? 22.105 -24.915 24.218 1.00 20.60 207 LEU D C 1
ATOM 2320 O O . LEU D 1 55 ? 22.965 -24.373 24.904 1.00 18.64 207 LEU D O 1
ATOM 2325 N N . ASP D 1 56 ? 22.395 -25.636 23.146 1.00 23.70 208 ASP D N 1
ATOM 2326 C CA . ASP D 1 56 ? 23.774 -25.838 22.735 1.00 28.54 208 ASP D CA 1
ATOM 2327 C C . ASP D 1 56 ? 24.435 -24.523 22.335 1.00 27.50 208 ASP D C 1
ATOM 2328 O O . ASP D 1 56 ? 25.659 -24.419 22.318 1.00 31.78 208 ASP D O 1
ATOM 2333 N N . ALA D 1 57 ? 23.624 -23.514 22.029 1.00 22.31 209 ALA D N 1
ATOM 2334 C CA . ALA D 1 57 ? 24.146 -22.212 21.623 1.00 23.67 209 ALA D CA 1
ATOM 2335 C C . ALA D 1 57 ? 24.398 -21.246 22.783 1.00 21.60 209 ALA D C 1
ATOM 2336 O O . ALA D 1 57 ? 25.065 -20.229 22.613 1.00 26.15 209 ALA D O 1
ATOM 2338 N N . ILE D 1 58 ? 23.877 -21.568 23.961 1.00 18.46 210 ILE D N 1
ATOM 2339 C CA . ILE D 1 58 ? 24.050 -20.706 25.133 1.00 18.09 210 ILE D CA 1
ATOM 2340 C C . ILE D 1 58 ? 25.361 -20.983 25.861 1.00 18.62 210 ILE D C 1
ATOM 2341 O O . ILE D 1 58 ? 25.656 -22.124 26.197 1.00 20.39 210 ILE D O 1
ATOM 2346 N N . VAL D 1 59 ? 26.140 -19.933 26.105 1.00 16.10 211 VAL D N 1
ATOM 2347 C CA . VAL D 1 59 ? 27.416 -20.075 26.803 1.00 20.44 211 VAL D CA 1
ATOM 2348 C C . VAL D 1 59 ? 27.212 -19.706 28.269 1.00 20.42 211 VAL D C 1
ATOM 2349 O O . VAL D 1 59 ? 27.027 -18.537 28.606 1.00 26.48 211 VAL D O 1
ATOM 2353 N N . ALA D 1 60 ? 27.238 -20.712 29.136 1.00 24.19 212 ALA D N 1
ATOM 2354 C CA . ALA D 1 60 ? 27.032 -20.485 30.561 1.00 27.93 212 ALA D CA 1
ATOM 2355 C C . ALA D 1 60 ? 28.336 -20.464 31.345 1.00 28.81 212 ALA D C 1
ATOM 2356 O O . ALA D 1 60 ? 29.363 -20.939 30.868 1.00 26.23 212 ALA D O 1
ATOM 2358 N N . GLU D 1 61 ? 28.277 -19.906 32.551 1.00 21.33 213 GLU D N 1
ATOM 2359 C CA . GLU D 1 61 ? 29.435 -19.825 33.442 1.00 23.58 213 GLU D CA 1
ATOM 2360 C C . GLU D 1 61 ? 28.964 -20.112 34.863 1.00 26.34 213 GLU D C 1
ATOM 2361 O O . GLU D 1 61 ? 27.789 -19.925 35.177 1.00 22.75 213 GLU D O 1
ATOM 2367 N N . GLY D 1 62 ? 29.882 -20.560 35.717 1.00 19.18 214 GLY D N 1
ATOM 2368 C CA . GLY D 1 62 ? 29.539 -20.838 37.102 1.00 23.97 214 GLY D CA 1
ATOM 2369 C C . GLY D 1 62 ? 28.462 -21.886 37.300 1.00 22.54 214 GLY D C 1
ATOM 2370 O O . GLY D 1 62 ? 28.470 -22.924 36.638 1.00 22.41 214 GLY D O 1
ATOM 2371 N N . ASP D 1 63 ? 27.539 -21.615 38.223 1.00 26.46 215 ASP D N 1
ATOM 2372 C CA . ASP D 1 63 ? 26.442 -22.530 38.527 1.00 24.59 215 ASP D CA 1
ATOM 2373 C C . ASP D 1 63 ? 25.459 -22.692 37.368 1.00 23.22 215 ASP D C 1
ATOM 2374 O O . ASP D 1 63 ? 24.712 -23.671 37.313 1.00 22.75 215 ASP D O 1
ATOM 2379 N N . VAL D 1 64 ? 25.453 -21.734 36.447 1.00 18.02 216 VAL D N 1
ATOM 2380 C CA . VAL D 1 64 ? 24.525 -21.799 35.317 1.00 19.11 216 VAL D CA 1
ATOM 2381 C C . VAL D 1 64 ? 24.886 -22.925 34.353 1.00 19.30 216 VAL D C 1
ATOM 2382 O O . VAL D 1 64 ? 24.037 -23.412 33.606 1.00 18.31 216 VAL D O 1
ATOM 2386 N N . LYS D 1 65 ? 26.145 -23.347 34.374 1.00 20.30 217 LYS D N 1
ATOM 2387 C CA . LYS D 1 65 ? 26.577 -24.433 33.507 1.00 21.75 217 LYS D CA 1
ATOM 2388 C C . LYS D 1 65 ? 25.748 -25.678 33.795 1.00 21.19 217 LYS D C 1
ATOM 2389 O O . LYS D 1 65 ? 25.221 -26.296 32.878 1.00 18.48 217 LYS D O 1
ATOM 2395 N N . LEU D 1 66 ? 25.628 -26.034 35.072 1.00 21.90 218 LEU D N 1
ATOM 2396 C CA . LEU D 1 66 ? 24.858 -27.212 35.462 1.00 22.13 218 LEU D CA 1
ATOM 2397 C C . LEU D 1 66 ? 23.381 -27.020 35.131 1.00 19.07 218 LEU D C 1
ATOM 2398 O O . LEU D 1 66 ? 22.664 -27.984 34.855 1.00 20.09 218 LEU D O 1
ATOM 2403 N N . GLN D 1 67 ? 22.926 -25.773 35.182 1.00 17.67 219 GLN D N 1
ATOM 2404 C CA . GLN D 1 67 ? 21.534 -25.460 34.865 1.00 16.14 219 GLN D CA 1
ATOM 2405 C C . GLN D 1 67 ? 21.338 -25.802 33.390 1.00 17.77 219 GLN D C 1
ATOM 2406 O O . GLN D 1 67 ? 20.383 -26.475 33.012 1.00 13.22 219 GLN D O 1
ATOM 2412 N N . ARG D 1 68 ? 22.268 -25.346 32.557 1.00 13.72 220 ARG D N 1
ATOM 2413 C CA . ARG D 1 68 ? 22.176 -25.604 31.122 1.00 16.25 220 ARG D CA 1
ATOM 2414 C C . ARG D 1 68 ? 22.204 -27.102 30.832 1.00 18.88 220 ARG D C 1
ATOM 2415 O O . ARG D 1 68 ? 21.330 -27.621 30.135 1.00 15.81 220 ARG D O 1
ATOM 2423 N N . LYS D 1 69 ? 23.200 -27.798 31.376 1.00 17.58 221 LYS D N 1
ATOM 2424 C CA . LYS D 1 69 ? 23.327 -29.236 31.156 1.00 17.58 221 LYS D CA 1
ATOM 2425 C C . LYS D 1 69 ? 22.110 -30.013 31.626 1.00 18.02 221 LYS D C 1
ATOM 2426 O O . LYS D 1 69 ? 21.768 -31.045 31.043 1.00 17.21 221 LYS D O 1
ATOM 2432 N N . MET D 1 70 ? 21.452 -29.536 32.680 1.00 14.13 222 MET D N 1
ATOM 2433 C CA . MET D 1 70 ? 20.272 -30.239 33.169 1.00 13.22 222 MET D CA 1
ATOM 2434 C C . MET D 1 70 ? 19.139 -30.143 32.163 1.00 15.98 222 MET D C 1
ATOM 2435 O O . MET D 1 70 ? 18.403 -31.111 31.973 1.00 14.55 222 MET D O 1
ATOM 2440 N N . GLN D 1 71 ? 18.985 -28.982 31.523 1.00 14.94 223 GLN D N 1
ATOM 2441 C CA . GLN D 1 71 ? 17.922 -28.835 30.525 1.00 15.62 223 GLN D CA 1
ATOM 2442 C C . GLN D 1 71 ? 18.270 -29.667 29.295 1.00 15.76 223 GLN D C 1
ATOM 2443 O O . GLN D 1 71 ? 17.392 -30.238 28.651 1.00 17.53 223 GLN D O 1
ATOM 2449 N N . VAL D 1 72 ? 19.555 -29.737 28.969 1.00 16.71 224 VAL D N 1
ATOM 2450 C CA . VAL D 1 72 ? 19.997 -30.538 27.828 1.00 17.41 224 VAL D CA 1
ATOM 2451 C C . VAL D 1 72 ? 19.631 -32.001 28.073 1.00 19.18 224 VAL D C 1
ATOM 2452 O O . VAL D 1 72 ? 19.154 -32.697 27.172 1.00 19.83 224 VAL D O 1
ATOM 2456 N N . LYS D 1 73 ? 19.866 -32.462 29.301 1.00 20.84 225 LYS D N 1
ATOM 2457 C CA . LYS D 1 73 ? 19.579 -33.839 29.680 1.00 22.17 225 LYS D CA 1
ATOM 2458 C C . LYS D 1 73 ? 18.083 -34.137 29.653 1.00 21.75 225 LYS D C 1
ATOM 2459 O O . LYS D 1 73 ? 17.666 -35.241 29.295 1.00 22.11 225 LYS D O 1
ATOM 2465 N N . ARG D 1 74 ? 17.271 -33.166 30.053 1.00 20.38 226 ARG D N 1
ATOM 2466 C CA . ARG D 1 74 ? 15.828 -33.367 30.034 1.00 23.11 226 ARG D CA 1
ATOM 2467 C C . ARG D 1 74 ? 15.352 -33.557 28.597 1.00 19.67 226 ARG D C 1
ATOM 2468 O O . ARG D 1 74 ? 14.587 -34.473 28.295 1.00 21.88 226 ARG D O 1
ATOM 2476 N N . VAL D 1 75 ? 15.805 -32.675 27.717 1.00 16.99 227 VAL D N 1
ATOM 2477 C CA . VAL D 1 75 ? 15.415 -32.732 26.316 1.00 18.74 227 VAL D CA 1
ATOM 2478 C C . VAL D 1 75 ? 15.830 -34.068 25.706 1.00 21.56 227 VAL D C 1
ATOM 2479 O O . VAL D 1 75 ? 15.054 -34.700 24.995 1.00 25.46 227 VAL D O 1
ATOM 2483 N N . GLN D 1 76 ? 17.048 -34.514 25.999 1.00 21.88 228 GLN D N 1
ATOM 2484 C CA . GLN D 1 76 ? 17.505 -35.797 25.473 1.00 27.33 228 GLN D CA 1
ATOM 2485 C C . GLN D 1 76 ? 16.609 -36.932 25.968 1.00 28.24 228 GLN D C 1
ATOM 2486 O O . GLN D 1 76 ? 16.217 -37.799 25.189 1.00 31.57 228 GLN D O 1
ATOM 2492 N N . ASN D 1 77 ? 16.271 -36.926 27.255 1.00 21.62 229 ASN D N 1
ATOM 2493 C CA . ASN D 1 77 ? 15.403 -37.965 27.807 1.00 26.69 229 ASN D CA 1
ATOM 2494 C C . ASN D 1 77 ? 14.060 -38.052 27.084 1.00 30.22 229 ASN D C 1
ATOM 2495 O O . ASN D 1 77 ? 13.599 -39.142 26.748 1.00 26.79 229 ASN D O 1
ATOM 2500 N N . TYR D 1 78 ? 13.424 -36.906 26.860 1.00 27.21 230 TYR D N 1
ATOM 2501 C CA . TYR D 1 78 ? 12.130 -36.888 26.181 1.00 24.44 230 TYR D CA 1
ATOM 2502 C C . TYR D 1 78 ? 12.234 -37.442 24.763 1.00 29.06 230 TYR D C 1
ATOM 2503 O O . TYR D 1 78 ? 11.397 -38.238 24.340 1.00 29.46 230 TYR D O 1
ATOM 2512 N N . VAL D 1 79 ? 13.257 -37.008 24.031 1.00 22.88 231 VAL D N 1
ATOM 2513 C CA . VAL D 1 79 ? 13.465 -37.472 22.660 1.00 25.78 231 VAL D CA 1
ATOM 2514 C C . VAL D 1 79 ? 13.542 -38.992 22.637 1.00 33.63 231 VAL D C 1
ATOM 2515 O O . VAL D 1 79 ? 12.895 -39.651 21.835 1.00 31.50 231 VAL D O 1
ATOM 2519 N N . GLU D 1 80 ? 14.368 -39.535 23.516 1.00 46.48 232 GLU D N 1
ATOM 2520 C CA . GLU D 1 80 ? 14.546 -40.981 23.626 1.00 49.59 232 GLU D CA 1
ATOM 2521 C C . GLU D 1 80 ? 13.197 -41.689 23.887 1.00 50.47 232 GLU D C 1
ATOM 2522 O O . GLU D 1 80 ? 12.910 -42.732 23.318 1.00 51.76 232 GLU D O 1
ATOM 2528 N N . THR D 1 81 ? 12.360 -41.104 24.735 1.00 30.62 233 THR D N 1
ATOM 2529 C CA . THR D 1 81 ? 11.047 -41.673 25.049 1.00 31.22 233 THR D CA 1
ATOM 2530 C C . THR D 1 81 ? 10.136 -41.692 23.824 1.00 35.83 233 THR D C 1
ATOM 2531 O O . THR D 1 81 ? 9.328 -42.611 23.650 1.00 33.44 233 THR D O 1
ATOM 2535 N N . LEU D 1 82 ? 10.273 -40.679 22.974 1.00 32.74 234 LEU D N 1
ATOM 2536 C CA . LEU D 1 82 ? 9.464 -40.589 21.765 1.00 32.11 234 LEU D CA 1
ATOM 2537 C C . LEU D 1 82 ? 9.957 -41.527 20.665 1.00 39.40 234 LEU D C 1
ATOM 2538 O O . LEU D 1 82 ? 9.162 -42.028 19.865 1.00 37.22 234 LEU D O 1
ATOM 2543 N N . ASP D 1 83 ? 11.265 -41.759 20.618 1.00 33.58 235 ASP D N 1
ATOM 2544 C CA . ASP D 1 83 ? 11.829 -42.661 19.618 1.00 40.87 235 ASP D CA 1
ATOM 2545 C C . ASP D 1 83 ? 11.330 -44.077 19.874 1.00 42.76 235 ASP D C 1
ATOM 2546 O O . ASP D 1 83 ? 10.980 -44.802 18.943 1.00 46.81 235 ASP D O 1
ATOM 2551 N N . ALA D 1 84 ? 11.300 -44.459 21.146 1.00 36.47 236 ALA D N 1
ATOM 2552 C CA . ALA D 1 84 ? 10.846 -45.784 21.540 1.00 43.18 236 ALA D CA 1
ATOM 2553 C C . ALA D 1 84 ? 9.393 -46.008 21.140 1.00 44.46 236 ALA D C 1
ATOM 2554 O O . ALA D 1 84 ? 8.981 -47.138 20.875 1.00 47.06 236 ALA D O 1
ATOM 2556 N N . LEU D 1 85 ? 8.618 -44.928 21.095 1.00 42.73 237 LEU D N 1
ATOM 2557 C CA . LEU D 1 85 ? 7.209 -45.015 20.730 1.00 42.17 237 LEU D CA 1
ATOM 2558 C C . LEU D 1 85 ? 6.975 -45.120 19.225 1.00 45.00 237 LEU D C 1
ATOM 2559 O O . LEU D 1 85 ? 5.926 -45.602 18.796 1.00 40.51 237 LEU D O 1
ATOM 2564 N N . LYS D 1 86 ? 7.940 -44.679 18.422 1.00 52.11 238 LYS D N 1
ATOM 2565 C CA . LYS D 1 86 ? 7.777 -44.740 16.972 1.00 55.43 238 LYS D CA 1
ATOM 2566 C C . LYS D 1 86 ? 8.466 -45.940 16.329 1.00 61.52 238 LYS D C 1
ATOM 2567 O O . LYS D 1 86 ? 9.101 -46.747 17.010 1.00 65.45 238 LYS D O 1
ATOM 2573 N N . VAL D 1 87 ? 8.330 -46.045 15.010 1.00 89.34 239 VAL D N 1
ATOM 2574 C CA . VAL D 1 87 ? 8.920 -47.137 14.243 1.00 93.48 239 VAL D CA 1
ATOM 2575 C C . VAL D 1 87 ? 8.501 -48.491 14.811 1.00 97.67 239 VAL D C 1
ATOM 2576 O O . VAL D 1 87 ? 9.396 -49.322 15.076 1.00 103.29 239 VAL D O 1
ATOM 2578 N N . GLY E 1 1 ? -3.957 -36.081 15.201 1.00 42.37 153 GLY E N 1
ATOM 2579 C CA . GLY E 1 1 ? -3.918 -37.515 15.610 1.00 42.27 153 GLY E CA 1
ATOM 2580 C C . GLY E 1 1 ? -4.125 -37.702 17.102 1.00 41.77 153 GLY E C 1
ATOM 2581 O O . GLY E 1 1 ? -4.098 -36.729 17.856 1.00 37.47 153 GLY E O 1
ATOM 2582 N N . PRO E 1 2 ? -4.336 -38.947 17.561 1.00 35.08 154 PRO E N 1
ATOM 2583 C CA . PRO E 1 2 ? -4.549 -39.243 18.982 1.00 36.07 154 PRO E CA 1
ATOM 2584 C C . PRO E 1 2 ? -3.445 -38.689 19.883 1.00 33.56 154 PRO E C 1
ATOM 2585 O O . PRO E 1 2 ? -2.265 -38.968 19.673 1.00 31.12 154 PRO E O 1
ATOM 2589 N N . GLY E 1 3 ? -3.840 -37.907 20.884 1.00 40.88 155 GLY E N 1
ATOM 2590 C CA . GLY E 1 3 ? -2.879 -37.335 21.813 1.00 40.49 155 GLY E CA 1
ATOM 2591 C C . GLY E 1 3 ? -2.067 -36.177 21.263 1.00 40.61 155 GLY E C 1
ATOM 2592 O O . GLY E 1 3 ? -1.244 -35.597 21.974 1.00 41.36 155 GLY E O 1
ATOM 2593 N N . SER E 1 4 ? -2.291 -35.836 19.999 1.00 29.06 156 SER E N 1
ATOM 2594 C CA . SER E 1 4 ? -1.563 -34.739 19.369 1.00 31.68 156 SER E CA 1
ATOM 2595 C C . SER E 1 4 ? -2.077 -33.392 19.864 1.00 26.97 156 SER E C 1
ATOM 2596 O O . SER E 1 4 ? -3.166 -33.300 20.431 1.00 26.29 156 SER E O 1
ATOM 2599 N N . ALA E 1 5 ? -1.289 -32.346 19.634 1.00 26.75 157 ALA E N 1
ATOM 2600 C CA . ALA E 1 5 ? -1.684 -31.005 20.043 1.00 27.29 157 ALA E CA 1
ATOM 2601 C C . ALA E 1 5 ? -2.899 -30.578 19.232 1.00 25.85 157 ALA E C 1
ATOM 2602 O O . ALA E 1 5 ? -3.824 -29.963 19.758 1.00 21.17 157 ALA E O 1
ATOM 2604 N N . SER E 1 6 ? -2.894 -30.916 17.946 1.00 25.58 158 SER E N 1
ATOM 2605 C CA . SER E 1 6 ? -3.992 -30.559 17.057 1.00 22.39 158 SER E CA 1
ATOM 2606 C C . SER E 1 6 ? -5.348 -31.007 17.589 1.00 21.69 158 SER E C 1
ATOM 2607 O O . SER E 1 6 ? -6.313 -30.241 17.575 1.00 20.49 158 SER E O 1
ATOM 2610 N N . LYS E 1 7 ? -5.420 -32.247 18.059 1.00 27.40 159 LYS E N 1
ATOM 2611 C CA . LYS E 1 7 ? -6.663 -32.788 18.599 1.00 28.08 159 LYS E CA 1
ATOM 2612 C C . LYS E 1 7 ? -7.068 -32.063 19.883 1.00 29.26 159 LYS E C 1
ATOM 2613 O O . LYS E 1 7 ? -8.237 -31.721 20.074 1.00 23.67 159 LYS E O 1
ATOM 2619 N N . ALA E 1 8 ? -6.094 -31.832 20.760 1.00 26.02 160 ALA E N 1
ATOM 2620 C CA . ALA E 1 8 ? -6.349 -31.146 22.024 1.00 21.76 160 ALA E CA 1
ATOM 2621 C C . ALA E 1 8 ? -6.892 -29.743 21.766 1.00 21.91 160 ALA E C 1
ATOM 2622 O O . ALA E 1 8 ? -7.868 -29.314 22.390 1.00 19.73 160 ALA E O 1
ATOM 2624 N N . ILE E 1 9 ? -6.256 -29.034 20.840 1.00 20.65 161 ILE E N 1
ATOM 2625 C CA . ILE E 1 9 ? -6.675 -27.682 20.493 1.00 20.66 161 ILE E CA 1
ATOM 2626 C C . ILE E 1 9 ? -8.067 -27.666 19.867 1.00 19.49 161 ILE E C 1
ATOM 2627 O O . ILE E 1 9 ? -8.892 -26.820 20.204 1.00 16.17 161 ILE E O 1
ATOM 2632 N N . SER E 1 10 ? -8.339 -28.605 18.966 1.00 23.86 162 SER E N 1
ATOM 2633 C CA . SER E 1 10 ? -9.647 -28.646 18.320 1.00 24.60 162 SER E CA 1
ATOM 2634 C C . SER E 1 10 ? -10.761 -28.938 19.327 1.00 24.04 162 SER E C 1
ATOM 2635 O O . SER E 1 10 ? -11.885 -28.470 19.167 1.00 22.91 162 SER E O 1
ATOM 2638 N N . ASP E 1 11 ? -10.453 -29.707 20.370 1.00 26.61 163 ASP E N 1
ATOM 2639 C CA . ASP E 1 11 ? -11.455 -30.003 21.391 1.00 25.31 163 ASP E CA 1
ATOM 2640 C C . ASP E 1 11 ? -11.720 -28.746 22.219 1.00 20.69 163 ASP E C 1
ATOM 2641 O O . ASP E 1 11 ? -12.856 -28.456 22.600 1.00 18.79 163 ASP E O 1
ATOM 2646 N N . ILE E 1 12 ? -10.662 -28.003 22.512 1.00 20.74 164 ILE E N 1
ATOM 2647 C CA . ILE E 1 12 ? -10.817 -26.782 23.286 1.00 18.39 164 ILE E CA 1
ATOM 2648 C C . ILE E 1 12 ? -11.641 -25.781 22.483 1.00 19.03 164 ILE E C 1
ATOM 2649 O O . ILE E 1 12 ? -12.480 -25.065 23.037 1.00 18.52 164 ILE E O 1
ATOM 2654 N N . SER E 1 13 ? -11.413 -25.749 21.174 1.00 20.21 165 SER E N 1
ATOM 2655 C CA . SER E 1 13 ? -12.139 -24.829 20.301 1.00 20.26 165 SER E CA 1
ATOM 2656 C C . SER E 1 13 ? -13.633 -25.106 20.346 1.00 20.48 165 SER E C 1
ATOM 2657 O O . SER E 1 13 ? -14.446 -24.186 20.303 1.00 18.39 165 SER E O 1
ATOM 2660 N N . LEU E 1 14 ? -13.994 -26.383 20.422 1.00 21.23 166 LEU E N 1
ATOM 2661 C CA . LEU E 1 14 ? -15.400 -26.750 20.486 1.00 21.17 166 LEU E CA 1
ATOM 2662 C C . LEU E 1 14 ? -15.996 -26.211 21.780 1.00 23.11 166 LEU E C 1
ATOM 2663 O O . LEU E 1 14 ? -17.116 -25.707 21.796 1.00 18.84 166 LEU E O 1
ATOM 2668 N N . GLU E 1 15 ? -15.228 -26.296 22.863 1.00 19.69 167 GLU E N 1
ATOM 2669 C CA . GLU E 1 15 ? -15.683 -25.806 24.161 1.00 19.07 167 GLU E CA 1
ATOM 2670 C C . GLU E 1 15 ? -15.773 -24.279 24.151 1.00 18.19 167 GLU E C 1
ATOM 2671 O O . GLU E 1 15 ? -16.679 -23.689 24.743 1.00 16.16 167 GLU E O 1
ATOM 2677 N N . VAL E 1 16 ? -14.818 -23.634 23.489 1.00 17.64 168 VAL E N 1
ATOM 2678 C CA . VAL E 1 16 ? -14.832 -22.180 23.426 1.00 17.27 168 VAL E CA 1
ATOM 2679 C C . VAL E 1 16 ? -16.065 -21.717 22.652 1.00 19.17 168 VAL E C 1
ATOM 2680 O O . VAL E 1 16 ? -16.668 -20.695 22.990 1.00 18.66 168 VAL E O 1
ATOM 2684 N N . ASP E 1 17 ? -16.447 -22.471 21.621 1.00 17.86 169 ASP E N 1
ATOM 2685 C CA . ASP E 1 17 ? -17.629 -22.112 20.846 1.00 20.33 169 ASP E CA 1
ATOM 2686 C C . ASP E 1 17 ? -18.835 -22.121 21.780 1.00 18.04 169 ASP E C 1
ATOM 2687 O O . ASP E 1 17 ? -19.658 -21.205 21.755 1.00 16.15 169 ASP E O 1
ATOM 2692 N N . ARG E 1 18 ? -18.928 -23.153 22.618 1.00 19.53 170 ARG E N 1
ATOM 2693 C CA . ARG E 1 18 ? -20.032 -23.263 23.567 1.00 20.86 170 ARG E CA 1
ATOM 2694 C C . ARG E 1 18 ? -20.055 -22.061 24.506 1.00 23.69 170 ARG E C 1
ATOM 2695 O O . ARG E 1 18 ? -21.101 -21.455 24.723 1.00 19.22 170 ARG E O 1
ATOM 2703 N N . LEU E 1 19 ? -18.897 -21.717 25.066 1.00 13.43 171 LEU E N 1
ATOM 2704 C CA . LEU E 1 19 ? -18.826 -20.588 25.985 1.00 13.36 171 LEU E CA 1
ATOM 2705 C C . LEU E 1 19 ? -19.091 -19.274 25.254 1.00 15.27 171 LEU E C 1
ATOM 2706 O O . LEU E 1 19 ? -19.639 -18.336 25.833 1.00 12.83 171 LEU E O 1
ATOM 2711 N N . GLY E 1 20 ? -18.702 -19.211 23.985 1.00 19.61 172 GLY E N 1
ATOM 2712 C CA . GLY E 1 20 ? -18.932 -18.006 23.206 1.00 18.15 172 GLY E CA 1
ATOM 2713 C C . GLY E 1 20 ? -20.423 -17.748 23.078 1.00 25.28 172 GLY E C 1
ATOM 2714 O O . GLY E 1 20 ? -20.878 -16.600 23.097 1.00 24.63 172 GLY E O 1
ATOM 2715 N N . GLY E 1 21 ? -21.188 -18.828 22.949 1.00 20.92 173 GLY E N 1
ATOM 2716 C CA . GLY E 1 21 ? -22.628 -18.701 22.833 1.00 22.62 173 GLY E CA 1
ATOM 2717 C C . GLY E 1 21 ? -23.195 -18.079 24.092 1.00 20.82 173 GLY E C 1
ATOM 2718 O O . GLY E 1 21 ? -24.132 -17.276 24.041 1.00 18.57 173 GLY E O 1
ATOM 2719 N N . ARG E 1 22 ? -22.619 -18.442 25.237 1.00 16.06 174 ARG E N 1
ATOM 2720 C CA . ARG E 1 22 ? -23.081 -17.901 26.507 1.00 16.05 174 ARG E CA 1
ATOM 2721 C C . ARG E 1 22 ? -22.677 -16.437 26.620 1.00 16.31 174 ARG E C 1
ATOM 2722 O O . ARG E 1 22 ? -23.387 -15.629 27.216 1.00 13.82 174 ARG E O 1
ATOM 2730 N N . VAL E 1 23 ? -21.536 -16.093 26.035 1.00 14.05 175 VAL E N 1
ATOM 2731 C CA . VAL E 1 23 ? -21.077 -14.710 26.059 1.00 16.42 175 VAL E CA 1
ATOM 2732 C C . VAL E 1 23 ? -22.044 -13.881 25.203 1.00 18.14 175 VAL E C 1
ATOM 2733 O O . VAL E 1 23 ? -22.502 -12.817 25.617 1.00 17.14 175 VAL E O 1
ATOM 2737 N N . SER E 1 24 ? -22.351 -14.383 24.010 1.00 21.15 176 SER E N 1
ATOM 2738 C CA . SER E 1 24 ? -23.258 -13.684 23.107 1.00 21.98 176 SER E CA 1
ATOM 2739 C C . SER E 1 24 ? -24.614 -13.496 23.776 1.00 22.03 176 SER E C 1
ATOM 2740 O O . SER E 1 24 ? -25.220 -12.428 23.678 1.00 23.06 176 SER E O 1
ATOM 2743 N N . ALA E 1 25 ? -25.083 -14.537 24.459 1.00 21.04 177 ALA E N 1
ATOM 2744 C CA . ALA E 1 25 ? -26.364 -14.475 25.151 1.00 24.57 177 ALA E CA 1
ATOM 2745 C C . ALA E 1 25 ? -26.353 -13.359 26.194 1.00 23.81 177 ALA E C 1
ATOM 2746 O O . ALA E 1 25 ? -27.363 -12.688 26.394 1.00 27.42 177 ALA E O 1
ATOM 2748 N N . PHE E 1 26 ? -25.216 -13.163 26.860 1.00 21.47 178 PHE E N 1
ATOM 2749 C CA . PHE E 1 26 ? -25.100 -12.108 27.870 1.00 19.00 178 PHE E CA 1
ATOM 2750 C C . PHE E 1 26 ? -25.162 -10.731 27.217 1.00 24.45 178 PHE E C 1
ATOM 2751 O O . PHE E 1 26 ? -25.719 -9.783 27.780 1.00 24.95 178 PHE E O 1
ATOM 2759 N N . GLU E 1 27 ? -24.564 -10.612 26.039 1.00 27.81 179 GLU E N 1
ATOM 2760 C CA . GLU E 1 27 ? -24.570 -9.341 25.332 1.00 29.27 179 GLU E CA 1
ATOM 2761 C C . GLU E 1 27 ? -25.995 -9.016 24.895 1.00 33.10 179 GLU E C 1
ATOM 2762 O O . GLU E 1 27 ? -26.429 -7.869 24.979 1.00 37.33 179 GLU E O 1
ATOM 2768 N N . MET E 1 28 ? -26.719 -10.040 24.450 1.00 36.61 180 MET E N 1
ATOM 2769 C CA . MET E 1 28 ? -28.102 -9.877 24.007 1.00 36.48 180 MET E CA 1
ATOM 2770 C C . MET E 1 28 ? -28.965 -9.342 25.146 1.00 39.99 180 MET E C 1
ATOM 2771 O O . MET E 1 28 ? -29.726 -8.389 24.967 1.00 42.16 180 MET E O 1
ATOM 2776 N N . VAL E 1 29 ? -28.849 -9.967 26.315 1.00 29.28 181 VAL E N 1
ATOM 2777 C CA . VAL E 1 29 ? -29.605 -9.542 27.485 1.00 31.56 181 VAL E CA 1
ATOM 2778 C C . VAL E 1 29 ? -29.280 -8.085 27.791 1.00 30.71 181 VAL E C 1
ATOM 2779 O O . VAL E 1 29 ? -30.179 -7.273 28.022 1.00 33.44 181 VAL E O 1
ATOM 2783 N N . THR E 1 30 ? -27.991 -7.759 27.782 1.00 34.48 182 THR E N 1
ATOM 2784 C CA . THR E 1 30 ? -27.533 -6.403 28.065 1.00 34.45 182 THR E CA 1
ATOM 2785 C C . THR E 1 30 ? -28.072 -5.418 27.033 1.00 40.30 182 THR E C 1
ATOM 2786 O O . THR E 1 30 ? -28.365 -4.265 27.354 1.00 38.50 182 THR E O 1
ATOM 2790 N N . LYS E 1 31 ? -28.199 -5.874 25.791 1.00 40.58 183 LYS E N 1
ATOM 2791 C CA . LYS E 1 31 ? -28.711 -5.022 24.727 1.00 42.96 183 LYS E CA 1
ATOM 2792 C C . LYS E 1 31 ? -30.191 -4.735 24.956 1.00 44.52 183 LYS E C 1
ATOM 2793 O O . LYS E 1 31 ? -30.638 -3.593 24.832 1.00 53.09 183 LYS E O 1
ATOM 2799 N N . LYS E 1 32 ? -30.945 -5.774 25.301 1.00 37.41 184 LYS E N 1
ATOM 2800 C CA . LYS E 1 32 ? -32.373 -5.630 25.542 1.00 39.49 184 LYS E CA 1
ATOM 2801 C C . LYS E 1 32 ? -32.682 -5.007 26.899 1.00 37.35 184 LYS E C 1
ATOM 2802 O O . LYS E 1 32 ? -33.845 -4.881 27.279 1.00 41.84 184 LYS E O 1
ATOM 2808 N N . GLY E 1 33 ? -31.639 -4.617 27.625 1.00 39.96 185 GLY E N 1
ATOM 2809 C CA . GLY E 1 33 ? -31.834 -3.998 28.924 1.00 38.45 185 GLY E CA 1
ATOM 2810 C C . GLY E 1 33 ? -32.229 -4.946 30.041 1.00 44.23 185 GLY E C 1
ATOM 2811 O O . GLY E 1 33 ? -32.841 -4.533 31.028 1.00 41.83 185 GLY E O 1
ATOM 2812 N N . GLY E 1 34 ? -31.888 -6.221 29.891 1.00 39.04 186 GLY E N 1
ATOM 2813 C CA . GLY E 1 34 ? -32.216 -7.183 30.926 1.00 38.31 186 GLY E CA 1
ATOM 2814 C C . GLY E 1 34 ? -31.187 -7.101 32.036 1.00 39.39 186 GLY E C 1
ATOM 2815 O O . GLY E 1 34 ? -30.173 -6.414 31.898 1.00 39.14 186 GLY E O 1
ATOM 2816 N N . LYS E 1 35 ? -31.441 -7.791 33.141 1.00 49.66 187 LYS E N 1
ATOM 2817 C CA . LYS E 1 35 ? -30.509 -7.779 34.260 1.00 49.39 187 LYS E CA 1
ATOM 2818 C C . LYS E 1 35 ? -29.745 -9.096 34.310 1.00 45.50 187 LYS E C 1
ATOM 2819 O O . LYS E 1 35 ? -30.339 -10.173 34.233 1.00 49.55 187 LYS E O 1
ATOM 2821 N N . ILE E 1 36 ? -28.426 -9.004 34.426 1.00 31.36 188 ILE E N 1
ATOM 2822 C CA . ILE E 1 36 ? -27.588 -10.195 34.491 1.00 32.88 188 ILE E CA 1
ATOM 2823 C C . ILE E 1 36 ? -27.049 -10.360 35.905 1.00 30.65 188 ILE E C 1
ATOM 2824 O O . ILE E 1 36 ? -26.549 -9.404 36.499 1.00 25.60 188 ILE E O 1
ATOM 2829 N N . ALA E 1 37 ? -27.164 -11.570 36.444 1.00 27.01 189 ALA E N 1
ATOM 2830 C CA . ALA E 1 37 ? -26.665 -11.845 37.786 1.00 28.07 189 ALA E CA 1
ATOM 2831 C C . ALA E 1 37 ? -25.149 -11.937 37.709 1.00 25.28 189 ALA E C 1
ATOM 2832 O O . ALA E 1 37 ? -24.610 -12.721 36.927 1.00 23.14 189 ALA E O 1
ATOM 2834 N N . GLU E 1 38 ? -24.468 -11.131 38.519 1.00 26.51 190 GLU E N 1
ATOM 2835 C CA . GLU E 1 38 ? -23.009 -11.103 38.538 1.00 24.93 190 GLU E CA 1
ATOM 2836 C C . GLU E 1 38 ? -22.399 -12.489 38.713 1.00 24.84 190 GLU E C 1
ATOM 2837 O O . GLU E 1 38 ? -21.326 -12.773 38.180 1.00 21.99 190 GLU E O 1
ATOM 2839 N N . LYS E 1 39 ? -23.084 -13.347 39.459 1.00 23.76 191 LYS E N 1
ATOM 2840 C CA . LYS E 1 39 ? -22.597 -14.698 39.708 1.00 27.38 191 LYS E CA 1
ATOM 2841 C C . LYS E 1 39 ? -22.455 -15.492 38.417 1.00 23.00 191 LYS E C 1
ATOM 2842 O O . LYS E 1 39 ? -21.514 -16.268 38.264 1.00 23.80 191 LYS E O 1
ATOM 2848 N N . ASP E 1 40 ? -23.386 -15.297 37.486 1.00 18.70 192 ASP E N 1
ATOM 2849 C CA . ASP E 1 40 ? -23.337 -16.020 36.222 1.00 18.02 192 ASP E CA 1
ATOM 2850 C C . ASP E 1 40 ? -22.192 -15.518 35.343 1.00 14.96 192 ASP E C 1
ATOM 2851 O O . ASP E 1 40 ? -21.594 -16.295 34.599 1.00 15.20 192 ASP E O 1
ATOM 2856 N N . LEU E 1 41 ? -21.883 -14.226 35.429 1.00 15.75 193 LEU E N 1
ATOM 2857 C CA . LEU E 1 41 ? -20.774 -13.685 34.643 1.00 16.48 193 LEU E CA 1
ATOM 2858 C C . LEU E 1 41 ? -19.490 -14.310 35.170 1.00 17.73 193 LEU E C 1
ATOM 2859 O O . LEU E 1 41 ? -18.643 -14.761 34.396 1.00 16.03 193 LEU E O 1
ATOM 2864 N N . VAL E 1 42 ? -19.356 -14.338 36.493 1.00 17.87 194 VAL E N 1
ATOM 2865 C CA . VAL E 1 42 ? -18.181 -14.924 37.129 1.00 18.96 194 VAL E CA 1
ATOM 2866 C C . VAL E 1 42 ? -17.991 -16.381 36.717 1.00 16.92 194 VAL E C 1
ATOM 2867 O O . VAL E 1 42 ? -16.877 -16.809 36.416 1.00 16.92 194 VAL E O 1
ATOM 2871 N N . THR E 1 43 ? -19.082 -17.141 36.725 1.00 12.54 195 THR E N 1
ATOM 2872 C CA . THR E 1 43 ? -19.058 -18.557 36.357 1.00 16.31 195 THR E CA 1
ATOM 2873 C C . THR E 1 43 ? -18.500 -18.798 34.953 1.00 14.42 195 THR E C 1
ATOM 2874 O O . THR E 1 43 ? -17.682 -19.696 34.743 1.00 13.02 195 THR E O 1
ATOM 2878 N N . VAL E 1 44 ? -18.940 -17.995 33.990 1.00 13.80 196 VAL E N 1
ATOM 2879 C CA . VAL E 1 44 ? -18.471 -18.154 32.619 1.00 13.41 196 VAL E CA 1
ATOM 2880 C C . VAL E 1 44 ? -17.033 -17.665 32.485 1.00 13.60 196 VAL E C 1
ATOM 2881 O O . VAL E 1 44 ? -16.251 -18.239 31.735 1.00 12.39 196 VAL E O 1
ATOM 2885 N N . ILE E 1 45 ? -16.675 -16.613 33.216 1.00 13.61 197 ILE E N 1
ATOM 2886 C CA . ILE E 1 45 ? -15.302 -16.122 33.146 1.00 13.03 197 ILE E CA 1
ATOM 2887 C C . ILE E 1 45 ? -14.363 -17.203 33.668 1.00 14.22 197 ILE E C 1
ATOM 2888 O O . ILE E 1 45 ? -13.310 -17.453 33.084 1.00 11.77 197 ILE E O 1
ATOM 2893 N N . GLU E 1 46 ? -14.750 -17.845 34.766 1.00 13.68 198 GLU E N 1
ATOM 2894 C CA . GLU E 1 46 ? -13.946 -18.915 35.349 1.00 16.56 198 GLU E CA 1
ATOM 2895 C C . GLU E 1 46 ? -13.829 -20.096 34.385 1.00 16.85 198 GLU E C 1
ATOM 2896 O O . GLU E 1 46 ? -12.775 -20.715 34.278 1.00 13.37 198 GLU E O 1
ATOM 2902 N N . LEU E 1 47 ? -14.914 -20.416 33.681 1.00 10.83 199 LEU E N 1
ATOM 2903 C CA . LEU E 1 47 ? -14.869 -21.524 32.729 1.00 10.54 199 LEU E CA 1
ATOM 2904 C C . LEU E 1 47 ? -13.939 -21.167 31.574 1.00 13.78 199 LEU E C 1
ATOM 2905 O O . LEU E 1 47 ? -13.227 -22.021 31.045 1.00 12.01 199 LEU E O 1
ATOM 2910 N N . LEU E 1 48 ? -13.945 -19.900 31.177 1.00 10.83 200 LEU E N 1
ATOM 2911 C CA . LEU E 1 48 ? -13.073 -19.458 30.095 1.00 11.87 200 LEU E CA 1
ATOM 2912 C C . LEU E 1 48 ? -11.612 -19.511 30.553 1.00 12.28 200 LEU E C 1
ATOM 2913 O O . LEU E 1 48 ? -10.726 -19.903 29.786 1.00 10.61 200 LEU E O 1
ATOM 2918 N N . MET E 1 49 ? -11.362 -19.125 31.803 1.00 11.32 201 MET E N 1
ATOM 2919 C CA . MET E 1 49 ? -9.998 -19.148 32.334 1.00 11.74 201 MET E CA 1
ATOM 2920 C C . MET E 1 49 ? -9.459 -20.577 32.331 1.00 13.44 201 MET E C 1
ATOM 2921 O O . MET E 1 49 ? -8.268 -20.801 32.107 1.00 13.01 201 MET E O 1
ATOM 2926 N N . ASN E 1 50 ? -10.333 -21.549 32.573 1.00 14.50 202 ASN E N 1
ATOM 2927 C CA . ASN E 1 50 ? -9.904 -22.935 32.557 1.00 12.73 202 ASN E CA 1
ATOM 2928 C C . ASN E 1 50 ? -9.430 -23.320 31.158 1.00 14.65 202 ASN E C 1
ATOM 2929 O O . ASN E 1 50 ? -8.468 -24.074 31.007 1.00 13.91 202 ASN E O 1
ATOM 2934 N N . GLU E 1 51 ? -10.102 -22.798 30.134 1.00 14.84 203 GLU E N 1
ATOM 2935 C CA . GLU E 1 51 ? -9.709 -23.095 28.763 1.00 14.66 203 GLU E CA 1
ATOM 2936 C C . GLU E 1 51 ? -8.366 -22.426 28.475 1.00 15.79 203 GLU E C 1
ATOM 2937 O O . GLU E 1 51 ? -7.497 -23.009 27.828 1.00 15.70 203 GLU E O 1
ATOM 2943 N N . LEU E 1 52 ? -8.197 -21.205 28.973 1.00 10.07 204 LEU E N 1
ATOM 2944 C CA . LEU E 1 52 ? -6.947 -20.465 28.786 1.00 12.68 204 LEU E CA 1
ATOM 2945 C C . LEU E 1 52 ? -5.782 -21.264 29.390 1.00 13.68 204 LEU E C 1
ATOM 2946 O O . LEU E 1 52 ? -4.710 -21.368 28.792 1.00 15.42 204 LEU E O 1
ATOM 2951 N N . ILE E 1 53 ? -5.995 -21.826 30.576 1.00 12.75 205 ILE E N 1
ATOM 2952 C CA . ILE E 1 53 ? -4.959 -22.624 31.236 1.00 14.22 205 ILE E CA 1
ATOM 2953 C C . ILE E 1 53 ? -4.580 -23.828 30.378 1.00 14.11 205 ILE E C 1
ATOM 2954 O O . ILE E 1 53 ? -3.393 -24.116 30.178 1.00 14.54 205 ILE E O 1
ATOM 2959 N N . LYS E 1 54 ? -5.591 -24.522 29.862 1.00 15.80 206 LYS E N 1
ATOM 2960 C CA . LYS E 1 54 ? -5.363 -25.684 29.015 1.00 19.06 206 LYS E CA 1
ATOM 2961 C C . LYS E 1 54 ? -4.572 -25.309 27.764 1.00 20.41 206 LYS E C 1
ATOM 2962 O O . LYS E 1 54 ? -3.658 -26.026 27.361 1.00 20.99 206 LYS E O 1
ATOM 2968 N N . LEU E 1 55 ? -4.926 -24.185 27.151 1.00 15.34 207 LEU E N 1
ATOM 2969 C CA . LEU E 1 55 ? -4.230 -23.736 25.948 1.00 15.82 207 LEU E CA 1
ATOM 2970 C C . LEU E 1 55 ? -2.792 -23.337 26.260 1.00 18.99 207 LEU E C 1
ATOM 2971 O O . LEU E 1 55 ? -1.881 -23.577 25.466 1.00 20.39 207 LEU E O 1
ATOM 2976 N N . ASP E 1 56 ? -2.590 -22.725 27.420 1.00 17.88 208 ASP E N 1
ATOM 2977 C CA . ASP E 1 56 ? -1.256 -22.292 27.821 1.00 18.86 208 ASP E CA 1
ATOM 2978 C C . ASP E 1 56 ? -0.296 -23.458 28.024 1.00 20.92 208 ASP E C 1
ATOM 2979 O O . ASP E 1 56 ? 0.920 -23.302 27.871 1.00 26.04 208 ASP E O 1
ATOM 2984 N N . ALA E 1 57 ? -0.832 -24.627 28.362 1.00 17.67 209 ALA E N 1
ATOM 2985 C CA . ALA E 1 57 ? 0.009 -25.799 28.602 1.00 21.69 209 ALA E CA 1
ATOM 2986 C C . ALA E 1 57 ? 0.392 -26.534 27.321 1.00 19.37 209 ALA E C 1
ATOM 2987 O O . ALA E 1 57 ? 1.236 -27.439 27.337 1.00 17.90 209 ALA E O 1
ATOM 2989 N N . ILE E 1 58 ? -0.227 -26.144 26.214 1.00 18.88 210 ILE E N 1
ATOM 2990 C CA . ILE E 1 58 ? 0.034 -26.779 24.927 1.00 19.45 210 ILE E CA 1
ATOM 2991 C C . ILE E 1 58 ? 1.052 -26.053 24.045 1.00 20.98 210 ILE E C 1
ATOM 2992 O O . ILE E 1 58 ? 1.064 -24.826 23.957 1.00 18.15 210 ILE E O 1
ATOM 2997 N N . VAL E 1 59 ? 1.916 -26.832 23.404 1.00 17.35 211 VAL E N 1
ATOM 2998 C CA . VAL E 1 59 ? 2.902 -26.294 22.484 1.00 21.41 211 VAL E CA 1
ATOM 2999 C C . VAL E 1 59 ? 2.699 -27.094 21.201 1.00 19.65 211 VAL E C 1
ATOM 3000 O O . VAL E 1 59 ? 2.487 -28.306 21.251 1.00 21.76 211 VAL E O 1
ATOM 3004 N N . ALA E 1 60 ? 2.740 -26.412 20.062 1.00 19.60 212 ALA E N 1
ATOM 3005 C CA . ALA E 1 60 ? 2.532 -27.055 18.767 1.00 20.33 212 ALA E CA 1
ATOM 3006 C C . ALA E 1 60 ? 3.420 -26.450 17.683 1.00 21.59 212 ALA E C 1
ATOM 3007 O O . ALA E 1 60 ? 4.304 -25.631 17.968 1.00 21.29 212 ALA E O 1
ATOM 3009 N N . GLU E 1 61 ? 3.177 -26.859 16.437 1.00 24.41 213 GLU E N 1
ATOM 3010 C CA . GLU E 1 61 ? 3.955 -26.379 15.297 1.00 29.87 213 GLU E CA 1
ATOM 3011 C C . GLU E 1 61 ? 3.069 -26.017 14.095 1.00 26.40 213 GLU E C 1
ATOM 3012 O O . GLU E 1 61 ? 1.956 -26.518 13.957 1.00 25.57 213 GLU E O 1
ATOM 3018 N N . GLY E 1 62 ? 3.572 -25.124 13.246 1.00 28.28 214 GLY E N 1
ATOM 3019 C CA . GLY E 1 62 ? 2.855 -24.707 12.051 1.00 28.65 214 GLY E CA 1
ATOM 3020 C C . GLY E 1 62 ? 1.391 -24.329 12.172 1.00 26.36 214 GLY E C 1
ATOM 3021 O O . GLY E 1 62 ? 1.004 -23.540 13.035 1.00 23.04 214 GLY E O 1
ATOM 3022 N N . ASP E 1 63 ? 0.575 -24.892 11.287 1.00 39.09 215 ASP E N 1
ATOM 3023 C CA . ASP E 1 63 ? -0.860 -24.631 11.263 1.00 35.32 215 ASP E CA 1
ATOM 3024 C C . ASP E 1 63 ? -1.499 -24.804 12.637 1.00 36.05 215 ASP E C 1
ATOM 3025 O O . ASP E 1 63 ? -2.401 -24.056 13.010 1.00 34.19 215 ASP E O 1
ATOM 3030 N N . VAL E 1 64 ? -1.032 -25.796 13.385 1.00 21.31 216 VAL E N 1
ATOM 3031 C CA . VAL E 1 64 ? -1.586 -26.067 14.706 1.00 21.08 216 VAL E CA 1
ATOM 3032 C C . VAL E 1 64 ? -1.194 -24.987 15.706 1.00 16.89 216 VAL E C 1
ATOM 3033 O O . VAL E 1 64 ? -1.955 -24.657 16.615 1.00 17.18 216 VAL E O 1
ATOM 3037 N N . LYS E 1 65 ? -0.001 -24.438 15.537 1.00 22.93 217 LYS E N 1
ATOM 3038 C CA . LYS E 1 65 ? 0.469 -23.394 16.429 1.00 20.27 217 LYS E CA 1
ATOM 3039 C C . LYS E 1 65 ? -0.424 -22.166 16.229 1.00 22.05 217 LYS E C 1
ATOM 3040 O O . LYS E 1 65 ? -0.761 -21.473 17.184 1.00 20.17 217 LYS E O 1
ATOM 3046 N N . LEU E 1 66 ? -0.816 -21.921 14.982 1.00 17.97 218 LEU E N 1
ATOM 3047 C CA . LEU E 1 66 ? -1.665 -20.776 14.655 1.00 18.37 218 LEU E CA 1
ATOM 3048 C C . LEU E 1 66 ? -3.038 -20.954 15.291 1.00 16.73 218 LEU E C 1
ATOM 3049 O O . LEU E 1 66 ? -3.606 -20.005 15.833 1.00 15.16 218 LEU E O 1
ATOM 3054 N N . GLN E 1 67 ? -3.568 -22.173 15.219 1.00 15.08 219 GLN E N 1
ATOM 3055 C CA . GLN E 1 67 ? -4.874 -22.462 15.786 1.00 17.73 219 GLN E CA 1
ATOM 3056 C C . GLN E 1 67 ? -4.880 -22.260 17.292 1.00 15.09 219 GLN E C 1
ATOM 3057 O O . GLN E 1 67 ? -5.860 -21.765 17.842 1.00 15.42 219 GLN E O 1
ATOM 3063 N N . ARG E 1 68 ? -3.793 -22.651 17.954 1.00 16.49 220 ARG E N 1
ATOM 3064 C CA . ARG E 1 68 ? -3.691 -22.492 19.405 1.00 12.53 220 ARG E CA 1
ATOM 3065 C C . ARG E 1 68 ? -3.718 -21.009 19.746 1.00 12.73 220 ARG E C 1
ATOM 3066 O O . ARG E 1 68 ? -4.466 -20.585 20.620 1.00 15.35 220 ARG E O 1
ATOM 3074 N N . LYS E 1 69 ? -2.904 -20.223 19.042 1.00 13.79 221 LYS E N 1
ATOM 3075 C CA . LYS E 1 69 ? -2.843 -18.782 19.274 1.00 14.83 221 LYS E CA 1
ATOM 3076 C C . LYS E 1 69 ? -4.193 -18.110 19.018 1.00 14.02 221 LYS E C 1
ATOM 3077 O O . LYS E 1 69 ? -4.578 -17.177 19.727 1.00 12.76 221 LYS E O 1
ATOM 3083 N N . MET E 1 70 ? -4.917 -18.580 18.006 1.00 17.17 222 MET E N 1
ATOM 3084 C CA . MET E 1 70 ? -6.223 -18.003 17.711 1.00 14.54 222 MET E CA 1
ATOM 3085 C C . MET E 1 70 ? -7.227 -18.299 18.827 1.00 14.11 222 MET E C 1
ATOM 3086 O O . MET E 1 70 ? -8.009 -17.431 19.196 1.00 12.24 222 MET E O 1
ATOM 3091 N N . GLN E 1 71 ? -7.209 -19.517 19.362 1.00 12.48 223 GLN E N 1
ATOM 3092 C CA . GLN E 1 71 ? -8.130 -19.863 20.443 1.00 12.42 223 GLN E CA 1
ATOM 3093 C C . GLN E 1 71 ? -7.814 -19.063 21.709 1.00 13.87 223 GLN E C 1
ATOM 3094 O O . GLN E 1 71 ? -8.716 -18.697 22.459 1.00 13.06 223 GLN E O 1
ATOM 3100 N N . VAL E 1 72 ? -6.534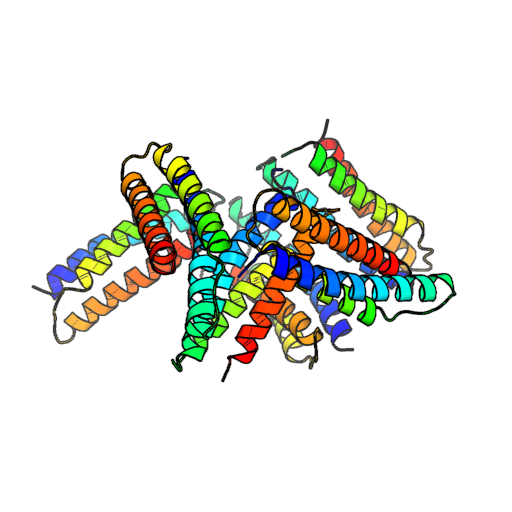 -18.798 21.947 1.00 13.56 224 VAL E N 1
ATOM 3101 C CA . VAL E 1 72 ? -6.133 -18.012 23.113 1.00 12.01 224 VAL E CA 1
ATOM 3102 C C . VAL E 1 72 ? -6.661 -16.590 22.963 1.00 13.35 224 VAL E C 1
ATOM 3103 O O . VAL E 1 72 ? -7.158 -16.002 23.918 1.00 13.59 224 VAL E O 1
ATOM 3107 N N . LYS E 1 73 ? -6.564 -16.031 21.759 1.00 12.72 225 LYS E N 1
ATOM 3108 C CA . LYS E 1 73 ? -7.057 -14.675 21.539 1.00 11.97 225 LYS E CA 1
ATOM 3109 C C . LYS E 1 73 ? -8.576 -14.641 21.712 1.00 11.96 225 LYS E C 1
ATOM 3110 O O . LYS E 1 73 ? -9.133 -13.694 22.269 1.00 11.74 225 LYS E O 1
ATOM 3116 N N . ARG E 1 74 ? -9.245 -15.676 21.219 1.00 11.73 226 ARG E N 1
ATOM 3117 C CA . ARG E 1 74 ? -10.699 -15.751 21.341 1.00 13.22 226 ARG E CA 1
ATOM 3118 C C . ARG E 1 74 ? -11.121 -15.706 22.802 1.00 13.67 226 ARG E C 1
ATOM 3119 O O . ARG E 1 74 ? -12.013 -14.941 23.179 1.00 14.80 226 ARG E O 1
ATOM 3127 N N . VAL E 1 75 ? -10.477 -16.536 23.617 1.00 13.08 227 VAL E N 1
ATOM 3128 C CA . VAL E 1 75 ? -10.776 -16.609 25.041 1.00 12.98 227 VAL E CA 1
ATOM 3129 C C . V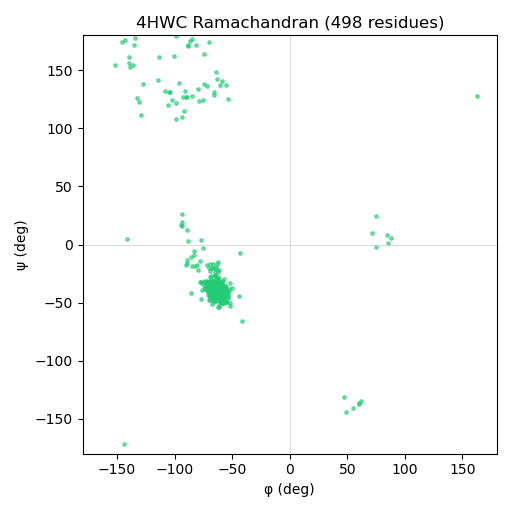AL E 1 75 ? -10.471 -15.287 25.734 1.00 13.22 227 VAL E C 1
ATOM 3130 O O . VAL E 1 75 ? -11.243 -14.836 26.587 1.00 13.50 227 VAL E O 1
ATOM 3134 N N . GLN E 1 76 ? -9.347 -14.663 25.380 1.00 11.27 228 GLN E N 1
ATOM 3135 C CA . GLN E 1 76 ? -9.008 -13.385 25.992 1.00 14.51 228 GLN E CA 1
ATOM 3136 C C . GLN E 1 76 ? -10.071 -12.344 25.634 1.00 13.59 228 GLN E C 1
ATOM 3137 O O . GLN E 1 76 ? -10.453 -11.526 26.470 1.00 15.29 228 GLN E O 1
ATOM 3143 N N . ASN E 1 77 ? -10.546 -12.375 24.393 1.00 13.21 229 ASN E N 1
ATOM 3144 C CA . ASN E 1 77 ? -11.567 -11.426 23.951 1.00 14.77 229 ASN E CA 1
ATOM 3145 C C . ASN E 1 77 ? -12.867 -11.630 24.720 1.00 12.85 229 ASN E C 1
ATOM 3146 O O . ASN E 1 77 ? -13.511 -10.666 25.125 1.00 12.94 229 ASN E O 1
ATOM 3151 N N . TYR E 1 78 ? -13.261 -12.887 24.898 1.00 13.53 230 TYR E N 1
ATOM 3152 C CA . TYR E 1 78 ? -14.490 -13.186 25.624 1.00 12.13 230 TYR E CA 1
ATOM 3153 C C . TYR E 1 78 ? -14.411 -12.730 27.071 1.00 16.62 230 TYR E C 1
ATOM 3154 O O . TYR E 1 78 ? -15.374 -12.172 27.601 1.00 16.59 230 TYR E O 1
ATOM 3163 N N . VAL E 1 79 ? -13.272 -12.972 27.717 1.00 13.83 231 VAL E N 1
ATOM 3164 C CA . VAL E 1 79 ? -13.113 -12.557 29.107 1.00 14.06 231 VAL E CA 1
ATOM 3165 C C . VAL E 1 79 ? -13.179 -11.036 29.198 1.00 14.58 231 VAL E C 1
ATOM 3166 O O . VAL E 1 79 ? -13.781 -10.498 30.116 1.00 15.26 231 VAL E O 1
ATOM 3170 N N . GLU E 1 80 ? -12.552 -10.344 28.252 1.00 17.49 232 GLU E N 1
ATOM 3171 C CA . GLU E 1 80 ? -12.581 -8.886 28.245 1.00 20.84 232 GLU E CA 1
ATOM 3172 C C . GLU E 1 80 ? -14.028 -8.405 28.143 1.00 18.73 232 GLU E C 1
ATOM 3173 O O . GLU E 1 80 ? -14.431 -7.467 28.829 1.00 21.63 232 GLU E O 1
ATOM 3179 N N . THR E 1 81 ? -14.805 -9.056 27.280 1.00 18.69 233 THR E N 1
ATOM 3180 C CA . THR E 1 81 ? -16.202 -8.678 27.091 1.00 16.06 233 THR E CA 1
ATOM 3181 C C . THR E 1 81 ? -17.015 -8.818 28.373 1.00 19.59 233 THR E C 1
ATOM 3182 O O . THR E 1 81 ? -17.730 -7.890 28.761 1.00 18.62 233 THR E O 1
ATOM 3186 N N . LEU E 1 82 ? -16.896 -9.968 29.036 1.00 17.08 234 LEU E N 1
ATOM 3187 C CA . LEU E 1 82 ? -17.638 -10.212 30.271 1.00 19.86 234 LEU E CA 1
ATOM 3188 C C . LEU E 1 82 ? -17.160 -9.322 31.415 1.00 22.55 234 LEU E C 1
ATOM 3189 O O . LEU E 1 82 ? -17.972 -8.859 32.223 1.00 21.13 234 LEU E O 1
ATOM 3194 N N . ASP E 1 83 ? -15.850 -9.093 31.493 1.00 20.60 235 ASP E N 1
ATOM 3195 C CA . ASP E 1 83 ? -15.294 -8.223 32.530 1.00 23.87 235 ASP E CA 1
ATOM 3196 C C . ASP E 1 83 ? -15.974 -6.861 32.436 1.00 27.72 235 ASP E C 1
ATOM 3197 O O . ASP E 1 83 ? -16.299 -6.243 33.451 1.00 29.25 235 ASP E O 1
ATOM 3202 N N . ALA E 1 84 ?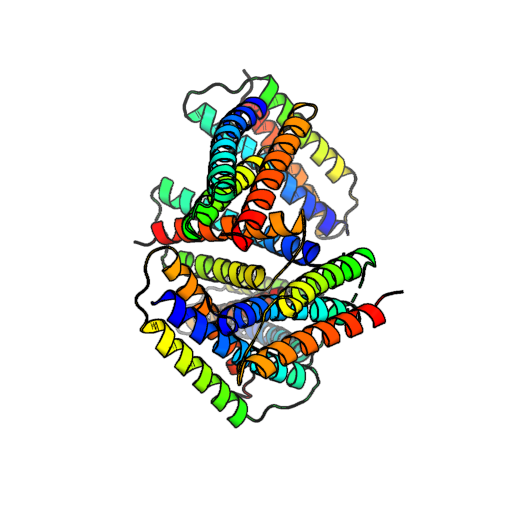 -16.179 -6.406 31.203 1.00 26.05 236 ALA E N 1
ATOM 3203 C CA . ALA E 1 84 ? -16.795 -5.110 30.934 1.00 28.21 236 ALA E CA 1
ATOM 3204 C C . ALA E 1 84 ? -18.279 -5.043 31.279 1.00 29.43 236 ALA E C 1
ATOM 3205 O O . ALA E 1 84 ? -18.827 -3.954 31.455 1.00 36.29 236 ALA E O 1
ATOM 3207 N N . LEU E 1 85 ? -18.932 -6.196 31.371 1.00 26.08 237 LEU E N 1
ATOM 3208 C CA . LEU E 1 85 ? -20.356 -6.234 31.701 1.00 26.61 237 LEU E CA 1
ATOM 3209 C C . LEU E 1 85 ? -20.596 -6.225 33.207 1.00 33.98 237 LEU E C 1
ATOM 3210 O O . LEU E 1 85 ? -21.732 -6.061 33.661 1.00 31.41 237 LEU E O 1
ATOM 3215 N N . LYS E 1 86 ? -19.528 -6.409 33.977 1.00 33.65 238 LYS E N 1
ATOM 3216 C CA . LYS E 1 86 ? -19.628 -6.417 35.432 1.00 35.85 238 LYS E CA 1
ATOM 3217 C C . LYS E 1 86 ? -20.039 -5.027 35.902 1.00 40.19 238 LYS E C 1
ATOM 3218 O O . LYS E 1 86 ? -19.421 -4.032 35.522 1.00 52.73 238 LYS E O 1
ATOM 3224 N N . VAL E 1 87 ? -21.083 -4.964 36.723 1.00 62.62 239 VAL E N 1
ATOM 3225 C CA . VAL E 1 87 ? -21.574 -3.694 37.246 1.00 62.95 239 VAL E CA 1
ATOM 3226 C C . VAL E 1 87 ? -20.408 -2.783 37.620 1.00 62.99 239 VAL E C 1
ATOM 3227 O O . VAL E 1 87 ? -20.325 -1.675 37.048 1.00 63.10 239 VAL E O 1
ATOM 3229 N N . SER F 1 4 ? -21.200 -42.987 14.546 1.00 54.55 156 SER F N 1
ATOM 3230 C CA . SER F 1 4 ? -22.357 -42.781 15.465 1.00 49.01 156 SER F CA 1
ATOM 3231 C C . SER F 1 4 ? -23.368 -41.801 14.878 1.00 50.61 156 SER F C 1
ATOM 3232 O O . SER F 1 4 ? -23.035 -40.656 14.576 1.00 47.69 156 SER F O 1
ATOM 3235 N N . ALA F 1 5 ? -24.607 -42.254 14.723 1.00 42.23 157 ALA F N 1
ATOM 3236 C CA . ALA F 1 5 ? -25.658 -41.412 14.169 1.00 40.97 157 ALA F CA 1
ATOM 3237 C C . ALA F 1 5 ? -25.882 -40.172 15.030 1.00 38.74 157 ALA F C 1
ATOM 3238 O O . ALA F 1 5 ? -25.982 -39.061 14.512 1.00 35.78 157 ALA F O 1
ATOM 3240 N N . SER F 1 6 ? -25.952 -40.365 16.345 1.00 39.09 158 SER F N 1
ATOM 3241 C CA . SER F 1 6 ? -26.172 -39.260 17.273 1.00 39.19 158 SER F CA 1
ATOM 3242 C C . SER F 1 6 ? -25.055 -38.221 17.180 1.00 38.44 158 SER F C 1
ATOM 3243 O O . SER F 1 6 ? -25.304 -37.017 17.275 1.00 33.74 158 SER F O 1
ATOM 3246 N N . LYS F 1 7 ? -23.825 -38.691 17.000 1.00 30.93 159 LYS F N 1
ATOM 3247 C CA . LYS F 1 7 ? -22.684 -37.796 16.878 1.00 35.28 159 LYS F CA 1
ATOM 3248 C C . LYS F 1 7 ? -22.734 -37.107 15.524 1.00 29.99 159 LYS F C 1
ATOM 3249 O O . LYS F 1 7 ? -22.400 -35.931 15.408 1.00 28.97 159 LYS F O 1
ATOM 3255 N N . ALA F 1 8 ? -23.160 -37.841 14.501 1.00 33.23 160 ALA F N 1
ATOM 3256 C CA . ALA F 1 8 ? -23.255 -37.275 13.162 1.00 32.04 160 ALA F CA 1
ATOM 3257 C C . ALA F 1 8 ? -24.255 -36.123 13.170 1.00 29.29 160 ALA F C 1
ATOM 3258 O O . ALA F 1 8 ? -24.023 -35.080 12.564 1.00 27.10 160 ALA F O 1
ATOM 3260 N N . ILE F 1 9 ? -25.366 -36.318 13.874 1.00 21.63 161 ILE F N 1
ATOM 3261 C CA . ILE F 1 9 ? -26.408 -35.305 13.968 1.00 20.88 161 ILE F CA 1
ATOM 3262 C C . ILE F 1 9 ? -25.947 -34.090 14.766 1.00 23.15 161 ILE F C 1
ATOM 3263 O O . ILE F 1 9 ? -26.310 -32.951 14.445 1.00 19.55 161 ILE F O 1
ATOM 3268 N N . SER F 1 10 ? -25.151 -34.324 15.807 1.00 25.69 162 SER F N 1
ATOM 3269 C CA . SER F 1 10 ? -24.657 -33.227 16.633 1.00 26.93 162 SER F CA 1
ATOM 3270 C C . SER F 1 10 ? -23.740 -32.323 15.817 1.00 25.29 162 SER F C 1
ATOM 3271 O O . SER F 1 10 ? -23.812 -31.102 15.932 1.00 25.98 162 SER F O 1
ATOM 3274 N N . ASP F 1 11 ? -22.885 -32.920 14.989 1.00 26.57 163 ASP F N 1
ATOM 3275 C CA . ASP F 1 11 ? -21.985 -32.138 14.151 1.00 29.58 163 ASP F CA 1
ATOM 3276 C C . ASP F 1 11 ? -22.791 -31.300 13.157 1.00 26.61 163 ASP F C 1
ATOM 3277 O O . ASP F 1 11 ? -22.475 -30.133 12.908 1.00 19.98 163 ASP F O 1
ATOM 3282 N N . ILE F 1 12 ? -23.835 -31.887 12.587 1.00 21.73 164 ILE F N 1
ATOM 3283 C CA . ILE F 1 12 ? -24.658 -31.138 11.644 1.00 20.55 164 ILE F CA 1
ATOM 3284 C C . ILE F 1 12 ? -25.300 -29.968 12.392 1.00 17.52 164 ILE F C 1
ATOM 3285 O O . ILE F 1 12 ? -25.411 -28.864 11.859 1.00 20.30 164 ILE F O 1
ATOM 3290 N N . SER F 1 13 ? -25.702 -30.208 13.637 1.00 23.24 165 SER F N 1
ATOM 3291 C CA . SER F 1 13 ? -26.325 -29.168 14.449 1.00 26.59 165 SER F CA 1
ATOM 3292 C C . SER F 1 13 ? -25.376 -27.986 14.619 1.00 27.05 165 SER F C 1
ATOM 3293 O O . SER F 1 13 ? -25.807 -26.828 14.695 1.00 25.28 165 SER F O 1
ATOM 3296 N N . LEU F 1 14 ? -24.082 -28.284 14.687 1.00 22.67 166 LEU F N 1
ATOM 3297 C CA . LEU F 1 14 ? -23.070 -27.241 14.827 1.00 24.81 166 LEU F CA 1
ATOM 3298 C C . LEU F 1 14 ? -22.989 -26.432 13.536 1.00 21.72 166 LEU F C 1
ATOM 3299 O O . LEU F 1 14 ? -22.871 -25.208 13.568 1.00 22.42 166 LEU F O 1
ATOM 3304 N N . GLU F 1 15 ? -23.059 -27.118 12.401 1.00 25.57 167 GLU F N 1
ATOM 3305 C CA . GLU F 1 15 ? -23.016 -26.446 11.106 1.00 20.89 167 GLU F CA 1
ATOM 3306 C C . GLU F 1 15 ? -24.258 -25.573 10.955 1.00 23.29 167 GLU F C 1
ATOM 3307 O O . GLU F 1 15 ? -24.193 -24.462 10.436 1.00 21.32 167 GLU F O 1
ATOM 3313 N N . VAL F 1 16 ? -25.394 -26.078 11.421 1.00 17.78 168 VAL F N 1
ATOM 3314 C CA . VAL F 1 16 ? -26.636 -25.315 11.347 1.00 22.09 168 VAL F CA 1
ATOM 3315 C C . VAL F 1 16 ? -26.545 -24.083 12.249 1.00 21.69 168 VAL F C 1
ATOM 3316 O O . VAL F 1 16 ? -27.136 -23.045 11.945 1.00 25.54 168 VAL F O 1
ATOM 3320 N N . ASP F 1 17 ? -25.813 -24.195 13.357 1.00 24.17 169 ASP F N 1
ATOM 3321 C CA . ASP F 1 17 ? -25.641 -23.058 14.261 1.00 25.39 169 ASP F CA 1
ATOM 3322 C C . ASP F 1 17 ? -24.943 -21.945 13.477 1.00 24.86 169 ASP F C 1
ATOM 3323 O O . ASP F 1 17 ? -25.419 -20.809 13.422 1.00 27.59 169 ASP F O 1
ATOM 3328 N N . ARG F 1 18 ? -23.808 -22.288 12.876 1.00 27.52 170 ARG F N 1
ATOM 3329 C CA . ARG F 1 18 ? -23.031 -21.344 12.078 1.00 23.28 170 ARG F CA 1
ATOM 3330 C C . ARG F 1 18 ? -23.936 -20.681 11.046 1.00 33.02 170 ARG F C 1
ATOM 3331 O O . ARG F 1 18 ? -24.013 -19.456 10.970 1.00 32.04 170 ARG F O 1
ATOM 3339 N N . LEU F 1 19 ? -24.638 -21.494 10.263 1.00 22.39 171 LEU F N 1
ATOM 3340 C CA . LEU F 1 19 ? -25.526 -20.963 9.232 1.00 19.87 171 LEU F CA 1
ATOM 3341 C C . LEU F 1 19 ? -26.651 -20.115 9.823 1.00 25.49 171 LEU F C 1
ATOM 3342 O O . LEU F 1 19 ? -27.033 -19.092 9.254 1.00 27.03 171 LEU F O 1
ATOM 3347 N N . GLY F 1 20 ? -27.180 -20.548 10.963 1.00 28.47 172 GLY F N 1
ATOM 3348 C CA . GLY F 1 20 ? -28.248 -19.812 11.613 1.00 30.93 172 GLY F CA 1
ATOM 3349 C C . GLY F 1 20 ? -27.763 -18.436 12.026 1.00 29.91 172 GLY F C 1
ATOM 3350 O O . GLY F 1 20 ? -28.561 -17.545 12.321 1.00 25.98 172 GLY F O 1
ATOM 3351 N N . GLY F 1 21 ? -26.443 -18.270 12.050 1.00 27.30 173 GLY F N 1
ATOM 3352 C CA . GLY F 1 21 ? -25.865 -16.992 12.413 1.00 30.78 173 GLY F CA 1
ATOM 3353 C C . GLY F 1 21 ? -26.040 -16.003 11.279 1.00 30.46 173 GLY F C 1
ATOM 3354 O O . GLY F 1 21 ? -26.247 -14.812 11.512 1.00 29.52 173 GLY F O 1
ATOM 3355 N N . ARG F 1 22 ? -25.952 -16.497 10.046 1.00 32.91 174 ARG F N 1
ATOM 3356 C CA . ARG F 1 22 ? -26.115 -15.649 8.867 1.00 30.80 174 ARG F CA 1
ATOM 3357 C C . ARG F 1 22 ? -27.566 -15.202 8.809 1.00 34.39 174 ARG F C 1
ATOM 3358 O O . ARG F 1 22 ? -27.865 -14.039 8.531 1.00 33.18 174 ARG F O 1
ATOM 3366 N N . VAL F 1 23 ? -28.468 -16.138 9.071 1.00 20.17 175 VAL F N 1
ATOM 3367 C CA . VAL F 1 23 ? -29.883 -15.824 9.070 1.00 20.59 175 VAL F CA 1
ATOM 3368 C C . VAL F 1 23 ? -30.102 -14.607 9.978 1.00 24.09 175 VAL F C 1
ATOM 3369 O O . VAL F 1 23 ? -30.725 -13.633 9.572 1.00 22.52 175 VAL F O 1
ATOM 3373 N N . SER F 1 24 ? -29.566 -14.671 11.196 1.00 28.28 176 SER F N 1
ATOM 3374 C CA . SER F 1 24 ? -29.688 -13.580 12.163 1.00 25.54 176 SER F CA 1
ATOM 3375 C C . SER F 1 24 ? -29.014 -12.306 11.665 1.00 29.52 176 SER F C 1
ATOM 3376 O O . SER F 1 24 ? -29.567 -11.210 11.796 1.00 25.94 176 SER F O 1
ATOM 3379 N N . ALA F 1 25 ? -27.815 -12.454 11.104 1.00 20.82 177 ALA F N 1
ATOM 3380 C CA . ALA F 1 25 ? -27.068 -11.317 10.580 1.00 20.15 177 ALA F CA 1
ATOM 3381 C C . ALA F 1 25 ? -27.866 -10.594 9.503 1.00 25.12 177 ALA F C 1
ATOM 3382 O O . ALA F 1 25 ? -27.985 -9.364 9.519 1.00 23.02 177 ALA F O 1
ATOM 3384 N N . PHE F 1 26 ? -28.402 -11.358 8.556 1.00 25.40 178 PHE F N 1
ATOM 3385 C CA . PHE F 1 26 ? -29.191 -10.773 7.484 1.00 23.49 178 PHE F CA 1
ATOM 3386 C C . PHE F 1 26 ? -30.402 -10.077 8.077 1.00 23.99 178 PHE F C 1
ATOM 3387 O O . PHE F 1 26 ? -30.803 -9.015 7.610 1.00 29.40 178 PHE F O 1
ATOM 3395 N N . GLU F 1 27 ? -30.994 -10.680 9.103 1.00 18.36 179 GLU F N 1
ATOM 3396 C CA . GLU F 1 27 ? -32.149 -10.077 9.749 1.00 23.00 179 GLU F CA 1
ATOM 3397 C C . GLU F 1 27 ? -31.774 -8.722 10.351 1.00 24.30 179 GLU F C 1
ATOM 3398 O O . GLU F 1 27 ? -32.549 -7.775 10.271 1.00 22.56 179 GLU F O 1
ATOM 3404 N N . MET F 1 28 ? -30.582 -8.621 10.937 1.00 29.29 180 MET F N 1
ATOM 3405 C CA . MET F 1 28 ? -30.153 -7.363 11.542 1.00 30.68 180 MET F CA 1
ATOM 3406 C C . MET F 1 28 ? -29.877 -6.288 10.492 1.00 31.85 180 MET F C 1
ATOM 3407 O O . MET F 1 28 ? -30.241 -5.126 10.677 1.00 30.20 180 MET F O 1
ATOM 3412 N N . VAL F 1 29 ? -29.229 -6.672 9.396 1.00 27.86 181 VAL F N 1
ATOM 3413 C CA . VAL F 1 29 ? -28.936 -5.730 8.322 1.00 25.80 181 VAL F CA 1
ATOM 3414 C C . VAL F 1 29 ? -30.257 -5.172 7.816 1.00 27.47 181 VAL F C 1
ATOM 3415 O O . VAL F 1 29 ? -30.401 -3.966 7.601 1.00 28.07 181 VAL F O 1
ATOM 3419 N N . THR F 1 30 ? -31.221 -6.069 7.635 1.00 19.92 182 THR F N 1
ATOM 3420 C CA . THR F 1 30 ? -32.555 -5.708 7.171 1.00 20.82 182 THR F CA 1
ATOM 3421 C C . THR F 1 30 ? -33.261 -4.816 8.186 1.00 20.01 182 THR F C 1
ATOM 3422 O O . THR F 1 30 ? -33.905 -3.831 7.818 1.00 19.58 182 THR F O 1
ATOM 3426 N N . LYS F 1 31 ? -33.151 -5.166 9.463 1.00 20.23 183 LYS F N 1
ATOM 3427 C CA . LYS F 1 31 ? -33.780 -4.368 10.505 1.00 22.22 183 LYS F CA 1
ATOM 3428 C C . LYS F 1 31 ? -33.179 -2.965 10.555 1.00 23.68 183 LYS F C 1
ATOM 3429 O O . LYS F 1 31 ? -33.855 -2.012 10.934 1.00 21.69 183 LYS F O 1
ATOM 3435 N N . LYS F 1 32 ? -31.914 -2.841 10.168 1.00 20.10 184 LYS F N 1
ATOM 3436 C CA . LYS F 1 32 ? -31.246 -1.541 10.187 1.00 20.03 184 LYS F CA 1
ATOM 3437 C C . LYS F 1 32 ? -31.410 -0.757 8.886 1.00 21.88 184 LYS F C 1
ATOM 3438 O O . LYS F 1 32 ? -30.721 0.246 8.653 1.00 20.50 184 LYS F O 1
ATOM 3444 N N . GLY F 1 33 ? -32.328 -1.216 8.042 1.00 18.38 185 GLY F N 1
ATOM 3445 C CA . GLY F 1 33 ? -32.598 -0.532 6.791 1.00 19.86 185 GLY F CA 1
ATOM 3446 C C . GLY F 1 33 ? -31.703 -0.871 5.620 1.00 21.31 185 GLY F C 1
ATOM 3447 O O . GLY F 1 33 ? -31.768 -0.212 4.585 1.00 23.01 185 GLY F O 1
ATOM 3448 N N . GLY F 1 34 ? -30.858 -1.882 5.778 1.00 19.46 186 GLY F N 1
ATOM 3449 C CA . GLY F 1 34 ? -29.977 -2.274 4.696 1.00 19.60 186 GLY F CA 1
ATOM 3450 C C . GLY F 1 34 ? -30.690 -3.216 3.745 1.00 27.45 186 GLY F C 1
ATOM 3451 O O . GLY F 1 34 ? -31.845 -3.582 3.975 1.00 24.11 186 GLY F O 1
ATOM 3452 N N . LYS F 1 35 ? -30.014 -3.609 2.672 1.00 31.73 187 LYS F N 1
ATOM 3453 C CA . LYS F 1 35 ? -30.607 -4.519 1.700 1.00 33.33 187 LYS F CA 1
ATOM 3454 C C . LYS F 1 35 ? -29.656 -5.665 1.394 1.00 34.64 187 LYS F C 1
ATOM 3455 O O . LYS F 1 35 ? -28.522 -5.444 0.972 1.00 37.03 187 LYS F O 1
ATOM 3461 N N . ILE F 1 36 ? -30.122 -6.888 1.620 1.00 30.96 188 ILE F N 1
ATOM 3462 C CA . ILE F 1 36 ? -29.321 -8.074 1.360 1.00 31.13 188 ILE F CA 1
ATOM 3463 C C . ILE F 1 36 ? -29.552 -8.513 -0.079 1.00 35.41 188 ILE F C 1
ATOM 3464 O O . ILE F 1 36 ? -30.693 -8.703 -0.499 1.00 39.23 188 ILE F O 1
ATOM 3469 N N . ALA F 1 37 ? -28.470 -8.672 -0.833 1.00 27.51 189 ALA F N 1
ATOM 3470 C CA . ALA F 1 37 ? -28.574 -9.089 -2.229 1.00 30.00 189 ALA F CA 1
ATOM 3471 C C . ALA F 1 37 ? -29.249 -10.453 -2.338 1.00 30.52 189 ALA F C 1
ATOM 3472 O O . ALA F 1 37 ? -28.966 -11.353 -1.549 1.00 28.26 189 ALA F O 1
ATOM 3474 N N . GLU F 1 38 ? -30.148 -10.598 -3.311 1.00 29.60 190 GLU F N 1
ATOM 3475 C CA . GLU F 1 38 ? -30.855 -11.860 -3.515 1.00 32.14 190 GLU F CA 1
ATOM 3476 C C . GLU F 1 38 ? -29.849 -12.997 -3.635 1.00 27.93 190 GLU F C 1
ATOM 3477 O O . GLU F 1 38 ? -30.061 -14.088 -3.107 1.00 21.73 190 GLU F O 1
ATOM 3483 N N . LYS F 1 39 ? -28.750 -12.727 -4.333 1.00 42.13 191 LYS F N 1
ATOM 3484 C CA . LYS F 1 39 ? -27.696 -13.711 -4.536 1.00 42.25 191 LYS F CA 1
ATOM 3485 C C . LYS F 1 39 ? -27.190 -14.257 -3.205 1.00 41.42 191 LYS F C 1
ATOM 3486 O O . LYS F 1 39 ? -26.967 -15.459 -3.056 1.00 37.61 191 LYS F O 1
ATOM 3488 N N . ASP F 1 40 ? -27.017 -13.364 -2.237 1.00 39.32 192 ASP F N 1
ATOM 3489 C CA . ASP F 1 40 ? -26.529 -13.737 -0.915 1.00 35.62 192 ASP F CA 1
ATOM 3490 C C . ASP F 1 40 ? -27.492 -14.646 -0.161 1.00 34.51 192 ASP F C 1
ATOM 3491 O O . ASP F 1 40 ? -27.067 -15.550 0.558 1.00 33.72 192 ASP F O 1
ATOM 3496 N N . LEU F 1 41 ? -28.790 -14.400 -0.316 1.00 22.37 193 LEU F N 1
ATOM 3497 C CA . LEU F 1 41 ? -29.794 -15.222 0.348 1.00 20.31 193 LEU F CA 1
ATOM 3498 C C . LEU F 1 41 ? -29.807 -16.615 -0.264 1.00 19.24 193 LEU F C 1
ATOM 3499 O O . LEU F 1 41 ? -29.849 -17.614 0.445 1.00 18.07 193 LEU F O 1
ATOM 3504 N N . VAL F 1 42 ? -29.776 -16.678 -1.588 1.00 23.14 194 VAL F N 1
ATOM 3505 C CA . VAL F 1 42 ? -29.795 -17.960 -2.277 1.00 20.80 194 VAL F CA 1
ATOM 3506 C C . VAL F 1 42 ? -28.609 -18.819 -1.848 1.00 19.69 194 VAL F C 1
ATOM 3507 O O . VAL F 1 42 ? -28.762 -20.014 -1.607 1.00 18.48 194 VAL F O 1
ATOM 3511 N N . THR F 1 43 ? -27.434 -18.207 -1.735 1.00 22.02 195 THR F N 1
ATOM 3512 C CA . THR F 1 43 ? -26.238 -18.942 -1.332 1.00 23.98 195 THR F CA 1
ATOM 3513 C C . THR F 1 43 ? -26.385 -19.661 0.007 1.00 24.00 195 THR F C 1
ATOM 3514 O O . THR F 1 43 ? -26.073 -20.844 0.113 1.00 19.49 195 THR F O 1
ATOM 3518 N N . VAL F 1 44 ? -26.853 -18.951 1.028 1.00 17.59 196 VAL F N 1
ATOM 3519 C CA . VAL F 1 44 ? -27.032 -19.552 2.346 1.00 21.72 196 VAL F CA 1
ATOM 3520 C C . VAL F 1 44 ? -28.148 -20.597 2.329 1.00 19.55 196 VAL F C 1
ATOM 3521 O O . VAL F 1 44 ? -28.064 -21.623 3.004 1.00 18.57 196 VAL F O 1
ATOM 3525 N N . ILE F 1 45 ? -29.204 -20.340 1.562 1.00 17.01 197 ILE F N 1
ATOM 3526 C CA . ILE F 1 45 ? -30.296 -21.300 1.489 1.00 14.31 197 ILE F CA 1
ATOM 3527 C C . ILE F 1 45 ? -29.765 -22.630 0.950 1.00 17.27 197 ILE F C 1
ATOM 3528 O O . ILE F 1 45 ? -30.114 -23.702 1.446 1.00 16.17 197 ILE F O 1
ATOM 3533 N N . GLU F 1 46 ? -28.921 -22.551 -0.071 1.00 19.26 198 GLU F N 1
ATOM 3534 C CA . GLU F 1 46 ? -28.353 -23.746 -0.679 1.00 21.17 198 GLU F CA 1
ATOM 3535 C C . GLU F 1 46 ? -27.443 -24.489 0.293 1.00 20.40 198 GLU F C 1
ATOM 3536 O O . GLU F 1 46 ? -27.402 -25.719 0.302 1.00 19.03 198 GLU F O 1
ATOM 3542 N N . LEU F 1 47 ? -26.717 -23.745 1.119 1.00 21.80 199 LEU F N 1
ATOM 3543 C CA . LEU F 1 47 ? -25.840 -24.375 2.095 1.00 19.46 199 LEU F CA 1
ATOM 3544 C C . LEU F 1 47 ? -26.690 -25.113 3.112 1.00 19.85 199 LEU F C 1
ATOM 3545 O O . LEU F 1 47 ? -26.341 -26.210 3.555 1.00 19.46 199 LEU F O 1
ATOM 3550 N N . LEU F 1 48 ? -27.814 -24.508 3.479 1.00 15.83 200 LEU F N 1
ATOM 3551 C CA . LEU F 1 48 ? -28.733 -25.116 4.430 1.00 14.74 200 LEU F CA 1
ATOM 3552 C C . LEU F 1 48 ? -29.341 -26.383 3.831 1.00 17.97 200 LEU F C 1
ATOM 3553 O O . LEU F 1 48 ? -29.519 -27.381 4.527 1.00 18.72 200 LEU F O 1
ATOM 3558 N N . MET F 1 49 ? -29.664 -26.348 2.541 1.00 14.07 201 MET F N 1
ATOM 3559 C CA . MET F 1 49 ? -30.254 -27.523 1.897 1.00 14.70 201 MET F CA 1
ATOM 3560 C C . MET F 1 49 ? -29.281 -28.704 1.919 1.00 13.06 201 MET F C 1
ATOM 3561 O O . MET F 1 49 ? -29.681 -29.851 2.133 1.00 13.58 201 MET F O 1
ATOM 3566 N N . ASN F 1 50 ? -28.003 -28.424 1.701 1.00 17.45 202 ASN F N 1
ATOM 3567 C CA . ASN F 1 50 ? -27.003 -29.487 1.714 1.00 19.62 202 ASN F CA 1
ATOM 3568 C C . ASN F 1 50 ? -26.931 -30.161 3.080 1.00 21.67 202 ASN F C 1
ATOM 3569 O O . ASN F 1 50 ? -26.582 -31.329 3.177 1.00 18.18 202 ASN F O 1
ATOM 3574 N N . GLU F 1 51 ? -27.264 -29.425 4.138 1.00 20.15 203 GLU F N 1
ATOM 3575 C CA . GLU F 1 51 ? -27.247 -29.996 5.481 1.00 19.97 203 GLU F CA 1
ATOM 3576 C C . GLU F 1 51 ? -28.465 -30.887 5.660 1.00 20.37 203 GLU F C 1
ATOM 3577 O O . GLU F 1 51 ? -28.421 -31.899 6.360 1.00 20.90 203 GLU F O 1
ATOM 3583 N N . LEU F 1 52 ? -29.560 -30.502 5.019 1.00 17.73 204 LEU F N 1
ATOM 3584 C CA . LEU F 1 52 ? -30.785 -31.274 5.089 1.00 17.97 204 LEU F CA 1
ATOM 3585 C C . LEU F 1 52 ? -30.530 -32.630 4.425 1.00 20.46 204 LEU F C 1
ATOM 3586 O O . LEU F 1 52 ? -31.004 -33.665 4.889 1.00 19.90 204 LEU F O 1
ATOM 3591 N N . ILE F 1 53 ? -29.769 -32.612 3.338 1.00 19.63 205 ILE F N 1
ATOM 3592 C CA . ILE F 1 53 ? -29.451 -33.839 2.618 1.00 17.87 205 ILE F CA 1
ATOM 3593 C C . ILE F 1 53 ? -28.652 -34.763 3.539 1.00 19.36 205 ILE F C 1
ATOM 3594 O O . ILE F 1 53 ? -28.946 -35.952 3.649 1.00 20.02 205 ILE F O 1
ATOM 3599 N N . LYS F 1 54 ? -27.657 -34.207 4.222 1.00 20.35 206 LYS F N 1
ATOM 3600 C CA . LYS F 1 54 ? -26.852 -35.000 5.143 1.00 24.20 206 LYS F CA 1
ATOM 3601 C C . LYS F 1 54 ? -27.715 -35.613 6.239 1.00 26.07 206 LYS F C 1
ATOM 3602 O O . LYS F 1 54 ? -27.567 -36.791 6.573 1.00 24.60 206 LYS F O 1
ATOM 3608 N N . LEU F 1 55 ? -28.620 -34.814 6.795 1.00 22.06 207 LEU F N 1
ATOM 3609 C CA . LEU F 1 55 ? -29.508 -35.277 7.861 1.00 25.76 207 LEU F CA 1
ATOM 3610 C C . LEU F 1 55 ? -30.432 -36.404 7.424 1.00 31.56 207 LEU F C 1
ATOM 3611 O O . LEU F 1 55 ? -30.735 -37.306 8.205 1.00 34.80 207 LEU F O 1
ATOM 3616 N N . ASP F 1 5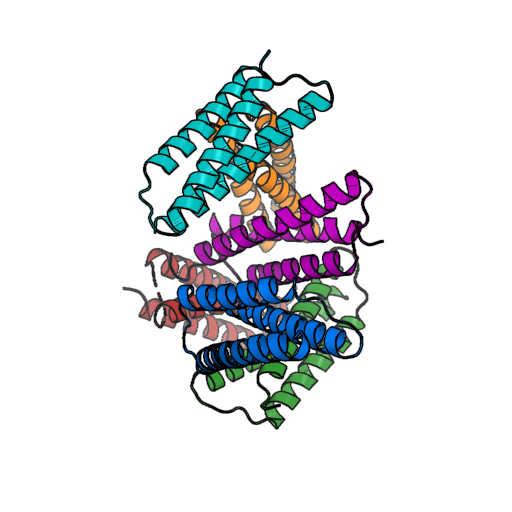6 ? -30.895 -36.350 6.181 1.00 20.83 208 ASP F N 1
ATOM 3617 C CA . ASP F 1 56 ? -31.802 -37.379 5.700 1.00 25.42 208 ASP F CA 1
ATOM 3618 C C . ASP F 1 56 ? -31.061 -38.661 5.351 1.00 25.08 208 ASP F C 1
ATOM 3619 O O . ASP F 1 56 ? -31.678 -39.714 5.191 1.00 28.56 208 ASP F O 1
ATOM 3624 N N . ALA F 1 57 ? -29.741 -38.570 5.241 1.00 27.69 209 ALA F N 1
ATOM 3625 C CA . ALA F 1 57 ? -28.915 -39.732 4.917 1.00 31.47 209 ALA F CA 1
ATOM 3626 C C . ALA F 1 57 ? -28.506 -40.476 6.183 1.00 36.60 209 ALA F C 1
ATOM 3627 O O . ALA F 1 57 ? -27.766 -41.456 6.123 1.00 36.61 209 ALA F O 1
ATOM 3629 N N . ILE F 1 58 ? -28.992 -40.002 7.328 1.00 31.93 210 ILE F N 1
ATOM 3630 C CA . ILE F 1 58 ? -28.672 -40.614 8.612 1.00 31.26 210 ILE F CA 1
ATOM 3631 C C . ILE F 1 58 ? -29.800 -41.485 9.147 1.00 35.96 210 ILE F C 1
ATOM 3632 O O . ILE F 1 58 ? -30.936 -41.031 9.302 1.00 37.65 210 ILE F O 1
ATOM 3637 N N . VAL F 1 59 ? -29.476 -42.742 9.429 1.00 37.55 211 VAL F N 1
ATOM 3638 C CA . VAL F 1 59 ? -30.452 -43.674 9.971 1.00 40.50 211 VAL F CA 1
ATOM 3639 C C . VAL F 1 59 ? -30.316 -43.610 11.483 1.00 46.66 211 VAL F C 1
ATOM 3640 O O . VAL F 1 59 ? -29.216 -43.763 12.018 1.00 45.20 211 VAL F O 1
ATOM 3644 N N . ALA F 1 60 ? -31.426 -43.372 12.172 1.00 46.76 212 ALA F N 1
ATOM 3645 C CA . ALA F 1 60 ? -31.399 -43.282 13.624 1.00 52.60 212 ALA F CA 1
ATOM 3646 C C . ALA F 1 60 ? -32.588 -43.987 14.258 1.00 53.26 212 ALA F C 1
ATOM 3647 O O . ALA F 1 60 ? -33.652 -44.115 13.650 1.00 57.56 212 ALA F O 1
ATOM 3649 N N . GLU F 1 61 ? -32.395 -44.445 15.489 1.00 58.31 213 GLU F N 1
ATOM 3650 C CA . GLU F 1 61 ? -33.446 -45.130 16.228 1.00 63.23 213 GLU F CA 1
ATOM 3651 C C . GLU F 1 61 ? -33.495 -44.574 17.645 1.00 62.48 213 GLU F C 1
ATOM 3652 O O . GLU F 1 61 ? -32.691 -43.713 18.011 1.00 58.95 213 GLU F O 1
ATOM 3654 N N . GLY F 1 62 ? -34.441 -45.067 18.436 1.00 77.58 214 GLY F N 1
ATOM 3655 C CA . GLY F 1 62 ? -34.571 -44.604 19.804 1.00 72.28 214 GLY F CA 1
ATOM 3656 C C . GLY F 1 62 ? -34.711 -43.098 19.903 1.00 74.05 214 GLY F C 1
ATOM 3657 O O . GLY F 1 62 ? -35.384 -42.471 19.084 1.00 72.62 214 GLY F O 1
ATOM 3658 N N . ASP F 1 63 ? -34.062 -42.515 20.905 1.00 89.29 215 ASP F N 1
ATOM 3659 C CA . ASP F 1 63 ? -34.123 -41.077 21.125 1.00 85.28 215 ASP F CA 1
ATOM 3660 C C . ASP F 1 63 ? -33.281 -40.285 20.131 1.00 81.87 215 ASP F C 1
ATOM 3661 O O . ASP F 1 63 ? -33.279 -39.053 20.155 1.00 77.13 215 ASP F O 1
ATOM 3666 N N . VAL F 1 64 ? -32.569 -40.988 19.255 1.00 46.73 216 VAL F N 1
ATOM 3667 C CA . VAL F 1 64 ? -31.737 -40.320 18.261 1.00 43.41 216 VAL F CA 1
ATOM 3668 C C . VAL F 1 64 ? -32.588 -39.889 17.068 1.00 44.27 216 VAL F C 1
ATOM 3669 O O . VAL F 1 64 ? -32.186 -39.029 16.284 1.00 40.56 216 VAL F O 1
ATOM 3673 N N . LYS F 1 65 ? -33.767 -40.494 16.937 1.00 30.39 217 LYS F N 1
ATOM 3674 C CA . LYS F 1 65 ? -34.687 -40.156 15.855 1.00 35.14 217 LYS F CA 1
ATOM 3675 C C . LYS F 1 65 ? -35.257 -38.764 16.129 1.00 32.98 217 LYS F C 1
ATOM 3676 O O . LYS F 1 65 ? -35.399 -37.946 15.225 1.00 30.44 217 LYS F O 1
ATOM 3678 N N . LEU F 1 66 ? -35.574 -38.505 17.394 1.00 32.07 218 LEU F N 1
ATOM 3679 C CA . LEU F 1 66 ? -36.116 -37.218 17.801 1.00 29.25 218 LEU F CA 1
ATOM 3680 C C . LEU F 1 66 ? -35.088 -36.116 17.551 1.00 26.03 218 LEU F C 1
ATOM 3681 O O . LEU F 1 66 ? -35.422 -35.029 17.081 1.00 27.16 218 LEU F O 1
ATOM 3686 N N . GLN F 1 67 ? -33.835 -36.418 17.877 1.00 22.92 219 GLN F N 1
ATOM 3687 C CA . GLN F 1 67 ? -32.718 -35.492 17.719 1.00 23.98 219 GLN F CA 1
ATOM 3688 C C . GLN F 1 67 ? -32.575 -35.077 16.255 1.00 26.11 219 GLN F C 1
ATOM 3689 O O . GLN F 1 67 ? -32.398 -33.901 15.938 1.00 25.58 219 GLN F O 1
ATOM 3695 N N . ARG F 1 68 ? -32.654 -36.057 15.366 1.00 25.72 220 ARG F N 1
ATOM 3696 C CA . ARG F 1 68 ? -32.531 -35.804 13.940 1.00 23.85 220 ARG F CA 1
ATOM 3697 C C . ARG F 1 68 ? -33.709 -34.971 13.435 1.00 25.50 220 ARG F C 1
ATOM 3698 O O . ARG F 1 68 ? -33.530 -33.993 12.713 1.00 23.24 220 ARG F O 1
ATOM 3706 N N . LYS F 1 69 ? -34.918 -35.366 13.815 1.00 21.76 221 LYS F N 1
ATOM 3707 C CA . LYS F 1 69 ? -36.115 -34.652 13.384 1.00 28.48 221 LYS F CA 1
ATOM 3708 C C . LYS F 1 69 ? -36.086 -33.190 13.816 1.00 25.75 221 LYS F C 1
ATOM 3709 O O . LYS F 1 69 ? -36.595 -32.315 13.115 1.00 24.26 221 LYS F O 1
ATOM 3715 N N . MET F 1 70 ? -35.479 -32.925 14.968 1.00 27.78 222 MET F N 1
ATOM 3716 C CA . MET F 1 70 ? -35.408 -31.564 15.476 1.00 27.62 222 MET F CA 1
ATOM 3717 C C . MET F 1 70 ? -34.537 -30.669 14.596 1.00 27.05 222 MET F C 1
ATOM 3718 O O . MET F 1 70 ? -34.846 -29.489 14.412 1.00 24.86 222 MET F O 1
ATOM 3723 N N . GLN F 1 71 ? -33.451 -31.217 14.052 1.00 28.64 223 GLN F N 1
ATOM 3724 C CA . GLN F 1 71 ? -32.576 -30.415 13.200 1.00 29.46 223 GLN F CA 1
ATOM 3725 C C . GLN F 1 71 ? -33.230 -30.175 11.850 1.00 27.30 223 GLN F C 1
ATOM 3726 O O . GLN F 1 71 ? -33.117 -29.093 11.276 1.00 23.62 223 GLN F O 1
ATOM 3732 N N . VAL F 1 72 ? -33.918 -31.187 11.338 1.00 22.17 224 VAL F N 1
ATOM 3733 C CA . VAL F 1 72 ? -34.606 -31.024 10.076 1.00 20.15 224 VAL F CA 1
ATOM 3734 C C . VAL F 1 72 ? -35.550 -29.838 10.264 1.00 23.72 224 VAL F C 1
ATOM 3735 O O . VAL F 1 72 ? -35.617 -28.944 9.423 1.00 23.04 224 VAL F O 1
ATOM 3739 N N . LYS F 1 73 ? -36.248 -29.827 11.395 1.00 27.15 225 LYS F N 1
ATOM 3740 C CA . LYS F 1 73 ? -37.204 -28.769 11.707 1.00 31.63 225 LYS F CA 1
ATOM 3741 C C . LYS F 1 73 ? -36.527 -27.410 11.844 1.00 29.81 225 LYS F C 1
ATOM 3742 O O . LYS F 1 73 ? -37.067 -26.394 11.402 1.00 32.83 225 LYS F O 1
ATOM 3748 N N . ARG F 1 74 ? -35.352 -27.387 12.462 1.00 24.83 226 ARG F N 1
ATOM 3749 C CA . ARG F 1 74 ? -34.629 -26.135 12.622 1.00 23.10 226 ARG F CA 1
ATOM 3750 C C . ARG F 1 74 ? -34.256 -25.584 11.252 1.00 22.61 226 ARG F C 1
ATOM 3751 O O . ARG F 1 74 ? -34.459 -24.400 10.978 1.00 25.05 226 ARG F O 1
ATOM 3759 N N . VAL F 1 75 ? -33.712 -26.439 10.391 1.00 21.40 227 VAL F N 1
ATOM 3760 C CA . VAL F 1 75 ? -33.323 -26.009 9.050 1.00 14.95 227 VAL F CA 1
ATOM 3761 C C . VAL F 1 75 ? -34.535 -25.503 8.297 1.00 20.63 227 VAL F C 1
ATOM 3762 O O . VAL F 1 75 ? -34.474 -24.460 7.647 1.00 24.67 227 VAL F O 1
ATOM 3766 N N . GLN F 1 76 ? -35.642 -26.233 8.385 1.00 17.49 228 GLN F N 1
ATOM 3767 C CA . GLN F 1 76 ? -36.864 -25.810 7.722 1.00 24.91 228 GLN F CA 1
ATOM 3768 C C . GLN F 1 76 ? -37.190 -24.379 8.148 1.00 26.47 228 GLN F C 1
ATOM 3769 O O . GLN F 1 76 ? -37.550 -23.547 7.320 1.00 22.76 228 GLN F O 1
ATOM 3775 N N . ASN F 1 77 ? -37.046 -24.097 9.442 1.00 24.41 229 ASN F N 1
ATOM 3776 C CA . ASN F 1 77 ? -37.330 -22.764 9.970 1.00 24.56 229 ASN F CA 1
ATOM 3777 C C . ASN F 1 77 ? -36.393 -21.681 9.425 1.00 21.33 229 ASN F C 1
ATOM 3778 O O . ASN F 1 77 ? -36.850 -20.602 9.051 1.00 26.15 229 ASN F O 1
ATOM 3783 N N . TYR F 1 78 ? -35.091 -21.958 9.373 1.00 19.18 230 TYR F N 1
ATOM 3784 C CA . TYR F 1 78 ? -34.146 -20.966 8.858 1.00 24.36 230 TYR F CA 1
ATOM 3785 C C . TYR F 1 78 ? -34.374 -20.695 7.379 1.00 24.71 230 TYR F C 1
ATOM 3786 O O . TYR F 1 78 ? -34.423 -19.546 6.950 1.00 21.08 230 TYR F O 1
ATOM 3795 N N . VAL F 1 79 ? -34.498 -21.760 6.599 1.00 19.25 231 VAL F N 1
ATOM 3796 C CA . VAL F 1 79 ? -34.728 -21.601 5.174 1.00 18.28 231 VAL F CA 1
ATOM 3797 C C . VAL F 1 79 ? -35.937 -20.702 4.971 1.00 20.22 231 VAL F C 1
ATOM 3798 O O . VAL F 1 79 ? -35.903 -19.784 4.150 1.00 21.12 231 VAL F O 1
ATOM 3802 N N . GLU F 1 80 ? -37.000 -20.951 5.729 1.00 23.17 232 GLU F N 1
ATOM 3803 C CA . GLU F 1 80 ? -38.207 -20.144 5.606 1.00 27.84 232 GLU F CA 1
ATOM 3804 C C . GLU F 1 80 ? -37.943 -18.673 5.941 1.00 21.78 232 GLU F C 1
ATOM 3805 O O . GLU F 1 80 ? -38.519 -17.777 5.319 1.00 27.28 232 GLU F O 1
ATOM 3811 N N . THR F 1 81 ? -37.071 -18.430 6.914 1.00 24.97 233 THR F N 1
ATOM 3812 C CA . THR F 1 81 ? -36.730 -17.066 7.313 1.00 25.66 233 THR F CA 1
ATOM 3813 C C . THR F 1 81 ? -35.987 -16.347 6.188 1.00 25.24 233 THR F C 1
ATOM 3814 O O . THR F 1 81 ? -36.228 -15.169 5.928 1.00 24.34 233 THR F O 1
ATOM 3818 N N . LEU F 1 82 ? -35.084 -17.063 5.527 1.00 21.86 234 LEU F N 1
ATOM 3819 C CA . LEU F 1 82 ? -34.326 -16.504 4.414 1.00 19.17 234 LEU F CA 1
ATOM 3820 C C . LEU F 1 82 ? -35.253 -16.245 3.231 1.00 22.60 234 LEU F C 1
ATOM 3821 O O . LEU F 1 82 ? -35.138 -15.220 2.560 1.00 17.69 234 LEU F O 1
ATOM 3826 N N . ASP F 1 83 ? -36.169 -17.175 2.971 1.00 20.02 235 ASP F N 1
ATOM 3827 C CA . ASP F 1 83 ? -37.113 -17.005 1.866 1.00 24.62 235 ASP F CA 1
ATOM 3828 C C . ASP F 1 83 ? -37.951 -15.753 2.070 1.00 24.92 235 ASP F C 1
ATOM 3829 O O . ASP F 1 83 ? -38.186 -14.989 1.134 1.00 23.39 235 ASP F O 1
ATOM 3834 N N . ALA F 1 84 ? -38.405 -15.556 3.302 1.00 23.20 236 ALA F N 1
ATOM 3835 C CA . ALA F 1 84 ? -39.236 -14.406 3.642 1.00 24.30 236 ALA F CA 1
ATOM 3836 C C . ALA F 1 84 ? -38.487 -13.093 3.460 1.00 20.76 236 ALA F C 1
ATOM 3837 O O . ALA F 1 84 ? -39.103 -12.038 3.328 1.00 23.85 236 ALA F O 1
ATOM 3839 N N . LEU F 1 85 ? -37.159 -13.157 3.460 1.00 22.89 237 LEU F N 1
ATOM 3840 C CA . LEU F 1 85 ? -36.351 -11.959 3.285 1.00 22.24 237 LEU F CA 1
ATOM 3841 C C . LEU F 1 85 ? -36.230 -11.562 1.824 1.00 26.12 237 LEU F C 1
ATOM 3842 O O . LEU F 1 85 ? -35.862 -10.427 1.514 1.00 23.58 237 LEU F O 1
ATOM 3847 N N . LYS F 1 86 ? -36.532 -12.498 0.928 1.00 20.09 238 LYS F N 1
ATOM 3848 C CA . LYS F 1 86 ? -36.445 -12.228 -0.501 1.00 24.07 238 LYS F CA 1
ATOM 3849 C C . LYS F 1 86 ? -37.443 -11.160 -0.919 1.00 28.57 238 LYS F C 1
ATOM 3850 O O . LYS F 1 86 ? -38.516 -11.040 -0.330 1.00 28.22 238 LYS F O 1
ATOM 3856 N N . VAL F 1 87 ? -37.084 -10.384 -1.934 1.00 52.77 239 VAL F N 1
ATOM 3857 C CA . VAL F 1 87 ? -37.966 -9.341 -2.433 1.00 61.28 239 VAL F CA 1
ATOM 3858 C C . VAL F 1 87 ? -39.243 -10.014 -2.923 1.00 63.94 239 VAL F C 1
ATOM 3859 O O . VAL F 1 87 ? -40.339 -9.584 -2.507 1.00 65.15 239 VAL F O 1
#

Sequence (510 aa):
SASKAISDISLEVDRLGGRVSAFEMVTKKGGKIAEKDLVTVIELLMNELIKLDAIVAEGDVKLQRKMQVKRVQNYVETLDALKVKNGSASKAISDISLEVDRLGGRVSAFEMVTKKGGKIAEKDLVTVIELLMNELIKLDAIVAEGDVKLQRKMQVKRVQNYVETLDALKVKNSASKAISDISLEVDRLGGRVSAFEMVTKKGGKIAEKDLVTVIELLMNELIKLDAIVAEGDVKLQRKMQVKRVQNYVETLDALKVKGSASKAISDISLEVDRLGGRVSAFEMVTKIAEKDLVTVIELLMNELIKLDAIVAEGDVKLQRKMQVKRVQNYVETLDALKVGPGSASKAISDISLEVDRLGGRVSAFEMVTKKGGKIAEKDLVTVIELLMNELIKLDAIVAEGDVKLQRKMQVKRVQNYVETLDALKVSASKAISDISLEVDRLGGRVSAFEMVTKKGGKIAEKDLVTVIELLMNELIKLDAIVAEGDVKLQRKMQVKRVQNYVETLDALKV

Solvent-accessible surface area: 28675 Å² total; per-residue (Å²): 115,28,64,125,44,4,51,83,8,21,117,50,0,72,116,0,7,41,83,2,66,52,26,79,102,61,17,84,98,47,38,99,15,51,81,157,60,0,54,62,1,24,106,59,0,78,69,13,41,116,108,0,119,81,31,136,22,142,55,118,41,89,108,76,51,106,97,7,29,115,58,0,87,62,54,22,116,43,0,69,60,7,86,131,116,56,47,42,12,52,113,35,3,52,68,12,24,118,50,0,70,128,0,5,40,85,2,66,54,18,80,105,60,30,153,144,70,39,103,17,54,77,130,60,1,57,49,0,8,50,66,0,3,40,8,4,36,108,0,75,63,14,18,12,83,46,130,43,91,125,96,34,97,78,7,38,110,51,0,19,68,55,2,76,40,0,32,53,8,92,115,131,65,114,29,41,138,37,0,54,82,14,24,85,57,0,50,166,8,4,41,119,2,64,37,23,62,103,62,11,86,152,50,29,151,24,43,63,144,53,2,67,78,10,13,97,84,0,68,73,9,39,115,107,0,120,78,27,128,12,135,60,109,39,85,36,55,47,72,24,9,28,26,31,0,76,39,49,21,117,40,0,68,86,42,62,109,122,112,70,30,42,109,38,0,41,66,14,23,67,58,0,57,61,1,8,30,25,7,62,25,1,78,64,56,94,184,70,32,92,141,16,2,75,49,10,24,49,26,0,78,71,8,38,108,88,0,117,78,27,125,5,124,58,135,35,94,132,55,50,110,119,6,28,120,57,0,87,61,52,26,123,46,0,61,89,64,72,126,35,74,20,6,12,48,102,29,5,51,61,13,23,79,50,0,68,138,2,4,43,108,3,63,54,27,80,106,52,65,147,165,65,41,106,47,56,61,158,71,3,65,55,3,19,56,64,0,5,36,7,9,28,103,0,53,54,10,14,7,88,17,95,37,68,9,73,47,25,10,2,28,20,30,0,36,40,47,4,108,41,0,53,84,48,78,154,117,34,42,122,36,1,33,75,14,26,91,62,0,72,88,2,6,38,43,3,64,33,2,55,96,46,60,160,145,71,38,185,17,54,74,71,25,1,70,45,6,14,93,40,0,72,75,8,36,114,106,0,116,81,29,139,28,79,67,127,38,22,130,59,48,113,121,8,32,107,49,0,75,66,50,21,115,39,0,60,86,47,78,165

Foldseek 3Di:
DLLVLLVVLVVVLVVLVVVLVVLVVCVVVVHDDDLVVLVVSLVVLVVSLVVLVPRDDDDCSVVSSVVSNVSSVVSNVSSVVVSVVD/DDLLVQLVVLLVVLVVLLVVLVVLVVCLVVPHDDPLVRLVVSLVVLVVSLVSLVPGDDDDPSVVSSVVSNVSSVVSNVSSVVVSVRD/DLLVLLVVLVVVLVVLVVVLVVQVVCVVVPHADPPVVLVVSLVVLVVSLVSLVPRDDDDPSVVSSVVSNVSSVVSNVSSVVRDPD/DALLVLLVVLVVVLVVLVVVLVVVVVVVLDDQVSLVVSLVVLVVSLVSLVPRDDDDPVVVSSVVSNVSSVVSNVSSVVVHD/DVPALLVLLVVLVVVLVVLVVVLVVVVVCVVVVHDDDLVVLVVSLVVLVVSLVSLVVDDDDDPSNVSSVVSNVSSVVSNVSSVVVRD/DLLVLLVVLVVVVVVLVVVLVVCVVCVVVVHADDLVNLVVSLVVLVVSLVSLVVGDDDDCSVVSSVVSNVSSVVSSVSSVVSHD

CATH classification: 1.20.58.120